Protein AF-A0A7U9KPX5-F1 (afdb_monomer_lite)

Foldseek 3Di:
DDLVVCVVVLVVLLVVVDQEEEEEPPCPPDDPVSSVVVVVSVVSSQANHWYKYFDQDLVLQQQFQWKFKAAPNRRPDIGHPVVVCVVCDPNVVQVVVVVVVVPDDDDDDDDDDDDDDDDDDDDDDDDDDDDPGRPPPRIIMIGTHDHDDDDDDDDDDDDDDDDDDDDDDDDDDDDDDDDDDDDDDDDDDDDDDDDDPLLLDQDPCNQDVVVLVQLVDDQQRHWADALCCLAPFVNVVLCCVFFQQLDKFWDAFLQCAVDFQKWFWDAFQNWIKIWGQHPVRFTWIFGQAALPHGAGQDPDRIDGDQWGFGPPQRQTAHRNQFGQDDPPCVVPDDSVCRRVPVRGTHTWDWGDALGIIITRRHNDRPDDPCQQQPCCRVQPSVLLSVNQKDFPDKDKDKAQFAQLLLVQVLQFQPCCVPLVCFLQNHFDWDWDDGGHQKTKIWGQPDQDSLFTPPDPDPADDFAPPRDDSQVRTKIFMDSPDFWTKIRGRFWIKIKGWRADGSRITMIMMTTIGGPVLVPDPCNVVRCVRSVVSVVSVCVSSSVVRNVVSVCSSNDGTDGDDPRRPVSSVSSVVSSVRSHPDPDD

InterPro domains:
  IPR001663 Aromatic-ring-hydroxylating dioxygenase, alpha subunit [PR00090] (232-257)
  IPR001663 Aromatic-ring-hydroxylating dioxygenase, alpha subunit [PR00090] (262-277)
  IPR001663 Aromatic-ring-hydroxylating dioxygenase, alpha subunit [PR00090] (283-303)
  IPR001663 Aromatic-ring-hydroxylating dioxygenase, alpha subunit [PR00090] (304-324)
  IPR001663 Aromatic-ring-hydroxylating dioxygenase, alpha subunit [PTHR43756] (217-578)
  IPR015879 Aromatic-ring-hydroxylating dioxygenase, alpha subunit, C-terminal domain [PF00848] (390-578)
  IPR017941 Rieske [2Fe-2S] iron-sulphur domain [PF00355] (248-330)
  IPR017941 Rieske [2Fe-2S] iron-sulphur domain [PS51296] (248-359)
  IPR027417 P-loop containing nucleoside triphosphate hydrolase [G3DSA:3.40.50.300] (5-109)
  IPR027417 P-loop containing nucleoside triphosphate hydrolase [SSF52540] (6-98)
  IPR036922 Rieske [2Fe-2S] iron-sulphur domain superfamily [G3DSA:2.102.10.10] (246-373)
  IPR036922 Rieske [2Fe-2S] iron-sulphur domain superfamily [SSF50022] (214-363)

Structure (mmCIF, N/CA/C/O backbone):
data_AF-A0A7U9KPX5-F1
#
_entry.id   AF-A0A7U9KPX5-F1
#
loop_
_atom_site.group_PDB
_atom_site.id
_atom_site.type_symbol
_atom_site.label_atom_id
_atom_site.label_alt_id
_atom_site.label_comp_id
_atom_site.label_asym_id
_atom_site.label_entity_id
_atom_site.label_seq_id
_atom_site.pdbx_PDB_ins_code
_atom_site.Cartn_x
_atom_site.Cartn_y
_atom_site.Cartn_z
_atom_site.occupancy
_atom_site.B_iso_or_equiv
_atom_site.auth_seq_id
_atom_site.auth_comp_id
_atom_site.auth_asym_id
_atom_site.auth_atom_id
_atom_site.pdbx_PDB_model_num
ATOM 1 N N . MET A 1 1 ? -17.766 -11.494 -3.340 1.00 35.88 1 MET A N 1
ATOM 2 C CA . MET A 1 1 ? -18.412 -10.307 -3.948 1.00 35.88 1 MET A CA 1
ATOM 3 C C . MET A 1 1 ? -19.487 -9.803 -3.004 1.00 35.88 1 MET A C 1
ATOM 5 O O . MET A 1 1 ? -20.312 -10.600 -2.579 1.00 35.88 1 MET A O 1
ATOM 9 N N . THR A 1 2 ? -19.456 -8.528 -2.625 1.00 31.48 2 THR A N 1
ATOM 10 C CA . THR A 1 2 ? -20.510 -7.917 -1.801 1.00 31.48 2 THR A CA 1
ATOM 11 C C . THR A 1 2 ? -21.726 -7.570 -2.668 1.00 31.48 2 THR A C 1
ATOM 13 O O . THR A 1 2 ? -21.601 -7.369 -3.875 1.00 31.48 2 THR A O 1
ATOM 16 N N . ALA A 1 3 ? -22.909 -7.470 -2.054 1.00 39.75 3 ALA A N 1
ATOM 17 C CA . ALA A 1 3 ? -24.186 -7.162 -2.715 1.00 39.75 3 ALA A CA 1
ATOM 18 C C . ALA A 1 3 ? -24.152 -5.925 -3.642 1.00 39.75 3 ALA A C 1
ATOM 20 O O . ALA A 1 3 ? -24.928 -5.825 -4.589 1.00 39.75 3 ALA A O 1
ATOM 21 N N . VAL A 1 4 ? -23.245 -4.982 -3.366 1.00 44.44 4 VAL A N 1
ATOM 22 C CA . VAL A 1 4 ? -23.130 -3.691 -4.057 1.00 44.44 4 VAL A CA 1
ATOM 23 C C . VAL A 1 4 ? -22.372 -3.812 -5.388 1.00 44.44 4 VAL A C 1
ATOM 25 O O . VAL A 1 4 ? -22.702 -3.108 -6.339 1.00 44.44 4 VAL A O 1
ATOM 28 N N . SER A 1 5 ? -21.423 -4.750 -5.525 1.00 49.97 5 SER A N 1
ATOM 29 C CA . SER A 1 5 ? -20.644 -4.911 -6.767 1.00 49.97 5 SER A CA 1
ATOM 30 C C . SER A 1 5 ? -21.384 -5.667 -7.879 1.00 49.97 5 SER A C 1
ATOM 32 O O . SER A 1 5 ? -20.965 -5.638 -9.036 1.00 49.97 5 SER A O 1
ATOM 34 N N . GLN A 1 6 ? -22.510 -6.317 -7.565 1.00 54.28 6 GLN A N 1
ATOM 35 C CA . GLN A 1 6 ? -23.333 -7.038 -8.545 1.00 54.28 6 GLN A CA 1
ATOM 36 C C . GLN A 1 6 ? -24.293 -6.126 -9.316 1.00 54.28 6 GLN A C 1
ATOM 38 O O . GLN A 1 6 ? -24.637 -6.422 -10.461 1.00 54.28 6 GLN A O 1
ATOM 43 N N . GLN A 1 7 ? -24.702 -4.999 -8.728 1.00 57.94 7 GLN A N 1
ATOM 44 C CA . GLN A 1 7 ? -25.709 -4.111 -9.315 1.00 57.94 7 GLN A CA 1
ATOM 45 C C . GLN A 1 7 ? -25.271 -3.477 -10.650 1.00 57.94 7 GLN A C 1
ATOM 47 O O . GLN A 1 7 ? -26.075 -3.493 -11.585 1.00 57.94 7 GLN A O 1
ATOM 52 N N . PRO A 1 8 ? -24.016 -3.007 -10.828 1.00 63.50 8 PRO A N 1
ATOM 53 C CA . PRO A 1 8 ? -23.552 -2.505 -12.124 1.00 63.50 8 PRO A CA 1
ATOM 54 C C . PRO A 1 8 ? -23.504 -3.593 -13.204 1.00 63.50 8 PRO A C 1
ATOM 56 O O . PRO A 1 8 ? -23.814 -3.326 -14.364 1.00 63.50 8 PRO A O 1
ATOM 59 N N . SER A 1 9 ? -23.161 -4.831 -12.839 1.00 67.56 9 SER A N 1
ATOM 60 C CA . SER A 1 9 ? -23.129 -5.969 -13.767 1.00 67.56 9 SER A CA 1
ATOM 61 C C . SER A 1 9 ? -24.534 -6.384 -14.205 1.00 67.56 9 SER A C 1
ATOM 63 O O . SER A 1 9 ? -24.767 -6.560 -15.400 1.00 67.56 9 SER A O 1
ATOM 65 N N . LEU A 1 10 ? -25.499 -6.446 -13.278 1.00 65.62 10 LEU A N 1
ATOM 66 C CA . LEU A 1 10 ? -26.910 -6.657 -13.620 1.00 65.62 10 LEU A CA 1
ATOM 67 C C . LEU A 1 10 ? -27.458 -5.516 -14.492 1.00 65.62 10 LEU A C 1
ATOM 69 O O . LEU A 1 10 ? -28.118 -5.787 -15.493 1.00 65.62 10 LEU A O 1
ATOM 73 N N . ALA A 1 11 ? -27.133 -4.257 -14.182 1.00 70.19 11 ALA A N 1
ATOM 74 C CA . ALA A 1 11 ? -27.533 -3.108 -14.997 1.00 70.19 11 ALA A CA 1
ATOM 75 C C . ALA A 1 11 ? -26.945 -3.169 -16.420 1.00 70.19 11 ALA A C 1
ATOM 77 O O . ALA A 1 11 ? -27.658 -2.921 -17.392 1.00 70.19 11 ALA A O 1
ATOM 78 N N . ARG A 1 12 ? -25.676 -3.575 -16.572 1.00 75.50 12 ARG A N 1
ATOM 79 C CA . ARG A 1 12 ? -25.047 -3.811 -17.885 1.00 75.50 12 ARG A CA 1
ATOM 80 C C . ARG A 1 12 ? -25.732 -4.937 -18.657 1.00 75.50 12 ARG A C 1
ATOM 82 O O . ARG A 1 12 ? -25.957 -4.778 -19.852 1.00 75.50 12 ARG A O 1
ATOM 89 N N . ILE A 1 13 ? -26.107 -6.035 -17.998 1.00 73.00 13 ILE A N 1
ATOM 90 C CA . ILE A 1 13 ? -26.854 -7.137 -18.629 1.00 73.00 13 ILE A CA 1
ATOM 91 C C . ILE A 1 13 ? -28.246 -6.663 -19.073 1.00 73.00 13 ILE A C 1
ATOM 93 O O . ILE A 1 13 ? -28.688 -6.999 -20.170 1.00 73.00 13 ILE A O 1
ATOM 97 N N . LEU A 1 14 ? -28.931 -5.847 -18.264 1.00 71.25 14 LEU A N 1
ATOM 98 C CA . LEU A 1 14 ? -30.218 -5.258 -18.642 1.00 71.25 14 LEU A CA 1
ATOM 99 C C . LEU A 1 14 ? -30.094 -4.349 -19.872 1.00 71.25 14 LEU A C 1
ATOM 101 O O . LEU A 1 14 ? -30.909 -4.471 -20.782 1.00 71.25 14 LEU A O 1
ATOM 105 N N . LEU A 1 15 ? -29.064 -3.497 -19.925 1.00 73.44 15 LEU A N 1
ATOM 106 C CA . LEU A 1 15 ? -28.823 -2.568 -21.036 1.00 73.44 15 LEU A CA 1
ATOM 107 C C . LEU A 1 15 ? -28.361 -3.264 -22.320 1.00 73.44 15 LEU A C 1
ATOM 109 O O . LEU A 1 15 ? -28.808 -2.907 -23.405 1.00 73.44 15 LEU A O 1
ATOM 113 N N . ALA A 1 16 ? -27.472 -4.252 -22.209 1.00 76.31 16 ALA A N 1
ATOM 114 C CA . ALA A 1 16 ? -26.960 -4.994 -23.358 1.00 76.31 16 ALA A CA 1
ATOM 115 C C . ALA A 1 16 ? -28.009 -5.940 -23.967 1.00 76.31 16 ALA A C 1
ATOM 117 O O . ALA A 1 16 ? -27.841 -6.375 -25.104 1.00 76.31 16 ALA A O 1
ATOM 118 N N . ALA A 1 17 ? -29.064 -6.267 -23.208 1.00 74.69 17 ALA A N 1
ATOM 119 C CA . ALA A 1 17 ? -30.150 -7.166 -23.591 1.00 74.69 17 ALA A CA 1
ATOM 120 C C . ALA A 1 17 ? -29.681 -8.446 -24.327 1.00 74.69 17 ALA A C 1
ATOM 122 O O . ALA A 1 17 ? -30.218 -8.776 -25.389 1.00 74.69 17 ALA A O 1
ATOM 123 N N . PRO A 1 18 ? -28.679 -9.182 -23.800 1.00 77.31 18 PRO A N 1
ATOM 124 C CA . PRO A 1 18 ? -28.170 -10.371 -24.465 1.00 77.31 18 PRO A CA 1
ATOM 125 C C . PRO A 1 18 ? -29.230 -11.479 -24.469 1.00 77.31 18 PRO A C 1
ATOM 127 O O . PRO A 1 18 ? -30.009 -11.622 -23.528 1.00 77.31 18 PRO A O 1
ATOM 130 N N . HIS A 1 19 ? -29.234 -12.308 -25.512 1.00 79.88 19 HIS A N 1
ATOM 131 C CA . HIS A 1 19 ? -30.140 -13.459 -25.601 1.00 79.88 19 HIS A CA 1
ATOM 132 C C . HIS A 1 19 ? -29.825 -14.544 -24.550 1.00 79.88 19 HIS A C 1
ATOM 134 O O . HIS A 1 19 ? -30.730 -15.230 -24.068 1.00 79.88 19 HIS A O 1
ATOM 140 N N . THR A 1 20 ? -28.546 -14.694 -24.190 1.00 78.25 20 THR A N 1
ATOM 141 C CA . THR A 1 20 ? -28.060 -15.715 -23.253 1.00 78.25 20 THR A CA 1
ATOM 142 C C . THR A 1 20 ? -27.216 -15.072 -22.154 1.00 78.25 20 THR A C 1
ATOM 144 O O . THR A 1 20 ? -26.353 -14.247 -22.447 1.00 78.25 20 THR A O 1
ATOM 147 N N . VAL A 1 21 ? -27.450 -15.462 -20.901 1.00 76.38 21 VAL A N 1
ATOM 148 C CA . VAL A 1 21 ? -26.759 -14.959 -19.707 1.00 76.38 21 VAL A CA 1
ATOM 149 C C . VAL A 1 21 ? -26.150 -16.139 -18.954 1.00 76.38 21 VAL A C 1
ATOM 151 O O . VAL A 1 21 ? -26.842 -17.120 -18.697 1.00 76.38 21 VAL A O 1
ATOM 154 N N . ILE A 1 22 ? -24.870 -16.045 -18.592 1.00 79.69 22 ILE A N 1
ATOM 155 C CA . ILE A 1 22 ? -24.191 -17.031 -17.740 1.00 79.69 22 ILE A CA 1
ATOM 156 C C . ILE A 1 22 ? -23.901 -16.370 -16.395 1.00 79.69 22 ILE A C 1
ATOM 158 O O . ILE A 1 22 ? -23.363 -15.263 -16.367 1.00 79.69 22 ILE A O 1
ATOM 162 N N . LEU A 1 23 ? -24.278 -17.025 -15.300 1.00 72.50 23 LEU A N 1
ATOM 163 C CA . LEU A 1 23 ? -24.138 -16.513 -13.939 1.00 72.50 23 LEU A CA 1
ATOM 164 C C . LEU A 1 23 ? -23.476 -17.553 -13.041 1.00 72.50 23 LEU A C 1
ATOM 166 O O . LEU A 1 23 ? -23.712 -18.749 -13.185 1.00 72.50 23 LEU A O 1
ATOM 170 N N . ASP A 1 24 ? -22.690 -17.074 -12.087 1.00 72.00 24 ASP A N 1
ATOM 171 C CA . ASP A 1 24 ? -22.194 -17.872 -10.969 1.00 72.00 24 ASP A CA 1
ATOM 172 C C . ASP A 1 24 ? -22.964 -17.449 -9.711 1.00 72.00 24 ASP A C 1
ATOM 174 O O . ASP A 1 24 ? -23.167 -16.249 -9.479 1.00 72.00 24 ASP A O 1
ATOM 178 N N . GLU A 1 25 ? -23.484 -18.410 -8.946 1.00 64.94 25 GLU A N 1
ATOM 179 C CA . GLU A 1 25 ? -24.380 -18.136 -7.821 1.00 64.94 25 GLU A CA 1
ATOM 180 C C . GLU A 1 25 ? -23.621 -17.457 -6.667 1.00 64.94 25 GLU A C 1
ATOM 182 O O . GLU A 1 25 ? -23.056 -18.094 -5.781 1.00 64.94 25 GLU A O 1
ATOM 187 N N . ALA A 1 26 ? -23.649 -16.124 -6.656 1.00 52.09 26 ALA A N 1
ATOM 188 C CA . ALA A 1 26 ? -23.010 -15.277 -5.650 1.00 52.09 26 ALA A CA 1
ATOM 189 C C . ALA A 1 26 ? -24.029 -14.577 -4.721 1.00 52.09 26 ALA A C 1
ATOM 191 O O . ALA A 1 26 ? -23.827 -13.435 -4.310 1.00 52.09 26 ALA A O 1
ATOM 192 N N . THR A 1 27 ? -25.133 -15.250 -4.380 1.00 51.06 27 THR A N 1
ATOM 193 C CA . THR A 1 27 ? -26.156 -14.777 -3.417 1.00 51.06 27 THR A CA 1
ATOM 194 C C . THR A 1 27 ? -25.955 -15.335 -2.003 1.00 51.06 27 THR A C 1
ATOM 196 O O . THR A 1 27 ? -26.715 -15.020 -1.086 1.00 51.06 27 THR A O 1
ATOM 199 N N . SER A 1 28 ? -24.913 -16.143 -1.783 1.00 44.69 28 SER A N 1
ATOM 200 C CA . SER A 1 28 ? -24.713 -16.895 -0.539 1.00 44.69 28 SER A CA 1
ATOM 201 C C . SER A 1 28 ? -24.420 -16.044 0.708 1.00 44.69 28 SER A C 1
ATOM 203 O O . SER A 1 28 ? -24.537 -16.561 1.820 1.00 44.69 28 SER A O 1
ATOM 205 N N . LEU A 1 29 ? -24.103 -14.755 0.525 1.00 42.50 29 LEU A N 1
ATOM 206 C CA . LEU A 1 29 ? -23.703 -13.789 1.559 1.00 42.50 29 LEU A CA 1
ATOM 207 C C . LEU A 1 29 ? -24.754 -12.693 1.843 1.00 42.50 29 LEU A C 1
ATOM 209 O O . LEU A 1 29 ? -24.459 -11.744 2.567 1.00 42.50 29 LEU A O 1
ATOM 213 N N . LEU A 1 30 ? -25.957 -12.771 1.259 1.00 45.97 30 LEU A N 1
ATOM 214 C CA . LEU A 1 30 ? -26.973 -11.715 1.377 1.00 45.97 30 LEU A CA 1
ATOM 215 C C . LEU A 1 30 ? -27.883 -11.908 2.600 1.00 45.97 30 LEU A C 1
ATOM 217 O O . LEU A 1 30 ? -28.352 -13.015 2.868 1.00 45.97 30 LEU A O 1
ATOM 221 N N . ASP A 1 31 ? -28.181 -10.818 3.316 1.00 45.16 31 ASP A N 1
ATOM 222 C CA . ASP A 1 31 ? -29.233 -10.805 4.338 1.00 45.16 31 ASP A CA 1
ATOM 223 C C . ASP A 1 31 ? -30.640 -10.968 3.701 1.00 45.16 31 ASP A C 1
ATOM 225 O O . ASP A 1 31 ? -30.810 -10.713 2.507 1.00 45.16 31 ASP A O 1
ATOM 229 N N . PRO A 1 32 ? -31.688 -11.350 4.457 1.00 40.03 32 PRO A N 1
ATOM 230 C CA . PRO A 1 32 ? -33.020 -11.653 3.907 1.00 40.03 32 PRO A CA 1
ATOM 231 C C . PRO A 1 32 ? -33.764 -10.491 3.216 1.00 40.03 32 PRO A C 1
ATOM 233 O O . PRO A 1 32 ? -34.740 -10.717 2.494 1.00 40.03 32 PRO A O 1
ATOM 236 N N . ALA A 1 33 ? -33.396 -9.236 3.475 1.00 46.22 33 ALA A N 1
ATOM 237 C CA . ALA A 1 33 ? -33.940 -8.067 2.783 1.00 46.22 33 ALA A CA 1
ATOM 238 C C . ALA A 1 33 ? -33.135 -7.744 1.513 1.00 46.22 33 ALA A C 1
ATOM 240 O O . ALA A 1 33 ? -33.731 -7.392 0.492 1.00 46.22 33 ALA A O 1
ATOM 241 N N . ALA A 1 34 ? -31.812 -7.925 1.548 1.00 49.00 34 ALA A N 1
ATOM 242 C CA . ALA A 1 34 ? -30.947 -7.828 0.372 1.00 49.00 34 ALA A CA 1
ATOM 243 C C . ALA A 1 34 ? -31.205 -8.964 -0.635 1.00 49.00 34 ALA A C 1
ATOM 245 O O . ALA A 1 34 ? -31.226 -8.717 -1.839 1.00 49.00 34 ALA A O 1
ATOM 246 N N . ALA A 1 35 ? -31.489 -10.178 -0.155 1.00 51.12 35 ALA A N 1
ATOM 247 C CA . ALA A 1 35 ? -31.837 -11.332 -0.981 1.00 51.12 35 ALA A CA 1
ATOM 248 C C . ALA A 1 35 ? -33.117 -11.086 -1.794 1.00 51.12 35 ALA A C 1
ATOM 250 O O . ALA A 1 35 ? -33.113 -11.280 -3.002 1.00 51.12 35 ALA A O 1
ATOM 251 N N . ARG A 1 36 ? -34.172 -10.535 -1.176 1.00 49.38 36 ARG A N 1
ATOM 252 C CA . ARG A 1 36 ? -35.428 -10.211 -1.879 1.00 49.38 36 ARG A CA 1
ATOM 253 C C . ARG A 1 36 ? -35.266 -9.121 -2.941 1.00 49.38 36 ARG A C 1
ATOM 255 O O . ARG A 1 36 ? -35.872 -9.216 -4.005 1.00 49.38 36 ARG A O 1
ATOM 262 N N . HIS A 1 37 ? -34.449 -8.098 -2.682 1.00 53.25 37 HIS A N 1
ATOM 263 C CA . HIS A 1 37 ? -34.143 -7.081 -3.696 1.00 53.25 37 HIS A CA 1
ATOM 264 C C . HIS A 1 37 ? -33.279 -7.642 -4.833 1.00 53.25 37 HIS A C 1
ATOM 266 O O . HIS A 1 37 ? -33.516 -7.317 -5.996 1.00 53.25 37 HIS A O 1
ATOM 272 N N . ALA A 1 38 ? -32.309 -8.504 -4.516 1.00 56.78 38 ALA A N 1
ATOM 273 C CA . ALA A 1 38 ? -31.507 -9.194 -5.518 1.00 56.78 38 ALA A CA 1
ATOM 274 C C . ALA A 1 38 ? -32.381 -10.115 -6.382 1.00 56.78 38 ALA A C 1
ATOM 276 O O . ALA A 1 38 ? -32.305 -10.033 -7.601 1.00 56.78 38 ALA A O 1
ATOM 277 N N . GLU A 1 39 ? -33.265 -10.914 -5.779 1.00 57.81 39 GLU A N 1
ATOM 278 C CA . GLU A 1 39 ? -34.224 -11.786 -6.472 1.00 57.81 39 GLU A CA 1
ATOM 279 C C . GLU A 1 39 ? -35.137 -11.002 -7.425 1.00 57.81 39 GLU A C 1
ATOM 281 O O . GLU A 1 39 ? -35.352 -11.430 -8.557 1.00 57.81 39 GLU A O 1
ATOM 286 N N . GLN A 1 40 ? -35.619 -9.819 -7.025 1.00 58.03 40 GLN A N 1
ATOM 287 C CA . GLN A 1 40 ? -36.408 -8.940 -7.899 1.00 58.03 40 GLN A CA 1
ATOM 288 C C . GLN A 1 40 ? -35.591 -8.380 -9.074 1.00 58.03 40 GLN A C 1
ATOM 290 O O . GLN A 1 40 ? -36.084 -8.337 -10.202 1.00 58.03 40 GLN A O 1
ATOM 295 N N . ALA A 1 41 ? -34.338 -7.979 -8.841 1.00 60.53 41 ALA A N 1
ATOM 296 C CA . ALA A 1 41 ? -33.445 -7.505 -9.900 1.00 60.53 41 ALA A CA 1
ATOM 297 C C . ALA A 1 41 ? -33.037 -8.636 -10.866 1.00 60.53 41 ALA A C 1
ATOM 299 O O . ALA A 1 41 ? -32.960 -8.428 -12.078 1.00 60.53 41 ALA A O 1
ATOM 300 N N . LEU A 1 42 ? -32.826 -9.843 -10.338 1.00 65.38 42 LEU A N 1
ATOM 301 C CA . LEU A 1 42 ? -32.533 -11.060 -11.094 1.00 65.38 42 LEU A CA 1
ATOM 302 C C . LEU A 1 42 ? -33.742 -11.506 -11.925 1.00 65.38 42 LEU A C 1
ATOM 304 O O . LEU A 1 42 ? -33.568 -11.848 -13.089 1.00 65.38 42 LEU A O 1
ATOM 308 N N . ALA A 1 43 ? -34.966 -11.401 -11.399 1.00 65.44 43 ALA A N 1
ATOM 309 C CA . ALA A 1 43 ? -36.185 -11.718 -12.145 1.00 65.44 43 ALA A CA 1
ATOM 310 C C . ALA A 1 43 ? -36.320 -10.879 -13.431 1.00 65.44 43 ALA A C 1
ATOM 312 O O . ALA A 1 43 ? -36.594 -11.431 -14.496 1.00 65.44 43 ALA A O 1
ATOM 313 N N . ALA A 1 44 ? -36.030 -9.574 -13.362 1.00 64.56 44 ALA A N 1
ATOM 314 C CA . ALA A 1 44 ? -36.000 -8.702 -14.541 1.00 64.56 44 ALA A CA 1
ATOM 315 C C . ALA A 1 44 ? -34.867 -9.062 -15.522 1.00 64.56 44 ALA A C 1
ATOM 317 O O . ALA A 1 44 ? -34.988 -8.856 -16.729 1.00 64.56 44 ALA A O 1
ATOM 318 N N . VAL A 1 45 ? -33.752 -9.608 -15.022 1.00 67.62 45 VAL A N 1
ATOM 319 C CA . VAL A 1 45 ? -32.665 -10.111 -15.872 1.00 67.62 45 VAL A CA 1
ATOM 320 C C . VAL A 1 45 ? -33.025 -11.434 -16.547 1.00 67.62 45 VAL A C 1
ATOM 322 O O . VAL A 1 45 ? -32.546 -11.680 -17.651 1.00 67.62 45 VAL A O 1
ATOM 325 N N . PHE A 1 46 ? -33.845 -12.272 -15.920 1.00 71.75 46 PHE A N 1
ATOM 326 C CA . PHE A 1 46 ? -34.197 -13.601 -16.425 1.00 71.75 46 PHE A CA 1
ATOM 327 C C . PHE A 1 46 ? -35.325 -13.579 -17.453 1.00 71.75 46 PHE A C 1
ATOM 329 O O . PHE A 1 46 ? -35.410 -14.473 -18.297 1.00 71.75 46 PHE A O 1
ATOM 336 N N . GLU A 1 47 ? -36.182 -12.561 -17.414 1.00 69.44 47 GLU A N 1
ATOM 337 C CA . GLU A 1 47 ? -37.348 -12.486 -18.282 1.00 69.44 47 GLU A CA 1
ATOM 338 C C . GLU A 1 47 ? -36.964 -12.498 -19.774 1.00 69.44 47 GLU A C 1
ATOM 340 O O . GLU A 1 47 ? -36.217 -11.654 -20.270 1.00 69.44 47 GLU A O 1
ATOM 345 N N . GLY A 1 48 ? -37.472 -13.497 -20.504 1.00 70.06 48 GLY A N 1
ATOM 346 C CA . GLY A 1 48 ? -37.271 -13.639 -21.948 1.00 70.06 48 GLY A CA 1
ATOM 347 C C . GLY A 1 48 ? -35.871 -14.085 -22.392 1.00 70.06 48 GLY A C 1
ATOM 348 O O . GLY A 1 48 ? -35.618 -14.097 -23.596 1.00 70.06 48 GLY A O 1
ATOM 349 N N . ARG A 1 49 ? -34.973 -14.467 -21.470 1.00 75.69 49 ARG A N 1
ATOM 350 C CA . ARG A 1 49 ? -33.579 -14.840 -21.779 1.00 75.69 49 ARG A CA 1
ATOM 351 C C . ARG A 1 49 ? -33.285 -16.306 -21.480 1.00 75.69 49 ARG A C 1
ATOM 353 O O . ARG A 1 49 ? -33.931 -16.933 -20.648 1.00 75.69 49 ARG A O 1
ATOM 360 N N . THR A 1 50 ? -32.270 -16.848 -22.151 1.00 79.44 50 THR A N 1
ATOM 361 C CA . THR A 1 50 ? -31.675 -18.133 -21.756 1.00 79.44 50 THR A CA 1
ATOM 362 C C . THR A 1 50 ? -30.671 -17.872 -20.641 1.00 79.44 50 THR A C 1
ATOM 364 O O . THR A 1 50 ? -29.716 -17.131 -20.855 1.00 79.44 50 THR A O 1
ATOM 367 N N . VAL A 1 51 ? -30.860 -18.462 -19.463 1.00 77.31 51 VAL A N 1
ATOM 368 C CA . VAL A 1 51 ? -29.955 -18.267 -18.322 1.00 77.31 51 VAL A CA 1
ATOM 369 C C . VAL A 1 51 ? -29.293 -19.589 -17.971 1.00 77.31 51 VAL A C 1
ATOM 371 O O . VAL A 1 51 ? -29.964 -20.606 -17.830 1.00 77.31 51 VAL A O 1
ATOM 374 N N . ILE A 1 52 ? -27.973 -19.563 -17.844 1.00 80.62 52 ILE A N 1
ATOM 375 C CA . ILE A 1 52 ? -27.151 -20.685 -17.412 1.00 80.62 52 ILE A CA 1
ATOM 376 C C . ILE A 1 52 ? -26.525 -20.280 -16.081 1.00 80.62 52 ILE A C 1
ATOM 378 O O . ILE A 1 52 ? -25.662 -19.407 -16.051 1.00 80.62 52 ILE A O 1
ATOM 382 N N . SER A 1 53 ? -26.968 -20.885 -14.985 1.00 77.50 53 SER A N 1
ATOM 383 C CA . SER A 1 53 ? -26.440 -20.603 -13.651 1.00 77.50 53 SER A CA 1
ATOM 384 C C . SER A 1 53 ? -25.578 -21.757 -13.154 1.00 77.50 53 SER A C 1
ATOM 386 O O . SER A 1 53 ? -26.001 -22.908 -13.224 1.00 77.50 53 SER A O 1
ATOM 388 N N . ILE A 1 54 ? -24.405 -21.458 -12.605 1.00 80.88 54 ILE A N 1
ATOM 389 C CA . ILE A 1 54 ? -23.626 -22.409 -11.808 1.00 80.88 54 ILE A CA 1
ATOM 390 C C . ILE A 1 54 ? -24.175 -22.335 -10.383 1.00 80.88 54 ILE A C 1
ATOM 392 O O . ILE A 1 54 ? -24.054 -21.301 -9.729 1.00 80.88 54 ILE A O 1
ATOM 396 N N . ALA A 1 55 ? -24.863 -23.388 -9.944 1.00 73.44 55 ALA A N 1
ATOM 397 C CA . ALA A 1 55 ? -25.522 -23.436 -8.646 1.00 73.44 55 ALA A CA 1
ATOM 398 C C . ALA A 1 55 ? -24.605 -24.061 -7.585 1.00 73.44 55 ALA A C 1
ATOM 400 O O . ALA A 1 55 ? -24.107 -25.176 -7.753 1.00 73.44 55 ALA A O 1
ATOM 401 N N . HIS A 1 56 ? -24.450 -23.360 -6.463 1.00 68.62 56 HIS A N 1
ATOM 402 C CA . HIS A 1 56 ? -23.785 -23.833 -5.244 1.00 68.62 56 HIS A CA 1
ATOM 403 C C . HIS A 1 56 ? -24.800 -24.274 -4.178 1.00 68.62 56 HIS A C 1
ATOM 405 O O . HIS A 1 56 ? -24.420 -24.817 -3.139 1.00 68.62 56 HIS A O 1
ATOM 411 N N . ARG A 1 57 ? -26.103 -24.056 -4.417 1.00 66.94 57 ARG A N 1
ATOM 412 C CA . ARG A 1 57 ? -27.199 -24.486 -3.539 1.00 66.94 57 ARG A CA 1
ATOM 413 C C . ARG A 1 57 ? -28.179 -25.413 -4.249 1.00 66.94 57 ARG A C 1
ATOM 415 O O . ARG A 1 57 ? -28.615 -25.167 -5.371 1.00 66.94 57 ARG A O 1
ATOM 422 N N . LEU A 1 58 ? -28.590 -26.468 -3.545 1.00 71.69 58 LEU A N 1
ATOM 423 C CA . LEU A 1 58 ? -29.481 -27.481 -4.110 1.00 71.69 58 LEU A CA 1
ATOM 424 C C . LEU A 1 58 ? -30.893 -26.950 -4.415 1.00 71.69 58 LEU A C 1
ATOM 426 O O . LEU A 1 58 ? -31.500 -27.409 -5.376 1.00 71.69 58 LEU A O 1
ATOM 430 N N . HIS A 1 59 ? -31.397 -25.961 -3.668 1.00 66.75 59 HIS A N 1
ATOM 431 C CA . HIS A 1 59 ? -32.692 -25.330 -3.971 1.00 66.75 59 HIS A CA 1
ATOM 432 C C . HIS A 1 59 ? -32.665 -24.544 -5.289 1.00 66.75 59 HIS A C 1
ATOM 434 O O . HIS A 1 59 ? -33.587 -24.656 -6.087 1.00 66.75 59 HIS A O 1
ATOM 440 N N . THR A 1 60 ? -31.571 -23.833 -5.573 1.00 66.56 60 THR A N 1
ATOM 441 C CA . THR A 1 60 ? -31.379 -23.106 -6.837 1.00 66.56 60 THR A CA 1
ATOM 442 C C . THR A 1 60 ? -31.356 -24.072 -8.017 1.00 66.56 60 THR A C 1
ATOM 444 O O . THR A 1 60 ? -31.938 -23.802 -9.066 1.00 66.56 60 THR A O 1
ATOM 447 N N . ALA A 1 61 ? -30.742 -25.243 -7.826 1.00 74.00 61 ALA A N 1
ATOM 448 C CA . ALA A 1 61 ? -30.829 -26.330 -8.789 1.00 74.00 61 ALA A CA 1
ATOM 449 C C . ALA A 1 61 ? -32.260 -26.881 -8.920 1.00 74.00 61 ALA A C 1
ATOM 451 O O . ALA A 1 61 ? -32.710 -27.119 -10.034 1.00 74.00 61 ALA A O 1
ATOM 452 N N . GLN A 1 62 ? -32.989 -27.079 -7.817 1.00 77.75 62 GLN A N 1
ATOM 453 C CA . GLN A 1 62 ? -34.365 -27.597 -7.829 1.00 77.75 62 GLN A CA 1
ATOM 454 C C . GLN A 1 62 ? -35.327 -26.709 -8.634 1.00 77.75 62 GLN A C 1
ATOM 456 O O . GLN A 1 62 ? -36.177 -27.237 -9.354 1.00 77.75 62 GLN A O 1
ATOM 461 N N . ASP A 1 63 ? -35.195 -25.388 -8.521 1.00 69.56 63 ASP A N 1
ATOM 462 C CA . ASP A 1 63 ? -36.086 -24.421 -9.175 1.00 69.56 63 ASP A CA 1
ATOM 463 C C . ASP A 1 63 ? -35.801 -24.236 -10.681 1.00 69.56 63 ASP A C 1
ATOM 465 O O . ASP A 1 63 ? -36.524 -23.524 -11.388 1.00 69.56 63 ASP A O 1
ATOM 469 N N . ALA A 1 64 ? -34.776 -24.915 -11.200 1.00 74.88 64 ALA A N 1
ATOM 470 C CA . ALA A 1 64 ? -34.425 -24.926 -12.611 1.00 74.88 64 ALA A CA 1
ATOM 471 C C . ALA A 1 64 ? -35.371 -25.797 -13.472 1.00 74.88 64 ALA A C 1
ATOM 473 O O . ALA A 1 64 ? -35.795 -26.885 -13.087 1.00 74.88 64 ALA A O 1
ATOM 474 N N . ASP A 1 65 ? -35.635 -25.356 -14.704 1.00 74.38 65 ASP A N 1
ATOM 475 C CA . ASP A 1 65 ? -36.130 -26.144 -15.839 1.00 74.38 65 ASP A CA 1
ATOM 476 C C . ASP A 1 65 ? -35.276 -27.382 -16.105 1.00 74.38 65 ASP A C 1
ATOM 478 O O . ASP A 1 65 ? -35.795 -28.467 -16.379 1.00 74.38 65 ASP A O 1
ATOM 482 N N . ARG A 1 66 ? -33.953 -27.196 -16.106 1.00 82.69 66 ARG A N 1
ATOM 483 C CA . ARG A 1 66 ? -32.973 -28.226 -16.445 1.00 82.69 66 ARG A CA 1
ATOM 484 C C . ARG A 1 66 ? -31.800 -28.130 -15.494 1.00 82.69 66 ARG A C 1
ATOM 486 O O . ARG A 1 66 ? -31.278 -27.042 -15.255 1.00 82.69 66 ARG A O 1
ATOM 493 N N . ILE A 1 67 ? -31.390 -29.290 -15.013 1.00 88.44 67 ILE A N 1
ATOM 494 C CA . ILE A 1 67 ? -30.273 -29.486 -14.107 1.00 88.44 67 ILE A CA 1
ATOM 495 C C . ILE A 1 67 ? -29.256 -30.350 -14.839 1.00 88.44 67 ILE A C 1
ATOM 497 O O . ILE A 1 67 ? -29.622 -31.399 -15.372 1.00 88.44 67 ILE A O 1
ATOM 501 N N . ALA A 1 68 ? -28.002 -29.908 -14.867 1.00 87.38 68 ALA A N 1
ATOM 502 C CA . ALA A 1 68 ? -26.894 -30.651 -15.450 1.00 87.38 68 ALA A CA 1
ATOM 503 C C . ALA A 1 68 ? -25.776 -30.826 -14.407 1.00 87.38 68 ALA A C 1
ATOM 505 O O . ALA A 1 68 ? -24.961 -29.917 -14.232 1.00 87.38 68 ALA A O 1
ATOM 506 N N . PRO A 1 69 ? -25.751 -31.943 -13.660 1.00 85.06 69 PRO A N 1
ATOM 507 C CA . PRO A 1 69 ? -24.615 -32.309 -12.824 1.00 85.06 69 PRO A CA 1
ATOM 508 C C . PRO A 1 69 ? -23.363 -32.528 -13.681 1.00 85.06 69 PRO A C 1
ATOM 510 O O . PRO A 1 69 ? -23.418 -33.191 -14.720 1.00 85.06 69 PRO A O 1
ATOM 513 N N . VAL A 1 70 ? -22.239 -31.975 -13.240 1.00 80.94 70 VAL A N 1
ATOM 514 C CA . VAL A 1 70 ? -20.950 -32.010 -13.932 1.00 80.94 70 VAL A CA 1
ATOM 515 C C . VAL A 1 70 ? -19.934 -32.726 -13.064 1.00 80.94 70 VAL A C 1
ATOM 517 O O . VAL A 1 70 ? -19.499 -32.153 -12.074 1.00 80.94 70 VAL A O 1
ATOM 520 N N . GLU A 1 71 ? -19.506 -33.921 -13.454 1.00 76.88 71 GLU A N 1
ATOM 521 C CA . GLU A 1 71 ? -18.478 -34.698 -12.757 1.00 76.88 71 GLU A CA 1
ATOM 522 C C . GLU A 1 71 ? -17.235 -34.826 -13.647 1.00 76.88 71 GLU A C 1
ATOM 524 O O . GLU A 1 71 ? -17.343 -35.073 -14.849 1.00 76.88 71 GLU A O 1
ATOM 529 N N . HIS A 1 72 ? -16.042 -34.583 -13.093 1.00 75.25 72 HIS A N 1
ATOM 530 C CA . HIS A 1 72 ? -14.774 -34.577 -13.847 1.00 75.25 72 HIS A CA 1
ATOM 531 C C . HIS A 1 72 ? -14.794 -33.702 -15.124 1.00 75.25 72 HIS A C 1
ATOM 533 O O . HIS A 1 72 ? -14.163 -34.022 -16.132 1.00 75.25 72 HIS A O 1
ATOM 539 N N . GLY A 1 73 ? -15.525 -32.583 -15.086 1.00 75.88 73 GLY A N 1
ATOM 540 C CA . GLY A 1 73 ? -15.650 -31.650 -16.211 1.00 75.88 73 GLY A CA 1
ATOM 541 C C . GLY A 1 73 ? -16.588 -32.112 -17.333 1.00 75.88 73 GLY A C 1
ATOM 542 O O . GLY A 1 73 ? -16.601 -31.489 -18.392 1.00 75.88 73 GLY A O 1
ATOM 543 N N . GLN A 1 74 ? -17.369 -33.178 -17.130 1.00 69.69 74 GLN A N 1
ATOM 544 C CA . GLN A 1 74 ? -18.356 -33.682 -18.087 1.00 69.69 74 GLN A CA 1
ATOM 545 C C . GLN A 1 74 ? -19.766 -33.601 -17.501 1.00 69.69 74 GLN A C 1
ATOM 547 O O . GLN A 1 74 ? -19.970 -33.917 -16.332 1.00 69.69 74 GLN A O 1
ATOM 552 N N . VAL A 1 75 ? -20.749 -33.209 -18.315 1.00 84.12 75 VAL A N 1
ATOM 553 C CA . VAL A 1 75 ? -22.167 -33.294 -17.931 1.00 84.12 75 VAL A CA 1
ATOM 554 C C . VAL A 1 75 ? -22.556 -34.769 -17.891 1.00 84.12 75 VAL A C 1
ATOM 556 O O . VAL A 1 75 ? -22.595 -35.421 -18.934 1.00 84.12 75 VAL A O 1
ATOM 559 N N . VAL A 1 76 ? -22.822 -35.291 -16.696 1.00 85.31 76 VAL A N 1
ATOM 560 C CA . VAL A 1 76 ? -23.127 -36.716 -16.489 1.00 85.31 76 VAL A CA 1
ATOM 561 C C . VAL A 1 76 ? -24.624 -37.014 -16.526 1.00 85.31 76 VAL A C 1
ATOM 563 O O . VAL A 1 76 ? -25.024 -38.112 -16.900 1.00 85.31 76 VAL A O 1
ATOM 566 N N . GLU A 1 77 ? -25.459 -36.024 -16.213 1.00 87.19 77 GLU A N 1
ATOM 567 C CA . GLU A 1 77 ? -26.921 -36.112 -16.245 1.00 87.19 77 GLU A CA 1
ATOM 568 C C . GLU A 1 77 ? -27.512 -34.809 -16.801 1.00 87.19 77 GLU A C 1
ATOM 570 O O . GLU A 1 77 ? -26.903 -33.746 -16.697 1.00 87.19 77 GLU A O 1
ATOM 575 N N . LEU A 1 78 ? -28.703 -34.872 -17.400 1.00 88.50 78 LEU A N 1
ATOM 576 C CA . LEU A 1 78 ? -29.442 -33.685 -17.833 1.00 88.50 78 LEU A CA 1
ATOM 577 C C . LEU A 1 78 ? -30.945 -33.954 -17.780 1.00 88.50 78 LEU A C 1
ATOM 579 O O . LEU A 1 78 ? -31.452 -34.795 -18.519 1.00 88.50 78 LEU A O 1
ATOM 583 N N . GLY A 1 79 ? -31.674 -33.204 -16.961 1.00 85.19 79 GLY A N 1
ATOM 584 C CA . GLY A 1 79 ? -33.121 -33.380 -16.837 1.00 85.19 79 GLY A CA 1
ATOM 585 C C . GLY A 1 79 ? -33.765 -32.368 -15.905 1.00 85.19 79 GLY A C 1
ATOM 586 O O . GLY A 1 79 ? -33.079 -31.560 -15.279 1.00 85.19 79 GLY A O 1
ATOM 587 N N . ALA A 1 80 ? -35.092 -32.392 -15.824 1.00 86.62 80 ALA A N 1
ATOM 588 C CA . ALA A 1 80 ? -35.807 -31.652 -14.789 1.00 86.62 80 ALA A CA 1
ATOM 589 C C . ALA A 1 80 ? -35.611 -32.323 -13.417 1.00 86.62 80 ALA A C 1
ATOM 591 O O . ALA A 1 80 ? -35.390 -33.532 -13.339 1.00 86.62 80 ALA A O 1
ATOM 592 N N . HIS A 1 81 ? -35.770 -31.566 -12.326 1.00 88.19 81 HIS A N 1
ATOM 593 C CA . HIS A 1 81 ? -35.622 -32.069 -10.951 1.00 88.19 81 HIS A CA 1
ATOM 594 C C . HIS A 1 81 ? -36.316 -33.423 -10.711 1.00 88.19 81 HIS A C 1
ATOM 596 O O . HIS A 1 81 ? -35.688 -34.381 -10.268 1.00 88.19 81 HIS A O 1
ATOM 602 N N . GLY A 1 82 ? -37.604 -33.529 -11.055 1.00 85.94 82 GLY A N 1
ATOM 603 C CA . GLY A 1 82 ? -38.372 -34.761 -10.853 1.00 85.94 82 GLY A CA 1
ATOM 604 C C . GLY A 1 82 ? -37.892 -35.939 -11.708 1.00 85.94 82 GLY A C 1
ATOM 605 O O . GLY A 1 82 ? -37.934 -37.077 -11.249 1.00 85.94 82 GLY A O 1
ATOM 606 N N . GLU A 1 83 ? -37.401 -35.674 -12.921 1.00 88.94 83 GLU A N 1
ATOM 607 C CA . GLU A 1 83 ? -36.863 -36.704 -13.818 1.00 88.94 83 GLU A CA 1
ATOM 608 C C . GLU A 1 83 ? -35.551 -37.262 -13.266 1.00 88.94 83 GLU A C 1
ATOM 610 O O . GLU A 1 83 ? -35.385 -38.477 -13.197 1.00 88.94 83 GLU A O 1
ATOM 615 N N . LEU A 1 84 ? -34.653 -36.386 -12.804 1.00 88.69 84 LEU A N 1
ATOM 616 C CA . LEU A 1 84 ? -33.375 -36.792 -12.221 1.00 88.69 84 LEU A CA 1
ATOM 617 C C . LEU A 1 84 ? -33.547 -37.517 -10.881 1.00 88.69 84 LEU A C 1
ATOM 619 O O . LEU A 1 84 ? -32.828 -38.474 -10.602 1.00 88.69 84 LEU A O 1
ATOM 623 N N . LEU A 1 85 ? -34.536 -37.127 -10.066 1.00 88.62 85 LEU A N 1
ATOM 624 C CA . LEU A 1 85 ? -34.880 -37.878 -8.854 1.00 88.62 85 LEU A CA 1
ATOM 625 C C . LEU A 1 85 ? -35.396 -39.289 -9.162 1.00 88.62 85 LEU A C 1
ATOM 627 O O . LEU A 1 85 ? -35.086 -40.219 -8.417 1.00 88.62 85 LEU A O 1
ATOM 631 N N . ALA A 1 86 ? -36.172 -39.448 -10.237 1.00 87.19 86 ALA A N 1
ATOM 632 C CA . ALA A 1 86 ? -36.702 -40.740 -10.667 1.00 87.19 86 ALA A CA 1
ATOM 633 C C . ALA A 1 86 ? -35.634 -41.646 -11.306 1.00 87.19 86 ALA A C 1
ATOM 635 O O . ALA A 1 86 ? -35.757 -42.866 -11.232 1.00 87.19 86 ALA A O 1
ATOM 636 N N . GLN A 1 87 ? -34.593 -41.060 -11.906 1.00 89.06 87 GLN A N 1
ATOM 637 C CA . GLN A 1 87 ? -33.456 -41.785 -12.488 1.00 89.06 87 GLN A CA 1
ATOM 638 C C . GLN A 1 87 ? -32.498 -42.368 -11.438 1.00 89.06 87 GLN A C 1
ATOM 640 O O . GLN A 1 87 ? -31.669 -43.201 -11.786 1.00 89.06 87 GLN A O 1
ATOM 645 N N . ASP A 1 88 ? -32.622 -41.959 -10.170 1.00 86.00 88 ASP A N 1
ATOM 646 C CA . ASP A 1 88 ? -31.803 -42.447 -9.050 1.00 86.00 88 ASP A CA 1
ATOM 647 C C . ASP A 1 88 ? -30.278 -42.300 -9.261 1.00 86.00 88 ASP A C 1
ATOM 649 O O . ASP A 1 88 ? -29.483 -43.120 -8.806 1.00 86.00 88 ASP A O 1
ATOM 653 N N . GLY A 1 89 ? -29.873 -41.245 -9.976 1.00 86.06 89 GLY A N 1
ATOM 654 C CA . GLY A 1 89 ? -28.479 -40.944 -10.309 1.00 86.06 89 GLY A CA 1
ATOM 655 C C . GLY A 1 89 ? -27.741 -40.074 -9.279 1.00 86.06 89 GLY A C 1
ATOM 656 O O . GLY A 1 89 ? -28.155 -39.932 -8.122 1.00 86.06 89 GLY A O 1
ATOM 657 N N . ILE A 1 90 ? -26.642 -39.446 -9.704 1.00 85.00 90 ILE A N 1
ATOM 658 C CA . ILE A 1 90 ? -25.771 -38.597 -8.880 1.00 85.00 90 ILE A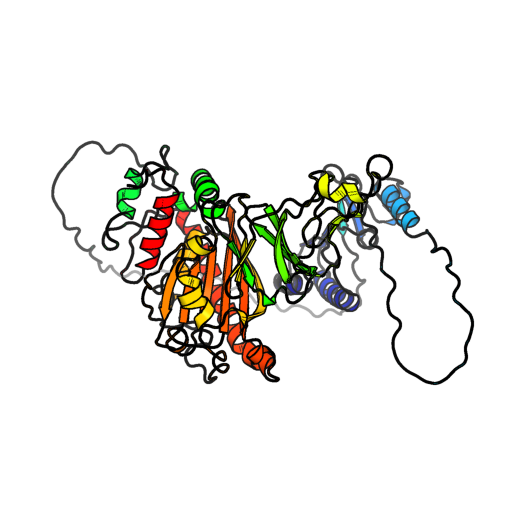 CA 1
ATOM 659 C C . ILE A 1 90 ? -26.537 -37.419 -8.279 1.00 85.00 90 ILE A C 1
ATOM 661 O O . ILE A 1 90 ? -26.372 -37.104 -7.097 1.00 85.00 90 ILE A O 1
ATOM 665 N N . TYR A 1 91 ? -27.449 -36.816 -9.048 1.00 85.94 91 TYR A N 1
ATOM 666 C CA . TYR A 1 91 ? -28.286 -35.732 -8.550 1.00 85.94 91 TYR A CA 1
ATOM 667 C C . TYR A 1 91 ? -29.231 -36.209 -7.440 1.00 85.94 91 TYR A C 1
ATOM 669 O O . TYR A 1 91 ? -29.368 -35.546 -6.410 1.00 85.94 91 TYR A O 1
ATOM 677 N N . ALA A 1 92 ? -29.848 -37.384 -7.600 1.00 85.38 92 ALA A N 1
ATOM 678 C CA . ALA A 1 92 ? -30.738 -37.959 -6.594 1.00 85.38 92 ALA A CA 1
ATOM 679 C C . ALA A 1 92 ? -29.991 -38.321 -5.300 1.00 85.38 92 ALA A C 1
ATOM 681 O O . ALA A 1 92 ? -30.506 -38.097 -4.199 1.00 85.38 92 ALA A O 1
ATOM 682 N N . ALA A 1 93 ? -28.761 -38.832 -5.415 1.00 82.69 93 ALA A N 1
ATOM 683 C CA . ALA A 1 93 ? -27.893 -39.110 -4.275 1.00 82.69 93 ALA A CA 1
ATOM 684 C C . ALA A 1 93 ? -27.528 -37.827 -3.503 1.00 82.69 93 ALA A C 1
ATOM 686 O O . ALA A 1 93 ? -27.678 -37.790 -2.274 1.00 82.69 93 ALA A O 1
ATOM 687 N N . LEU A 1 94 ? -27.131 -36.764 -4.217 1.00 81.56 94 LEU A N 1
ATOM 688 C CA . LEU A 1 94 ? -26.864 -35.438 -3.644 1.00 81.56 94 LEU A CA 1
ATOM 689 C C . LEU A 1 94 ? -28.107 -34.880 -2.935 1.00 81.56 94 LEU A C 1
ATOM 691 O O . LEU A 1 94 ? -28.029 -34.469 -1.774 1.00 81.56 94 LEU A O 1
ATOM 695 N N . TRP A 1 95 ? -29.272 -34.960 -3.586 1.00 82.88 95 TRP A N 1
ATOM 696 C CA . TRP A 1 95 ? -30.5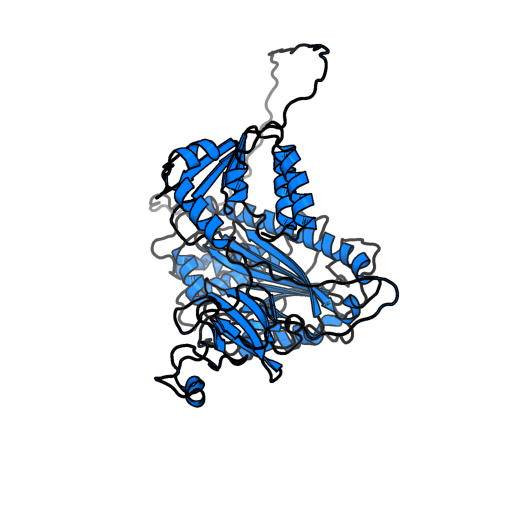48 -34.480 -3.054 1.00 82.88 95 TRP A CA 1
ATOM 697 C C . TRP A 1 95 ? -30.956 -35.159 -1.745 1.00 82.88 95 TRP A C 1
ATOM 699 O O . TRP A 1 95 ? -31.294 -34.494 -0.764 1.00 82.88 95 TRP A O 1
ATOM 709 N N . ARG A 1 96 ? -30.862 -36.490 -1.673 1.00 82.50 96 ARG A N 1
ATOM 710 C CA . ARG A 1 96 ? -31.199 -37.241 -0.450 1.00 82.50 96 ARG A CA 1
ATOM 711 C C . ARG A 1 96 ? -30.192 -37.045 0.677 1.00 82.50 96 ARG A C 1
ATOM 713 O O . ARG A 1 96 ? -30.557 -37.201 1.842 1.00 82.50 96 ARG A O 1
ATOM 720 N N . SER A 1 97 ? -28.921 -36.797 0.362 1.00 74.94 97 SER A N 1
ATOM 721 C CA . SER A 1 97 ? -27.914 -36.468 1.379 1.00 74.94 97 SER A CA 1
ATOM 722 C C . SER A 1 97 ? -28.245 -35.123 2.027 1.00 74.94 97 SER A C 1
ATOM 724 O O . SER A 1 97 ? -28.326 -35.021 3.251 1.00 74.94 97 SER A O 1
ATOM 726 N N . TRP A 1 98 ? -28.579 -34.133 1.198 1.00 73.94 98 TRP A N 1
ATOM 727 C CA . TRP A 1 98 ? -28.981 -32.806 1.647 1.00 73.94 98 TRP A CA 1
ATOM 728 C C . TRP A 1 98 ? -30.258 -32.826 2.509 1.00 73.94 98 TRP A C 1
ATOM 730 O O . TRP A 1 98 ? -30.242 -32.312 3.626 1.00 73.94 98 TRP A O 1
ATOM 740 N N . GLN A 1 99 ? -31.320 -33.523 2.085 1.00 72.69 99 GLN A N 1
ATOM 741 C CA . GLN A 1 99 ? -32.554 -33.642 2.884 1.00 72.69 99 GLN A CA 1
ATOM 742 C C . GLN A 1 99 ? -32.339 -34.332 4.244 1.00 72.69 99 GLN A C 1
ATOM 744 O O . GLN A 1 99 ? -32.981 -33.981 5.234 1.00 72.69 99 GLN A O 1
ATOM 749 N N . ARG A 1 100 ? -31.423 -35.307 4.326 1.00 64.81 100 ARG A N 1
ATOM 750 C CA . ARG A 1 100 ? -31.081 -35.966 5.599 1.00 64.81 100 ARG A CA 1
ATOM 751 C C . ARG A 1 100 ? -30.336 -35.038 6.557 1.00 64.81 100 ARG A C 1
ATOM 753 O O . ARG A 1 100 ? -30.510 -35.172 7.765 1.00 64.81 100 ARG A O 1
ATOM 760 N N . ALA A 1 101 ? -29.554 -34.096 6.035 1.00 54.44 101 ALA A N 1
ATOM 761 C CA . ALA A 1 101 ? -28.871 -33.082 6.833 1.00 54.44 101 ALA A CA 1
ATOM 762 C C . ALA A 1 101 ? -29.828 -32.001 7.380 1.00 54.44 101 ALA A C 1
ATOM 764 O O . ALA A 1 101 ? -29.546 -31.429 8.431 1.00 54.44 101 ALA A O 1
ATOM 765 N N . GLU A 1 102 ? -30.967 -31.748 6.721 1.00 47.97 102 GLU A N 1
ATOM 766 C CA . GLU A 1 102 ? -32.022 -30.854 7.233 1.00 47.97 102 GLU A CA 1
ATOM 767 C C . GLU A 1 102 ? -32.950 -31.522 8.267 1.00 47.97 102 GLU A C 1
ATOM 769 O O . GLU A 1 102 ? -33.544 -30.841 9.100 1.00 47.97 102 GLU A O 1
ATOM 774 N N . ALA A 1 103 ? -33.059 -32.855 8.264 1.00 39.59 103 ALA A N 1
ATOM 775 C CA . ALA A 1 103 ? -34.025 -33.599 9.079 1.00 39.59 103 ALA A CA 1
ATOM 776 C C . ALA A 1 103 ? -33.594 -33.897 10.536 1.00 39.59 103 ALA A C 1
ATOM 778 O O . ALA A 1 103 ? -34.293 -34.639 11.228 1.00 39.59 103 ALA A O 1
ATOM 779 N N . VAL A 1 104 ? -32.472 -33.359 11.036 1.00 34.06 104 VAL A N 1
ATOM 780 C CA . VAL A 1 104 ? -32.030 -33.560 12.434 1.00 34.06 104 VAL A CA 1
ATOM 781 C C . VAL A 1 104 ? -32.731 -32.551 13.363 1.00 34.06 104 VAL A C 1
ATOM 783 O O . VAL A 1 104 ? -32.429 -31.359 13.284 1.00 34.06 104 VAL A O 1
ATOM 786 N N . PRO A 1 105 ? -33.624 -32.965 14.286 1.00 33.53 105 PRO A N 1
ATOM 787 C CA . PRO A 1 105 ? -34.266 -32.036 15.212 1.00 33.53 105 PRO A CA 1
ATOM 788 C C . PRO A 1 105 ? -33.293 -31.595 16.313 1.00 33.53 105 PRO A C 1
ATOM 790 O O . PRO A 1 105 ? -32.531 -32.402 16.850 1.00 33.53 105 PRO A O 1
ATOM 793 N N . ALA A 1 106 ? -33.367 -30.320 16.701 1.00 35.78 106 ALA A N 1
ATOM 794 C CA . ALA A 1 106 ? -32.707 -29.802 17.893 1.00 35.78 106 ALA A CA 1
ATOM 795 C C . ALA A 1 106 ? -33.192 -30.557 19.146 1.00 35.78 106 ALA A C 1
ATOM 797 O O . ALA A 1 106 ? -34.389 -30.606 19.427 1.00 35.78 106 ALA A O 1
ATOM 798 N N . GLN A 1 107 ? -32.269 -31.149 19.906 1.00 31.94 107 GLN A N 1
ATOM 799 C CA . GLN A 1 107 ? -32.579 -31.735 21.210 1.00 31.94 107 GLN A CA 1
ATOM 800 C C . GLN A 1 107 ? -32.814 -30.623 22.248 1.00 31.94 107 GLN A C 1
ATOM 802 O O . GLN A 1 107 ? -32.037 -29.673 22.343 1.00 31.94 107 GLN A O 1
ATOM 807 N N . ASN A 1 108 ? -33.913 -30.762 22.997 1.00 31.05 108 ASN A N 1
ATOM 808 C CA . ASN A 1 108 ? -34.412 -29.845 24.023 1.00 31.05 108 ASN A CA 1
ATOM 809 C C . ASN A 1 108 ? -33.377 -29.529 25.116 1.00 31.05 108 ASN A C 1
ATOM 811 O O . ASN A 1 108 ? -32.875 -30.431 25.782 1.00 31.05 108 ASN A O 1
ATOM 815 N N . VAL A 1 109 ? -33.174 -28.237 25.381 1.00 34.22 109 VAL A N 1
ATOM 816 C CA . VAL A 1 109 ? -32.703 -27.726 26.676 1.00 34.22 109 VAL A CA 1
ATOM 817 C C . VAL A 1 109 ? -33.910 -27.059 27.340 1.00 34.22 109 VAL A C 1
ATOM 819 O O . VAL A 1 109 ? -34.483 -26.130 26.771 1.00 34.22 109 VAL A O 1
ATOM 822 N N . ASP A 1 110 ? -34.335 -27.553 28.504 1.00 28.64 110 ASP A N 1
ATOM 823 C CA . ASP A 1 110 ? -35.500 -27.029 29.233 1.00 28.64 110 ASP A CA 1
ATOM 824 C C . ASP A 1 110 ? -35.274 -25.582 29.734 1.00 28.64 110 ASP A C 1
ATOM 826 O O . ASP A 1 110 ? -34.244 -25.307 30.357 1.00 28.64 110 ASP A O 1
ATOM 830 N N . PRO A 1 111 ? -36.233 -24.651 29.551 1.00 29.03 111 PRO A N 1
ATOM 831 C CA . PRO A 1 111 ? -36.187 -23.323 30.163 1.00 29.03 111 PRO A CA 1
ATOM 832 C C . PRO A 1 111 ? -36.874 -23.288 31.551 1.00 29.03 111 PRO A C 1
ATOM 834 O O . PRO A 1 111 ? -37.856 -24.003 31.780 1.00 29.03 111 PRO A O 1
ATOM 837 N N . PRO A 1 112 ? -36.430 -22.425 32.492 1.00 30.09 112 PRO A N 1
ATOM 838 C CA . PRO A 1 112 ? -37.076 -22.275 33.794 1.00 30.09 112 PRO A CA 1
ATOM 839 C C . PRO A 1 112 ? -38.433 -21.555 33.677 1.00 30.09 112 PRO A C 1
ATOM 841 O O . PRO A 1 112 ? -38.631 -20.663 32.852 1.00 30.09 112 PRO A O 1
ATOM 844 N N . ARG A 1 113 ? -39.388 -21.961 34.524 1.00 30.39 113 ARG A N 1
ATOM 845 C CA . ARG A 1 113 ? -40.791 -21.507 34.529 1.00 30.39 113 ARG A CA 1
ATOM 846 C C . ARG A 1 113 ? -40.991 -20.199 35.312 1.00 30.39 113 ARG A C 1
ATOM 848 O O . ARG A 1 113 ? -40.538 -20.100 36.447 1.00 30.39 113 ARG A O 1
ATOM 855 N N . GLY A 1 114 ? -41.802 -19.283 34.765 1.00 28.58 114 GLY A N 1
ATOM 856 C CA . GLY A 1 114 ? -42.466 -18.198 35.514 1.00 28.58 114 GLY A CA 1
ATOM 857 C C . GLY A 1 114 ? -42.868 -16.979 34.662 1.00 28.58 114 GLY A C 1
ATOM 858 O O . GLY A 1 114 ? -42.011 -16.222 34.232 1.00 28.58 114 GLY A O 1
ATOM 859 N N . ARG A 1 115 ? -44.176 -16.770 34.444 1.00 29.44 115 ARG A N 1
ATOM 860 C CA . ARG A 1 115 ? -44.833 -15.589 33.809 1.00 29.44 115 ARG A CA 1
ATOM 861 C C . ARG A 1 115 ? -45.715 -14.895 34.882 1.00 29.44 115 ARG A C 1
ATOM 863 O O . ARG A 1 115 ? -46.051 -15.609 35.829 1.00 29.44 115 ARG A O 1
ATOM 870 N N . PRO A 1 116 ? -46.193 -13.622 34.771 1.00 30.64 116 PRO A N 1
ATOM 871 C CA . PRO A 1 116 ? -47.202 -13.225 33.764 1.00 30.64 116 PRO A CA 1
ATOM 872 C C . PRO A 1 116 ? -47.132 -11.691 33.388 1.00 30.64 116 PRO A C 1
ATOM 874 O O . PRO A 1 116 ? -46.035 -11.147 33.451 1.00 30.64 116 PRO A O 1
ATOM 877 N N . PRO A 1 117 ? -48.169 -10.982 32.862 1.00 31.73 117 PRO A N 1
ATOM 878 C CA . PRO A 1 117 ? -48.062 -10.288 31.567 1.00 31.73 117 PRO A CA 1
ATOM 879 C C . PRO A 1 117 ? -48.279 -8.752 31.610 1.00 31.73 117 PRO A C 1
ATOM 881 O O . PRO A 1 117 ? -49.138 -8.247 32.327 1.00 31.73 117 PRO A O 1
ATOM 884 N N . GLY A 1 118 ? -47.596 -7.993 30.745 1.00 23.44 118 GLY A N 1
ATOM 885 C CA . GLY A 1 118 ? -47.870 -6.559 30.574 1.00 23.44 118 GLY A CA 1
ATOM 886 C C . GLY A 1 118 ? -47.172 -5.921 29.368 1.00 23.44 118 GLY A C 1
ATOM 887 O O . GLY A 1 118 ? -45.964 -5.766 29.374 1.00 23.44 118 GLY A O 1
ATOM 888 N N . ARG A 1 119 ? -47.971 -5.568 28.351 1.00 25.19 119 ARG A N 1
ATOM 889 C CA . ARG A 1 119 ? -47.795 -4.533 27.301 1.00 25.19 119 ARG A CA 1
ATOM 890 C C . ARG A 1 119 ? -46.411 -4.308 26.625 1.00 25.19 119 ARG A C 1
ATOM 892 O O . ARG A 1 119 ? -45.542 -3.640 27.157 1.00 25.19 119 ARG A O 1
ATOM 899 N N . THR A 1 120 ? -46.385 -4.695 25.340 1.00 26.47 120 THR A N 1
ATOM 900 C CA . THR A 1 120 ? -45.865 -4.002 24.127 1.00 26.47 120 THR A CA 1
ATOM 901 C C . THR A 1 120 ? -44.358 -3.729 23.877 1.00 26.47 120 THR A C 1
ATOM 903 O O . THR A 1 120 ? -43.716 -3.011 24.630 1.00 26.47 120 THR A O 1
ATOM 906 N N . TRP A 1 121 ? -43.954 -4.144 22.656 1.00 24.03 121 TRP A N 1
ATOM 907 C CA . TRP A 1 121 ? -42.840 -3.766 21.747 1.00 24.03 121 TRP A CA 1
ATOM 908 C C . TRP A 1 121 ? -41.471 -4.487 21.827 1.00 24.03 121 TRP A C 1
ATOM 910 O O . TRP A 1 121 ? -40.809 -4.492 22.853 1.00 24.03 121 TRP A O 1
ATOM 920 N N . ALA A 1 122 ? -41.041 -4.947 20.637 1.00 25.41 122 ALA A N 1
ATOM 921 C CA . ALA A 1 122 ? -39.674 -5.216 20.157 1.00 25.41 122 ALA A CA 1
ATOM 922 C C . ALA A 1 122 ? -38.876 -6.443 20.671 1.00 25.41 122 ALA A C 1
ATOM 924 O O . ALA A 1 122 ? -38.895 -6.801 21.840 1.00 25.41 122 ALA A O 1
ATOM 925 N N . ALA A 1 123 ? -38.099 -6.999 19.727 1.00 25.23 123 ALA A N 1
ATOM 926 C CA . ALA A 1 123 ? -37.005 -7.973 19.842 1.00 25.23 123 ALA A CA 1
ATOM 927 C C . ALA A 1 123 ? -37.342 -9.456 20.126 1.00 25.23 123 ALA A C 1
ATOM 929 O O . ALA A 1 123 ? -37.674 -9.855 21.237 1.00 25.23 123 ALA A O 1
ATOM 930 N N . ALA A 1 124 ? -37.080 -10.301 19.122 1.00 24.08 124 ALA A N 1
ATOM 931 C CA . ALA A 1 124 ? -36.554 -11.649 19.323 1.00 24.08 124 ALA A CA 1
ATOM 932 C C . ALA A 1 124 ? -35.404 -11.873 18.325 1.00 24.08 124 ALA A C 1
ATOM 934 O O . ALA A 1 124 ? -35.602 -11.976 17.117 1.00 24.08 124 ALA A O 1
ATOM 935 N N . LEU A 1 125 ? -34.198 -11.842 18.885 1.00 24.95 125 LEU A N 1
ATOM 936 C CA . LEU A 1 125 ? -32.906 -12.133 18.282 1.00 24.95 125 LEU A CA 1
ATOM 937 C C . LEU A 1 125 ? -32.726 -13.635 18.016 1.00 24.95 125 LEU A C 1
ATOM 939 O O . LEU A 1 125 ? -33.256 -14.471 18.741 1.00 24.95 125 LEU A O 1
ATOM 943 N N . CYS A 1 126 ? -31.842 -13.908 17.055 1.00 25.11 126 CYS A N 1
ATOM 944 C CA . CYS A 1 126 ? -30.881 -15.013 17.029 1.00 25.11 126 CYS A CA 1
ATOM 945 C C . CYS A 1 126 ? -31.404 -16.456 17.099 1.00 25.11 126 CYS A C 1
ATOM 947 O O . CYS A 1 126 ? -31.505 -17.055 18.167 1.00 25.11 126 CYS A O 1
ATOM 949 N N . ALA A 1 127 ? -31.475 -17.082 15.924 1.00 22.23 127 ALA A N 1
ATOM 950 C CA . ALA A 1 127 ? -31.011 -18.455 15.747 1.00 22.23 127 ALA A CA 1
ATOM 951 C C . ALA A 1 127 ? -29.876 -18.442 14.699 1.00 22.23 127 ALA A C 1
ATOM 953 O O . ALA A 1 127 ? -30.065 -17.854 13.632 1.00 22.23 127 ALA A O 1
ATOM 954 N N . PRO A 1 128 ? -28.690 -19.020 14.973 1.00 26.09 128 PRO A N 1
ATOM 955 C CA . PRO A 1 128 ? -27.620 -19.099 13.988 1.00 26.09 128 PRO A CA 1
ATOM 956 C C . PRO A 1 128 ? -28.017 -20.093 12.894 1.00 26.09 128 PRO A C 1
ATOM 958 O O . PRO A 1 128 ? -28.192 -21.286 13.147 1.00 26.09 128 PRO A O 1
ATOM 961 N N . TYR A 1 129 ? -28.160 -19.588 11.672 1.00 27.16 129 TYR A N 1
ATOM 962 C CA . TYR A 1 129 ? -28.361 -20.392 10.474 1.00 27.16 129 TYR A CA 1
ATOM 963 C C . TYR A 1 129 ? -27.067 -21.173 10.198 1.00 27.16 129 TYR A C 1
ATOM 965 O O . TYR A 1 129 ? -26.063 -20.597 9.780 1.00 27.16 129 TYR A O 1
ATOM 973 N N . ARG A 1 130 ? -27.050 -22.478 10.497 1.00 28.27 130 ARG A N 1
ATOM 974 C CA . ARG A 1 130 ? -25.928 -23.357 10.141 1.00 28.27 130 ARG A CA 1
ATOM 975 C C . ARG A 1 130 ? -25.920 -23.536 8.624 1.00 28.27 130 ARG A C 1
ATOM 977 O O . ARG A 1 130 ? -26.823 -24.147 8.064 1.00 28.27 130 ARG A O 1
ATOM 984 N N . GLN A 1 131 ? -24.899 -22.994 7.969 1.00 35.28 131 GLN A N 1
ATOM 985 C CA . GLN A 1 131 ? -24.622 -23.239 6.559 1.00 35.28 131 GLN A CA 1
ATOM 986 C C . GLN A 1 131 ? -24.137 -24.686 6.395 1.00 35.28 131 GLN A C 1
ATOM 988 O O . GLN A 1 131 ? -23.000 -25.007 6.733 1.00 35.28 131 GLN A O 1
ATOM 993 N N . ASN A 1 132 ? -24.997 -25.569 5.887 1.00 34.88 132 ASN A N 1
ATOM 994 C CA . ASN A 1 132 ? -24.560 -26.862 5.365 1.00 34.88 132 ASN A CA 1
ATOM 995 C C . ASN A 1 132 ? -23.952 -26.624 3.976 1.00 34.88 132 ASN A C 1
ATOM 997 O O . ASN A 1 132 ? -24.662 -26.590 2.972 1.00 34.88 132 ASN A O 1
ATOM 1001 N N . VAL A 1 133 ? -22.637 -26.398 3.947 1.00 40.44 133 VAL A N 1
ATOM 1002 C CA . VAL A 1 133 ? -21.815 -26.435 2.730 1.00 40.44 133 VAL A CA 1
ATOM 1003 C C . VAL A 1 133 ? -21.827 -27.873 2.205 1.00 40.44 133 VAL A C 1
ATOM 1005 O O . VAL A 1 133 ? -21.700 -28.815 2.991 1.00 40.44 133 VAL A O 1
ATOM 1008 N N . LEU A 1 134 ? -22.029 -28.052 0.897 1.00 39.59 134 LEU A N 1
ATOM 1009 C CA . LEU A 1 134 ? -21.932 -29.367 0.264 1.00 39.59 134 LEU A CA 1
ATOM 1010 C C . LEU A 1 134 ? -20.535 -29.949 0.548 1.00 39.59 134 LEU A C 1
ATOM 1012 O O . LEU A 1 134 ? -19.553 -29.222 0.402 1.00 39.59 134 LEU A O 1
ATOM 1016 N N . PRO A 1 135 ? -20.403 -31.224 0.957 1.00 35.12 135 PRO A N 1
ATOM 1017 C CA . PRO A 1 135 ? -19.091 -31.862 0.952 1.00 35.12 135 PRO A CA 1
ATOM 1018 C C . PRO A 1 135 ? -18.533 -31.794 -0.477 1.00 35.12 135 PRO A C 1
ATOM 1020 O O . PRO A 1 135 ? -19.309 -31.951 -1.418 1.00 35.12 135 PRO A O 1
ATOM 1023 N N . GLU A 1 136 ? -17.225 -31.550 -0.626 1.00 34.34 136 GLU A N 1
ATOM 1024 C CA . GLU A 1 136 ? -16.471 -31.505 -1.895 1.00 34.34 136 GLU A CA 1
ATOM 1025 C C . GLU A 1 136 ? -16.517 -32.851 -2.658 1.00 34.34 136 GLU A C 1
ATOM 1027 O O . GLU A 1 136 ? -15.504 -33.500 -2.909 1.00 34.34 136 GLU A O 1
ATOM 1032 N N . ALA A 1 137 ? -17.705 -33.314 -3.032 1.00 34.91 137 ALA A N 1
ATOM 1033 C CA . ALA A 1 137 ? -17.877 -34.240 -4.130 1.00 34.91 137 ALA A CA 1
ATOM 1034 C C . ALA A 1 137 ? -17.819 -33.398 -5.407 1.00 34.91 137 ALA A C 1
ATOM 1036 O O . ALA A 1 137 ? -18.486 -32.370 -5.496 1.00 34.91 137 ALA A O 1
ATOM 1037 N N . ALA A 1 138 ? -16.983 -33.816 -6.354 1.00 39.56 138 ALA A N 1
ATOM 1038 C CA . ALA A 1 138 ? -16.592 -33.129 -7.583 1.00 39.56 138 ALA A CA 1
ATOM 1039 C C . ALA A 1 138 ? -17.740 -32.917 -8.596 1.00 39.56 138 ALA A C 1
ATOM 1041 O O . ALA A 1 138 ? -17.604 -33.289 -9.759 1.00 39.56 138 ALA A O 1
ATOM 1042 N N . VAL A 1 139 ? -18.868 -32.351 -8.157 1.00 44.31 139 VAL A N 1
ATOM 1043 C CA . VAL A 1 139 ? -20.093 -32.209 -8.941 1.00 44.31 139 VAL A CA 1
ATOM 1044 C C . VAL A 1 139 ? -20.560 -30.754 -8.947 1.00 44.31 139 VAL A C 1
ATOM 1046 O O . VAL A 1 139 ? -21.154 -30.282 -7.981 1.00 44.31 139 VAL A O 1
ATOM 1049 N N . SER A 1 140 ? -20.308 -30.033 -10.042 1.00 55.00 140 SER A N 1
ATOM 1050 C CA . SER A 1 140 ? -20.899 -28.703 -10.270 1.00 55.00 140 SER A CA 1
ATOM 1051 C C . SER A 1 140 ? -22.298 -28.857 -10.864 1.00 55.00 140 SER A C 1
ATOM 1053 O O . SER A 1 140 ? -22.518 -29.751 -11.674 1.00 55.00 140 SER A O 1
ATOM 1055 N N . ILE A 1 141 ? -23.258 -28.008 -10.494 1.00 59.41 141 ILE A N 1
ATOM 1056 C CA . ILE A 1 141 ? -24.624 -28.098 -11.028 1.00 59.41 141 ILE A CA 1
ATOM 1057 C C . ILE A 1 141 ? -24.901 -26.913 -11.950 1.00 59.41 141 ILE A C 1
ATOM 1059 O O . ILE A 1 141 ? -24.830 -25.762 -11.526 1.00 59.41 141 ILE A O 1
ATOM 1063 N N . LEU A 1 142 ? -25.260 -27.196 -13.202 1.00 62.59 142 LEU A N 1
ATOM 1064 C CA . LEU A 1 142 ? -25.773 -26.202 -14.140 1.00 62.59 142 LEU A CA 1
ATOM 1065 C C . LEU A 1 142 ? -27.302 -26.125 -14.038 1.00 62.59 142 LEU A C 1
ATOM 1067 O O . LEU A 1 142 ? -27.972 -27.137 -14.231 1.00 62.59 142 LEU A O 1
ATOM 1071 N N . ALA A 1 143 ? -27.854 -24.946 -13.768 1.00 60.53 143 ALA A N 1
ATOM 1072 C CA . ALA A 1 143 ? -29.284 -24.695 -13.595 1.00 60.53 143 ALA A CA 1
ATOM 1073 C C . ALA A 1 143 ? -29.812 -23.698 -14.647 1.00 60.53 143 ALA A C 1
ATOM 1075 O O . ALA A 1 143 ? -29.229 -22.631 -14.845 1.00 60.53 143 ALA A O 1
ATOM 1076 N N . VAL A 1 144 ? -30.926 -24.027 -15.309 1.00 59.91 144 VAL A N 1
ATOM 1077 C CA . VAL A 1 144 ? -31.642 -23.157 -16.270 1.00 59.91 144 VAL A CA 1
ATOM 1078 C C . VAL A 1 144 ? -33.027 -22.806 -15.704 1.00 59.91 144 VAL A C 1
ATOM 1080 O O . VAL A 1 144 ? -33.773 -23.742 -15.508 1.00 59.91 144 VAL A O 1
ATOM 1083 N N . PRO A 1 145 ? -33.413 -21.553 -15.401 1.00 51.50 145 PRO A N 1
ATOM 1084 C CA . PRO A 1 145 ? -34.648 -21.218 -14.661 1.00 51.50 145 PRO A CA 1
ATOM 1085 C C . PRO A 1 145 ? -35.945 -21.097 -15.498 1.00 51.50 145 PRO A C 1
ATOM 1087 O O . PRO A 1 145 ? -35.917 -20.607 -16.626 1.00 51.50 145 PRO A O 1
ATOM 1090 N N . ARG A 1 146 ? -37.091 -21.437 -14.867 1.00 40.97 146 ARG A N 1
ATOM 1091 C CA . ARG A 1 146 ? -38.468 -21.450 -15.425 1.00 40.97 146 ARG A CA 1
ATOM 1092 C C . ARG A 1 146 ? -38.963 -20.119 -16.000 1.00 40.97 146 ARG A C 1
ATOM 1094 O O . ARG A 1 146 ? -38.923 -19.083 -15.340 1.00 40.97 146 ARG A O 1
ATOM 1101 N N . ARG A 1 147 ? -39.606 -20.178 -17.178 1.00 40.09 147 ARG A N 1
ATOM 1102 C CA . ARG A 1 147 ? -40.437 -19.081 -17.723 1.00 40.09 147 ARG A CA 1
ATOM 1103 C C . ARG A 1 147 ? -41.656 -18.794 -16.825 1.00 40.09 147 ARG A C 1
ATOM 1105 O O . ARG A 1 147 ? -42.383 -19.736 -16.501 1.00 40.09 147 ARG A O 1
ATOM 1112 N N . PRO A 1 148 ? -41.999 -17.526 -16.533 1.00 32.94 148 PRO A N 1
ATOM 1113 C CA . PRO A 1 148 ? -43.354 -17.176 -16.120 1.00 32.94 148 PRO A CA 1
ATOM 1114 C C . PRO A 1 148 ? -44.322 -17.274 -17.319 1.00 32.94 148 PRO A C 1
ATOM 1116 O O . PRO A 1 148 ? -44.001 -16.889 -18.443 1.00 32.94 148 PRO A O 1
ATOM 1119 N N . ASN A 1 149 ? -45.507 -17.845 -17.090 1.00 28.03 149 ASN A N 1
ATOM 1120 C CA . ASN A 1 149 ? -46.555 -18.057 -18.099 1.00 28.03 149 ASN A CA 1
ATOM 1121 C C . ASN A 1 149 ? -47.140 -16.702 -18.585 1.00 28.03 149 ASN A C 1
ATOM 1123 O O . ASN A 1 149 ? -47.271 -15.791 -17.765 1.00 28.03 149 ASN A O 1
ATOM 1127 N N . PRO A 1 150 ? -47.529 -16.532 -19.867 1.00 31.69 150 PRO A N 1
ATOM 1128 C CA . PRO A 1 150 ? -47.850 -15.222 -20.424 1.00 31.69 150 PRO A CA 1
ATOM 1129 C C . PRO A 1 150 ? -49.316 -14.833 -20.191 1.00 31.69 150 PRO A C 1
ATOM 1131 O O . PRO A 1 150 ? -50.233 -15.586 -20.521 1.00 31.69 150 PRO A O 1
ATOM 1134 N N . LEU A 1 151 ? -49.549 -13.608 -19.711 1.00 27.23 151 LEU A N 1
ATOM 1135 C CA . LEU A 1 151 ? -50.841 -12.931 -19.833 1.00 27.23 151 LEU A CA 1
ATOM 1136 C C . LEU A 1 151 ? -50.780 -11.910 -20.979 1.00 27.23 151 LEU A C 1
ATOM 1138 O O . LEU A 1 151 ? -50.170 -10.855 -20.875 1.00 27.23 151 LEU A O 1
ATOM 1142 N N . THR A 1 152 ? -51.421 -12.302 -22.079 1.00 28.67 152 THR A N 1
ATOM 1143 C CA . THR A 1 152 ? -52.171 -11.514 -23.072 1.00 28.67 152 THR A CA 1
ATOM 1144 C C . THR A 1 152 ? -51.812 -10.029 -23.246 1.00 28.67 152 THR A C 1
ATOM 1146 O O . THR A 1 152 ? -52.290 -9.180 -22.498 1.00 28.67 152 THR A O 1
ATOM 1149 N N . ILE A 1 153 ? -51.126 -9.687 -24.345 1.00 26.42 153 ILE A N 1
ATOM 1150 C CA . ILE A 1 153 ? -51.209 -8.346 -24.949 1.00 26.42 153 ILE A CA 1
ATOM 1151 C C . ILE A 1 153 ? -51.607 -8.494 -26.418 1.00 26.42 153 ILE A C 1
ATOM 1153 O O . ILE A 1 153 ? -50.972 -9.199 -27.201 1.00 26.42 153 ILE A O 1
ATOM 1157 N N . ALA A 1 154 ? -52.723 -7.848 -26.747 1.00 24.70 154 ALA A N 1
ATOM 1158 C CA . ALA A 1 154 ? -53.336 -7.804 -28.060 1.00 24.70 154 ALA A CA 1
ATOM 1159 C C . ALA A 1 154 ? -52.441 -7.105 -29.096 1.00 24.70 154 ALA A C 1
ATOM 1161 O O . ALA A 1 154 ? -51.748 -6.131 -28.810 1.00 24.70 154 ALA A O 1
ATOM 1162 N N . ALA A 1 155 ? -52.509 -7.614 -30.322 1.00 25.39 155 ALA A N 1
ATOM 1163 C CA . ALA A 1 155 ? -51.805 -7.113 -31.489 1.00 25.39 155 ALA A CA 1
ATOM 1164 C C . ALA A 1 155 ? -52.192 -5.669 -31.853 1.00 25.39 155 ALA A C 1
ATOM 1166 O O . ALA A 1 155 ? -53.377 -5.349 -31.939 1.00 25.39 155 ALA A O 1
ATOM 1167 N N . GLN A 1 156 ? -51.198 -4.855 -32.223 1.00 24.23 156 GLN A N 1
ATOM 1168 C CA . GLN A 1 156 ? -51.363 -3.806 -33.233 1.00 24.23 156 GLN A CA 1
ATOM 1169 C C . GLN A 1 156 ? -50.141 -3.748 -34.170 1.00 24.23 156 GLN A C 1
ATOM 1171 O O . GLN A 1 156 ? -49.026 -4.039 -33.736 1.00 24.23 156 GLN A O 1
ATOM 1176 N N . PRO A 1 157 ? -50.339 -3.443 -35.468 1.00 26.95 157 PRO A N 1
ATOM 1177 C CA . PRO A 1 157 ? -49.393 -3.802 -36.513 1.00 26.95 157 PRO A CA 1
ATOM 1178 C C . PRO A 1 157 ? -48.369 -2.705 -36.829 1.00 26.95 157 PRO A C 1
ATOM 1180 O O . PRO A 1 157 ? -48.609 -1.505 -36.703 1.00 26.95 157 PRO A O 1
ATOM 1183 N N . SER A 1 158 ? -47.233 -3.182 -37.329 1.00 27.36 158 SER A N 1
ATOM 1184 C CA . SER A 1 158 ? -46.099 -2.460 -37.903 1.00 27.36 158 SER A CA 1
ATOM 1185 C C . SER A 1 158 ? -46.468 -1.378 -38.926 1.00 27.36 158 SER A C 1
ATOM 1187 O O . SER A 1 158 ? -47.269 -1.620 -39.832 1.00 27.36 158 SER A O 1
ATOM 1189 N N . LYS A 1 159 ? -45.737 -0.255 -38.901 1.00 24.56 159 LYS A N 1
ATOM 1190 C CA . LYS A 1 159 ? -45.491 0.573 -40.092 1.00 24.56 159 LYS A CA 1
ATOM 1191 C C . LYS A 1 159 ? -43.998 0.616 -40.402 1.00 24.56 159 LYS A C 1
ATOM 1193 O O . LYS A 1 159 ? -43.198 1.113 -39.619 1.00 24.56 159 LYS A O 1
ATOM 1198 N N . ALA A 1 160 ? -43.665 0.084 -41.570 1.00 25.47 160 ALA A N 1
ATOM 1199 C CA . ALA A 1 160 ? -42.370 0.180 -42.218 1.00 25.47 160 ALA A CA 1
ATOM 1200 C C . ALA A 1 160 ? -42.226 1.515 -42.965 1.00 25.47 160 ALA A C 1
ATOM 1202 O O . ALA A 1 160 ? -43.178 1.951 -43.604 1.00 25.47 160 ALA A O 1
ATOM 1203 N N . HIS A 1 161 ? -41.019 2.085 -42.981 1.00 24.59 161 HIS A N 1
ATOM 1204 C CA . HIS A 1 161 ? -40.498 2.918 -44.075 1.00 24.59 161 HIS A CA 1
ATOM 1205 C C . HIS A 1 161 ? -38.969 2.748 -44.110 1.00 24.59 161 HIS A C 1
ATOM 1207 O O . HIS A 1 161 ? -38.281 3.081 -43.156 1.00 24.59 161 HIS A O 1
ATOM 1213 N N . ARG A 1 162 ? -38.476 1.923 -45.044 1.00 24.58 162 ARG A N 1
ATOM 1214 C CA . ARG A 1 162 ? -37.826 2.282 -46.326 1.00 24.58 162 ARG A CA 1
ATOM 1215 C C . ARG A 1 162 ? -36.406 2.845 -46.174 1.00 24.58 162 ARG A C 1
ATOM 1217 O O . ARG A 1 162 ? -36.214 4.033 -45.949 1.00 24.58 162 ARG A O 1
ATOM 1224 N N . LEU A 1 163 ? -35.441 1.952 -46.417 1.00 23.09 163 LEU A N 1
ATOM 1225 C CA . LEU A 1 163 ? -34.077 2.269 -46.832 1.00 23.09 163 LEU A CA 1
ATOM 1226 C C . LEU A 1 163 ? -34.084 3.088 -48.130 1.00 23.09 163 LEU A C 1
ATOM 1228 O O . LEU A 1 163 ? -34.793 2.744 -49.078 1.00 23.09 163 LEU A O 1
ATOM 1232 N N . ILE A 1 164 ? -33.232 4.108 -48.182 1.00 23.80 164 ILE A N 1
ATOM 1233 C CA . ILE A 1 164 ? -32.757 4.716 -49.424 1.00 23.80 164 ILE A CA 1
ATOM 1234 C C . ILE A 1 164 ? -31.244 4.512 -49.465 1.00 23.80 164 ILE A C 1
ATOM 1236 O O . ILE A 1 164 ? -30.509 5.036 -48.632 1.00 23.80 164 ILE A O 1
ATOM 1240 N N . THR A 1 165 ? -30.807 3.722 -50.437 1.00 24.47 165 THR A N 1
ATOM 1241 C CA . THR A 1 165 ? -29.441 3.668 -50.950 1.00 24.47 165 THR A CA 1
ATOM 1242 C C . THR A 1 165 ? -29.263 4.758 -52.007 1.00 24.47 165 THR A C 1
ATOM 1244 O O . THR A 1 165 ? -30.162 4.991 -52.814 1.00 24.47 165 THR A O 1
ATOM 1247 N N . ALA A 1 166 ? -28.092 5.393 -52.049 1.00 23.38 166 ALA A N 1
ATOM 1248 C CA . ALA A 1 166 ? -27.600 6.053 -53.253 1.00 23.38 166 ALA A CA 1
ATOM 1249 C C . ALA A 1 166 ? -26.068 6.065 -53.243 1.00 23.38 166 ALA A C 1
ATOM 1251 O O . ALA A 1 166 ? -25.442 6.588 -52.323 1.00 23.38 166 ALA A O 1
ATOM 1252 N N . ASP A 1 167 ? -25.507 5.455 -54.281 1.00 23.23 167 ASP A N 1
ATOM 1253 C CA . ASP A 1 167 ? -24.090 5.412 -54.604 1.00 23.23 167 ASP A CA 1
ATOM 1254 C C . ASP A 1 167 ? -23.734 6.477 -55.665 1.00 23.23 167 ASP A C 1
ATOM 1256 O O . ASP A 1 167 ? -24.562 6.849 -56.496 1.00 23.23 167 ASP A O 1
ATOM 1260 N N . SER A 1 168 ? -22.478 6.919 -55.569 1.00 26.95 168 SER A N 1
ATOM 1261 C CA . SER A 1 168 ? -21.551 7.521 -56.539 1.00 26.95 168 SER A CA 1
ATOM 1262 C C . SER A 1 168 ? -21.987 8.625 -57.527 1.00 26.95 168 SER A C 1
ATOM 1264 O O . SER A 1 168 ? -22.817 8.450 -58.416 1.00 26.95 168 SER A O 1
ATOM 1266 N N . ARG A 1 169 ? -21.218 9.735 -57.520 1.00 25.17 169 ARG A N 1
ATOM 1267 C CA . ARG A 1 169 ? -20.279 10.085 -58.615 1.00 25.17 169 ARG A CA 1
ATOM 1268 C C . ARG A 1 169 ? -19.351 11.268 -58.284 1.00 25.17 169 ARG A C 1
ATOM 1270 O O . ARG A 1 169 ? -19.729 12.255 -57.669 1.00 25.17 169 ARG A O 1
ATOM 1277 N N . SER A 1 170 ? -18.124 11.111 -58.776 1.00 25.91 170 SER A N 1
ATOM 1278 C CA . SER A 1 170 ? -16.907 11.931 -58.701 1.00 25.91 170 SER A CA 1
ATOM 1279 C C . SER A 1 170 ? -17.010 13.416 -59.076 1.00 25.91 170 SER A C 1
ATOM 1281 O O . SER A 1 170 ? -17.759 13.755 -59.994 1.00 25.91 170 SER A O 1
ATOM 1283 N N . ARG A 1 171 ? -16.057 14.224 -58.575 1.00 26.41 171 ARG A N 1
ATOM 1284 C CA . ARG A 1 171 ? -15.260 15.180 -59.381 1.00 26.41 171 ARG A CA 1
ATOM 1285 C C . ARG A 1 171 ? -13.942 15.574 -58.685 1.00 26.41 171 ARG A C 1
ATOM 1287 O O . ARG A 1 171 ? -13.927 15.945 -57.521 1.00 26.41 171 ARG A O 1
ATOM 1294 N N . HIS A 1 172 ? -12.856 15.486 -59.454 1.00 24.88 172 HIS A N 1
ATOM 1295 C CA . HIS A 1 172 ? -11.487 15.924 -59.163 1.00 24.88 172 HIS A CA 1
ATOM 1296 C C . HIS A 1 172 ? -11.354 17.418 -58.821 1.00 24.88 172 HIS A C 1
ATOM 1298 O O . HIS A 1 172 ? -12.009 18.236 -59.467 1.00 24.88 172 HIS A O 1
ATOM 1304 N N . ARG A 1 173 ? -10.358 17.761 -57.979 1.00 26.25 173 ARG A N 1
ATOM 1305 C CA . ARG A 1 173 ? -9.332 18.793 -58.271 1.00 26.25 173 ARG A CA 1
ATOM 1306 C C . ARG A 1 173 ? -8.144 18.781 -57.279 1.00 26.25 173 ARG A C 1
ATOM 1308 O O . ARG A 1 173 ? -8.307 19.067 -56.105 1.00 26.25 173 ARG A O 1
ATOM 1315 N N . SER A 1 174 ? -6.971 18.452 -57.835 1.00 25.78 174 SER A N 1
ATOM 1316 C CA . SER A 1 174 ? -5.632 19.066 -57.664 1.00 25.78 174 SER A CA 1
ATOM 1317 C C . SER A 1 174 ? -5.017 19.335 -56.275 1.00 25.78 174 SER A C 1
ATOM 1319 O O . SER A 1 174 ? -5.307 20.333 -55.627 1.00 25.78 174 SER A O 1
ATOM 1321 N N . ALA A 1 175 ? -4.054 18.460 -55.958 1.00 26.42 175 ALA A N 1
ATOM 1322 C CA . ALA A 1 175 ? -2.705 18.647 -55.401 1.00 26.42 175 ALA A CA 1
ATOM 1323 C C . ALA A 1 175 ? -2.244 20.036 -54.900 1.00 26.42 175 ALA A C 1
ATOM 1325 O O . ALA A 1 175 ? -2.143 20.992 -55.667 1.00 26.42 175 ALA A O 1
ATOM 1326 N N . GLY A 1 176 ? -1.774 20.047 -53.648 1.00 24.86 176 GLY A N 1
ATOM 1327 C CA . GLY A 1 176 ? -0.782 20.971 -53.098 1.00 24.86 176 GLY A CA 1
ATOM 1328 C C . GLY A 1 176 ? 0.203 20.169 -52.241 1.00 24.86 176 GLY A C 1
ATOM 1329 O O . GLY A 1 176 ? -0.211 19.468 -51.321 1.00 24.86 176 GLY A O 1
ATOM 1330 N N . ALA A 1 177 ? 1.480 20.197 -52.617 1.00 27.47 177 ALA A N 1
ATOM 1331 C CA . ALA A 1 177 ? 2.567 19.437 -52.009 1.00 27.47 177 ALA A CA 1
ATOM 1332 C C . ALA A 1 177 ? 2.875 19.910 -50.577 1.00 27.47 177 ALA A C 1
ATOM 1334 O O . ALA A 1 177 ? 2.960 21.111 -50.333 1.00 27.47 177 ALA A O 1
ATOM 1335 N N . ILE A 1 178 ? 3.096 18.965 -49.659 1.00 29.72 178 ILE A N 1
ATOM 1336 C CA . ILE A 1 178 ? 3.688 19.223 -48.341 1.00 29.72 178 ILE A CA 1
ATOM 1337 C C . ILE A 1 178 ? 5.078 18.585 -48.334 1.00 29.72 178 ILE A C 1
ATOM 1339 O O . ILE A 1 178 ? 5.232 17.375 -48.490 1.00 29.72 178 ILE A O 1
ATOM 1343 N N . THR A 1 179 ? 6.081 19.443 -48.211 1.00 27.91 179 THR A N 1
ATOM 1344 C CA . THR A 1 179 ? 7.514 19.151 -48.135 1.00 27.91 179 THR A CA 1
ATOM 1345 C C . THR A 1 179 ? 7.856 18.451 -46.810 1.00 27.91 179 THR A C 1
ATOM 1347 O O . THR A 1 179 ? 7.398 18.921 -45.767 1.00 27.91 179 THR A O 1
ATOM 1350 N N . PRO A 1 180 ? 8.684 17.389 -46.779 1.00 29.58 180 PRO A N 1
ATOM 1351 C CA . PRO A 1 180 ? 9.247 16.888 -45.532 1.00 29.58 180 PRO A CA 1
ATOM 1352 C C . PRO A 1 180 ? 10.398 17.794 -45.078 1.00 29.58 180 PRO A C 1
ATOM 1354 O O . PRO A 1 180 ? 11.256 18.180 -45.872 1.00 29.58 180 PRO A O 1
ATOM 1357 N N . VAL A 1 181 ? 10.405 18.133 -43.790 1.00 30.45 181 VAL A N 1
ATOM 1358 C CA . VAL A 1 181 ? 11.449 18.930 -43.136 1.00 30.45 181 VAL A CA 1
ATOM 1359 C C . VAL A 1 181 ? 12.765 18.146 -43.103 1.00 30.45 181 VAL A C 1
ATOM 1361 O O . VAL A 1 181 ? 12.796 16.952 -42.806 1.00 30.45 181 VAL A O 1
ATOM 1364 N N . HIS A 1 182 ? 13.845 18.849 -43.441 1.00 29.12 182 HIS A N 1
ATOM 1365 C CA . HIS A 1 182 ? 15.216 18.366 -43.547 1.00 29.12 182 HIS A CA 1
ATOM 1366 C C . HIS A 1 182 ? 15.715 17.610 -42.306 1.00 29.12 182 HIS A C 1
ATOM 1368 O O . HIS A 1 182 ? 15.731 18.129 -41.193 1.00 29.12 182 HIS A O 1
ATOM 1374 N N . ARG A 1 183 ? 16.232 16.406 -42.563 1.00 29.91 183 ARG A N 1
ATOM 1375 C CA . ARG A 1 183 ? 17.192 15.679 -41.732 1.00 29.91 183 ARG A CA 1
ATOM 1376 C C . ARG A 1 183 ? 18.575 16.297 -41.988 1.00 29.91 183 ARG A C 1
ATOM 1378 O O . ARG A 1 183 ? 19.087 16.181 -43.096 1.00 29.91 183 ARG A O 1
ATOM 1385 N N . CYS A 1 184 ? 19.155 16.958 -40.990 1.00 26.69 184 CYS A N 1
ATOM 1386 C CA . CYS A 1 184 ? 20.570 17.331 -40.981 1.00 26.69 184 CYS A CA 1
ATOM 1387 C C . CYS A 1 184 ? 21.325 16.326 -40.113 1.00 26.69 184 CYS A C 1
ATOM 1389 O O . CYS A 1 184 ? 21.006 16.214 -38.935 1.00 26.69 184 CYS A O 1
ATOM 1391 N N . CYS A 1 185 ? 22.256 15.593 -40.727 1.00 30.25 185 CYS A N 1
ATOM 1392 C CA . CYS A 1 185 ? 23.568 15.188 -40.207 1.00 30.25 185 CYS A CA 1
ATOM 1393 C C . CYS A 1 185 ? 24.177 14.195 -41.213 1.00 30.25 185 CYS A C 1
ATOM 1395 O O . CYS A 1 185 ? 23.824 13.017 -41.223 1.00 30.25 185 CYS A O 1
ATOM 1397 N N . ASP A 1 186 ? 25.058 14.702 -42.076 1.00 29.12 186 ASP A N 1
ATOM 1398 C CA . ASP A 1 186 ? 26.026 13.905 -42.833 1.00 29.12 186 ASP A CA 1
ATOM 1399 C C . ASP A 1 186 ? 27.205 13.531 -41.925 1.00 29.12 186 ASP A C 1
ATOM 1401 O O . ASP A 1 186 ? 27.643 14.353 -41.117 1.00 29.12 186 ASP A O 1
ATOM 1405 N N . GLY A 1 187 ? 27.758 12.326 -42.107 1.00 27.98 187 GLY A N 1
ATOM 1406 C CA . GLY A 1 187 ? 29.071 11.968 -41.558 1.00 27.98 187 GLY A CA 1
ATOM 1407 C C . GLY A 1 187 ? 29.282 10.489 -41.234 1.00 27.98 187 GLY A C 1
ATOM 1408 O O . GLY A 1 187 ? 29.367 10.136 -40.068 1.00 27.98 187 GLY A O 1
ATOM 1409 N N . SER A 1 188 ? 29.351 9.659 -42.278 1.00 28.31 188 SER A N 1
ATOM 1410 C CA . SER A 1 188 ? 30.116 8.400 -42.403 1.00 28.31 188 SER A CA 1
ATOM 1411 C C . SER A 1 188 ? 30.584 7.654 -41.137 1.00 28.31 188 SER A C 1
ATOM 1413 O O . SER A 1 188 ? 31.585 8.037 -40.538 1.00 28.31 188 SER A O 1
ATOM 1415 N N . ASP A 1 189 ? 30.020 6.466 -40.896 1.00 27.84 189 ASP A N 1
ATOM 1416 C CA . ASP A 1 189 ? 30.846 5.253 -40.830 1.00 27.84 189 ASP A CA 1
ATOM 1417 C C . ASP A 1 189 ? 30.013 4.008 -41.175 1.00 27.84 189 ASP A C 1
ATOM 1419 O O . ASP A 1 189 ? 28.909 3.799 -40.668 1.00 27.84 189 ASP A O 1
ATOM 1423 N N . THR A 1 190 ? 30.513 3.207 -42.110 1.00 30.66 190 THR A N 1
ATOM 1424 C CA . THR A 1 190 ? 29.861 1.998 -42.620 1.00 30.66 190 THR A CA 1
ATOM 1425 C C . THR A 1 190 ? 30.620 0.780 -42.125 1.00 30.66 190 THR A C 1
ATOM 1427 O O . THR A 1 190 ? 31.658 0.443 -42.687 1.00 30.66 190 THR A O 1
ATOM 1430 N N . SER A 1 191 ? 30.074 0.059 -41.146 1.00 27.89 191 SER A N 1
ATOM 1431 C CA . SER A 1 191 ? 30.329 -1.379 -41.018 1.00 27.89 191 SER A CA 1
ATOM 1432 C C . SER A 1 191 ? 29.188 -2.098 -40.285 1.00 27.89 191 SER A C 1
ATOM 1434 O O . SER A 1 191 ? 28.715 -1.663 -39.244 1.00 27.89 191 SER A O 1
ATOM 1436 N N . ALA A 1 192 ? 28.726 -3.179 -40.922 1.00 29.11 192 ALA A N 1
ATOM 1437 C CA . ALA A 1 192 ? 27.933 -4.293 -40.398 1.00 29.11 192 ALA A CA 1
ATOM 1438 C C . ALA A 1 192 ? 26.702 -3.969 -39.523 1.00 29.11 192 ALA A C 1
ATOM 1440 O O . ALA A 1 192 ? 26.724 -4.110 -38.305 1.00 29.11 192 ALA A O 1
ATOM 1441 N N . LYS A 1 193 ? 25.567 -3.672 -40.170 1.00 28.30 193 LYS A N 1
ATOM 1442 C CA . LYS A 1 193 ? 24.248 -3.919 -39.570 1.00 28.30 193 LYS A CA 1
ATOM 1443 C C . LYS A 1 193 ? 23.961 -5.419 -39.625 1.00 28.30 193 LYS A C 1
ATOM 1445 O O . LYS A 1 193 ? 23.606 -5.934 -40.683 1.00 28.30 193 LYS A O 1
ATOM 1450 N N . THR A 1 194 ? 24.163 -6.106 -38.509 1.00 30.97 194 THR A N 1
ATOM 1451 C CA . THR A 1 194 ? 23.495 -7.380 -38.232 1.00 30.97 194 THR A CA 1
ATOM 1452 C C . THR A 1 194 ? 22.010 -7.135 -37.969 1.00 30.97 194 THR A C 1
ATOM 1454 O O . THR A 1 194 ? 21.615 -6.043 -37.562 1.00 30.97 194 THR A O 1
ATOM 1457 N N . GLU A 1 195 ? 21.218 -8.145 -38.304 1.00 31.38 195 GLU A N 1
ATOM 1458 C CA . GLU A 1 195 ? 19.759 -8.174 -38.382 1.00 31.38 195 GLU A CA 1
ATOM 1459 C C . GLU A 1 195 ? 19.039 -7.632 -37.134 1.00 31.38 195 GLU A C 1
ATOM 1461 O O . GLU A 1 195 ? 19.543 -7.683 -36.016 1.00 31.38 195 GLU A O 1
ATOM 1466 N N . GLU A 1 196 ? 17.857 -7.072 -37.388 1.00 42.31 196 GLU A N 1
ATOM 1467 C CA . GLU A 1 196 ? 16.995 -6.295 -36.497 1.00 42.31 196 GLU A CA 1
ATOM 1468 C C . GLU A 1 196 ? 16.715 -6.964 -35.141 1.00 42.31 196 GLU A C 1
ATOM 1470 O O . GLU A 1 196 ? 15.885 -7.865 -35.034 1.00 42.31 196 GLU A O 1
ATOM 1475 N N . ASP A 1 197 ? 17.329 -6.432 -34.082 1.00 41.19 197 ASP A N 1
ATOM 1476 C CA . ASP A 1 197 ? 16.837 -6.575 -32.713 1.00 41.19 197 ASP A CA 1
ATOM 1477 C C . ASP A 1 197 ? 15.669 -5.594 -32.542 1.00 41.19 197 ASP A C 1
ATOM 1479 O O . ASP A 1 197 ? 15.832 -4.421 -32.192 1.00 41.19 197 ASP A O 1
ATOM 1483 N N . THR A 1 198 ? 14.464 -6.028 -32.911 1.00 43.59 198 THR A N 1
ATOM 1484 C CA . THR A 1 198 ? 13.250 -5.327 -32.496 1.00 43.59 198 THR A CA 1
ATOM 1485 C C . THR A 1 198 ? 13.263 -5.352 -30.970 1.00 43.59 198 THR A C 1
ATOM 1487 O O . THR A 1 198 ? 13.012 -6.417 -30.413 1.00 43.59 198 THR A O 1
ATOM 1490 N N . GLY A 1 199 ? 13.585 -4.234 -30.303 1.00 50.66 199 GLY A N 1
ATOM 1491 C CA . GLY A 1 199 ? 13.729 -4.087 -28.838 1.00 50.66 199 GLY A CA 1
ATOM 1492 C C . GLY A 1 199 ? 12.456 -4.342 -28.009 1.00 50.66 199 GLY A C 1
ATOM 1493 O O . GLY A 1 199 ? 12.194 -3.667 -27.021 1.00 50.66 199 GLY A O 1
ATOM 1494 N N . MET A 1 200 ? 11.640 -5.289 -28.456 1.00 56.72 200 MET A N 1
ATOM 1495 C CA . MET A 1 200 ? 10.367 -5.757 -27.938 1.00 56.72 200 MET A CA 1
ATOM 1496 C C . MET A 1 200 ? 10.511 -7.078 -27.167 1.00 56.72 200 MET A C 1
ATOM 1498 O O . MET A 1 200 ? 9.653 -7.369 -26.339 1.00 56.72 200 MET A O 1
ATOM 1502 N N . ALA A 1 201 ? 11.550 -7.882 -27.429 1.00 65.88 201 ALA A N 1
ATOM 1503 C CA . ALA A 1 201 ? 11.807 -9.136 -26.715 1.00 65.88 201 ALA A CA 1
ATOM 1504 C C . ALA A 1 201 ? 12.889 -8.946 -25.642 1.00 65.88 201 ALA A C 1
ATOM 1506 O O . ALA A 1 201 ? 13.837 -8.188 -25.844 1.00 65.88 201 ALA A O 1
ATOM 1507 N N . ALA A 1 202 ? 12.748 -9.633 -24.505 1.00 75.00 202 ALA A N 1
ATOM 1508 C CA . ALA A 1 202 ? 13.761 -9.614 -23.457 1.00 75.00 202 ALA A CA 1
ATOM 1509 C C . ALA A 1 202 ? 15.088 -10.194 -23.993 1.00 75.00 202 ALA A C 1
ATOM 1511 O O . ALA A 1 202 ? 15.085 -11.281 -24.583 1.00 75.00 202 ALA A O 1
ATOM 1512 N N . PRO A 1 203 ? 16.219 -9.488 -23.826 1.00 82.38 203 PRO A N 1
ATOM 1513 C CA . PRO A 1 203 ? 17.508 -9.974 -24.294 1.00 82.38 203 PRO A CA 1
ATOM 1514 C C . PRO A 1 203 ? 18.039 -11.124 -23.414 1.00 82.38 203 PRO A C 1
ATOM 1516 O O . PRO A 1 203 ? 17.699 -11.204 -22.234 1.00 82.38 203 PRO A O 1
ATOM 1519 N N . PRO A 1 204 ? 18.933 -11.983 -23.942 1.00 80.12 204 PRO A N 1
ATOM 1520 C CA . PRO A 1 204 ? 19.459 -13.149 -23.220 1.00 80.12 204 PRO A CA 1
ATOM 1521 C C . PRO A 1 204 ? 20.291 -12.815 -21.963 1.00 80.12 204 PRO A C 1
ATOM 1523 O O . PRO A 1 204 ? 20.445 -13.660 -21.089 1.00 80.12 204 PRO A O 1
ATOM 1526 N N . ASP A 1 205 ? 20.831 -11.603 -21.850 1.00 88.44 205 ASP A N 1
ATOM 1527 C CA . ASP A 1 205 ? 21.587 -11.066 -20.708 1.00 88.44 205 ASP A CA 1
ATOM 1528 C C . ASP A 1 205 ? 20.824 -9.907 -20.042 1.00 88.44 205 ASP A C 1
ATOM 1530 O O . ASP A 1 205 ? 21.359 -8.822 -19.806 1.00 88.44 205 ASP A O 1
ATOM 1534 N N . LEU A 1 206 ? 19.549 -10.155 -19.736 1.00 91.38 206 LEU A N 1
ATOM 1535 C CA . LEU A 1 206 ? 18.577 -9.211 -19.176 1.00 91.38 206 LEU A CA 1
ATOM 1536 C C . LEU A 1 206 ? 19.100 -8.353 -18.009 1.00 91.38 206 LEU A C 1
ATOM 1538 O O . LEU A 1 206 ? 18.719 -7.193 -17.881 1.00 91.38 206 LEU A O 1
ATOM 1542 N N . PHE A 1 207 ? 19.990 -8.889 -17.173 1.00 94.62 207 PHE A N 1
ATOM 1543 C CA . PHE A 1 207 ? 20.503 -8.216 -15.971 1.00 94.62 207 PHE A CA 1
ATOM 1544 C C . PHE A 1 207 ? 21.901 -7.602 -16.126 1.00 94.62 207 PHE A C 1
ATOM 1546 O O . PHE A 1 207 ? 22.506 -7.221 -15.127 1.00 94.62 207 PHE A O 1
ATOM 1553 N N . SER A 1 208 ? 22.430 -7.510 -17.348 1.00 93.56 208 SER A N 1
ATOM 1554 C CA . SER A 1 208 ? 23.709 -6.846 -17.620 1.00 93.56 208 SER A CA 1
ATOM 1555 C C . SER A 1 208 ? 23.597 -5.325 -17.415 1.00 93.56 208 SER A C 1
ATOM 1557 O O . SER A 1 208 ? 22.811 -4.693 -18.129 1.00 93.56 208 SER A O 1
ATOM 1559 N N . PRO A 1 209 ? 24.382 -4.703 -16.507 1.00 93.69 209 PRO A N 1
ATOM 1560 C CA . PRO A 1 209 ? 24.316 -3.261 -16.251 1.00 93.69 209 PRO A CA 1
ATOM 1561 C C . PRO A 1 209 ? 24.489 -2.385 -17.494 1.00 93.69 209 PRO A C 1
ATOM 1563 O O . PRO A 1 209 ? 23.744 -1.426 -17.676 1.00 93.69 209 PRO A O 1
ATOM 1566 N N . ALA A 1 210 ? 25.388 -2.774 -18.407 1.00 92.75 210 ALA A N 1
ATOM 1567 C CA . ALA A 1 210 ? 25.691 -2.018 -19.625 1.00 92.75 210 ALA A CA 1
ATOM 1568 C C . ALA A 1 210 ? 24.466 -1.794 -20.534 1.00 92.75 210 ALA A C 1
ATOM 1570 O O . ALA A 1 210 ? 24.432 -0.852 -21.324 1.00 92.75 210 ALA A O 1
ATOM 1571 N N . ARG A 1 211 ? 23.424 -2.632 -20.422 1.00 92.06 211 ARG A N 1
ATOM 1572 C CA . ARG A 1 211 ? 22.165 -2.455 -21.170 1.00 92.06 211 ARG A CA 1
ATOM 1573 C C . ARG A 1 211 ? 21.373 -1.233 -20.727 1.00 92.06 211 ARG A C 1
ATOM 1575 O O . ARG A 1 211 ? 20.562 -0.726 -21.496 1.00 92.06 211 ARG A O 1
ATOM 1582 N N . TYR A 1 212 ? 21.610 -0.771 -19.507 1.00 95.81 212 TYR A N 1
ATOM 1583 C CA . TYR A 1 212 ? 20.859 0.301 -18.871 1.00 95.81 212 TYR A CA 1
ATOM 1584 C C . TYR A 1 212 ? 21.648 1.614 -18.801 1.00 95.81 212 TYR A C 1
ATOM 1586 O O . TYR A 1 212 ? 21.148 2.598 -18.257 1.00 95.81 212 TYR A O 1
ATOM 1594 N N . ASP A 1 213 ? 22.832 1.682 -19.424 1.00 96.06 213 ASP A N 1
ATOM 1595 C CA . ASP A 1 213 ? 23.666 2.890 -19.494 1.00 96.06 213 ASP A CA 1
ATOM 1596 C C . ASP A 1 213 ? 22.897 4.106 -20.027 1.00 96.06 213 ASP A C 1
ATOM 1598 O O . ASP A 1 213 ? 23.126 5.230 -19.583 1.00 96.06 213 ASP A O 1
ATOM 1602 N N . ALA A 1 214 ? 21.972 3.907 -20.974 1.00 97.19 214 ALA A N 1
ATOM 1603 C CA . ALA A 1 214 ? 21.139 4.983 -21.507 1.00 97.19 214 ALA A CA 1
ATOM 1604 C C . ALA A 1 214 ? 20.133 5.522 -20.475 1.00 97.19 214 ALA A C 1
ATOM 1606 O O . ALA A 1 214 ? 19.921 6.732 -20.429 1.00 97.19 214 ALA A O 1
ATOM 1607 N N . VAL A 1 215 ? 19.583 4.667 -19.608 1.00 96.94 215 VAL A N 1
ATOM 1608 C CA . VAL A 1 215 ? 18.676 5.057 -18.509 1.00 96.94 215 VAL A CA 1
ATOM 1609 C C . VAL A 1 215 ? 19.437 5.815 -17.413 1.00 96.94 215 VAL A C 1
ATOM 1611 O O . VAL A 1 215 ? 18.942 6.786 -16.835 1.00 96.94 215 VAL A O 1
ATOM 1614 N N . ARG A 1 216 ? 20.693 5.418 -17.175 1.00 96.94 216 ARG A N 1
ATOM 1615 C CA . ARG A 1 216 ? 21.600 5.973 -16.156 1.00 96.94 216 ARG A CA 1
ATOM 1616 C C . ARG A 1 216 ? 22.144 7.370 -16.477 1.00 96.94 216 ARG A C 1
ATOM 1618 O O . ARG A 1 216 ? 22.749 8.007 -15.616 1.00 96.94 216 ARG A O 1
ATOM 1625 N N . ARG A 1 217 ? 21.982 7.862 -17.710 1.00 97.19 217 ARG A N 1
ATOM 1626 C CA . ARG A 1 217 ? 22.443 9.208 -18.096 1.00 97.19 217 ARG A CA 1
ATOM 1627 C C . ARG A 1 217 ? 21.713 10.286 -17.291 1.00 97.19 217 ARG A C 1
ATOM 1629 O O . ARG A 1 217 ? 20.659 10.057 -16.707 1.00 97.19 217 ARG A O 1
ATOM 1636 N N . ASN A 1 218 ? 22.249 11.508 -17.320 1.00 96.06 218 ASN A N 1
ATOM 1637 C CA . ASN A 1 218 ? 21.497 12.677 -16.860 1.00 96.06 218 ASN A CA 1
ATOM 1638 C C . ASN A 1 218 ? 20.149 12.732 -17.586 1.00 96.06 218 ASN A C 1
ATOM 1640 O O . ASN A 1 218 ? 20.118 12.545 -18.804 1.00 96.06 218 ASN A O 1
ATOM 1644 N N . ARG A 1 219 ? 19.077 13.024 -16.844 1.00 95.62 219 ARG A N 1
ATOM 1645 C CA . ARG A 1 219 ? 17.677 12.989 -17.294 1.00 95.62 219 ARG A CA 1
ATOM 1646 C C . ARG A 1 219 ? 17.457 13.559 -18.699 1.00 95.62 219 ARG A C 1
ATOM 1648 O O . ARG A 1 219 ? 16.766 12.944 -19.496 1.00 95.62 219 ARG A O 1
ATOM 1655 N N . GLU A 1 220 ? 18.072 14.696 -19.037 1.00 96.06 220 GLU A N 1
ATOM 1656 C CA . GLU A 1 220 ? 17.906 15.368 -20.341 1.00 96.06 220 GLU A CA 1
ATOM 1657 C C . GLU A 1 220 ? 18.402 14.542 -21.542 1.00 96.06 220 GLU A C 1
ATOM 1659 O O . GLU A 1 220 ? 18.109 14.872 -22.690 1.00 96.06 220 GLU A O 1
ATOM 1664 N N . LYS A 1 221 ? 19.212 13.513 -21.290 1.00 96.88 221 LYS A N 1
ATOM 1665 C CA . LYS A 1 221 ? 19.791 12.597 -22.283 1.00 96.88 221 LYS A CA 1
ATOM 1666 C C . LYS A 1 221 ? 19.474 11.133 -21.975 1.00 96.88 221 LYS A C 1
ATOM 1668 O O . LYS A 1 221 ? 20.054 10.255 -22.620 1.00 96.88 221 LYS A O 1
ATOM 1673 N N . ALA A 1 222 ? 18.660 10.886 -20.952 1.00 97.75 222 ALA A N 1
ATOM 1674 C CA . ALA A 1 222 ? 18.327 9.550 -20.504 1.00 97.75 222 ALA A CA 1
ATOM 1675 C C . ALA A 1 222 ? 17.156 8.983 -21.299 1.00 97.75 222 ALA A C 1
ATOM 1677 O O . ALA A 1 222 ? 16.255 9.716 -21.718 1.00 97.75 222 ALA A O 1
ATOM 1678 N N . GLU A 1 223 ? 17.193 7.671 -21.481 1.00 97.25 223 GLU A N 1
ATOM 1679 C CA . GLU A 1 223 ? 16.085 6.904 -22.036 1.00 97.25 223 GLU A CA 1
ATOM 1680 C C . GLU A 1 223 ? 15.224 6.334 -20.907 1.00 97.25 223 GLU A C 1
ATOM 1682 O O . GLU A 1 223 ? 15.742 6.039 -19.830 1.00 97.25 223 GLU A O 1
ATOM 1687 N N . THR A 1 224 ? 13.920 6.177 -21.140 1.00 97.00 224 THR A N 1
ATOM 1688 C CA . THR A 1 224 ? 13.042 5.487 -20.177 1.00 97.00 224 THR A CA 1
ATOM 1689 C C . THR A 1 224 ? 13.431 4.015 -20.042 1.00 97.00 224 THR A C 1
ATOM 1691 O O . THR A 1 224 ? 14.139 3.472 -20.896 1.00 97.00 224 THR A O 1
ATOM 1694 N N . LEU A 1 225 ? 12.933 3.326 -19.011 1.00 96.81 225 LEU A N 1
ATOM 1695 C CA . LEU A 1 225 ? 13.145 1.882 -18.913 1.00 96.81 225 LEU A CA 1
ATOM 1696 C C . LEU A 1 225 ? 12.660 1.159 -20.190 1.00 96.81 225 LEU A C 1
ATOM 1698 O O . LEU A 1 225 ? 11.608 1.502 -20.745 1.00 96.81 225 LEU A O 1
ATOM 1702 N N . PRO A 1 226 ? 13.400 0.144 -20.667 1.00 95.38 226 PRO A N 1
ATOM 1703 C CA . PRO A 1 226 ? 12.953 -0.692 -21.773 1.00 95.38 226 PRO A CA 1
ATOM 1704 C C . PRO A 1 226 ? 11.673 -1.478 -21.469 1.00 95.38 226 PRO A C 1
ATOM 1706 O O . PRO A 1 226 ? 11.393 -1.836 -20.326 1.00 95.38 226 PRO A O 1
ATOM 1709 N N . ALA A 1 227 ? 10.925 -1.835 -22.518 1.00 95.06 227 ALA A N 1
ATOM 1710 C CA . ALA A 1 227 ? 9.628 -2.510 -22.404 1.00 95.06 227 ALA A CA 1
ATOM 1711 C C . ALA A 1 227 ? 9.673 -3.826 -21.601 1.00 95.06 227 ALA A C 1
ATOM 1713 O O . ALA A 1 227 ? 8.730 -4.147 -20.870 1.00 95.06 227 ALA A O 1
ATOM 1714 N N . TRP A 1 228 ? 10.768 -4.588 -21.700 1.00 94.06 228 TRP A N 1
ATOM 1715 C CA . TRP A 1 228 ? 10.935 -5.847 -20.967 1.00 94.06 228 TRP A CA 1
ATOM 1716 C C . TRP A 1 228 ? 11.007 -5.647 -19.449 1.00 94.06 228 TRP A C 1
ATOM 1718 O O . TRP A 1 228 ? 10.508 -6.496 -18.721 1.00 94.06 228 TRP A O 1
ATOM 1728 N N . CYS A 1 229 ? 11.480 -4.498 -18.948 1.00 96.38 229 CYS A N 1
ATOM 1729 C CA . CYS A 1 229 ? 11.459 -4.197 -17.510 1.00 96.38 229 CYS A CA 1
ATOM 1730 C C . CYS A 1 229 ? 10.033 -4.164 -16.936 1.00 96.38 229 CYS A C 1
ATOM 1732 O O . CYS A 1 229 ? 9.836 -4.262 -15.729 1.00 96.38 229 CYS A O 1
ATOM 1734 N N . TYR A 1 230 ? 9.011 -4.035 -17.778 1.00 97.25 230 TYR A N 1
ATOM 1735 C CA . TYR A 1 230 ? 7.607 -4.014 -17.372 1.00 97.25 230 TYR A CA 1
ATOM 1736 C C . TYR A 1 230 ? 6.854 -5.304 -17.696 1.00 97.25 230 TYR A C 1
ATOM 1738 O O . TYR A 1 230 ? 5.786 -5.551 -17.139 1.00 97.25 230 TYR A O 1
ATOM 1746 N N . THR A 1 231 ? 7.348 -6.088 -18.649 1.00 95.19 231 THR A N 1
ATOM 1747 C CA . THR A 1 231 ? 6.574 -7.165 -19.281 1.00 95.19 231 THR A CA 1
ATOM 1748 C C . THR A 1 231 ? 7.192 -8.543 -19.108 1.00 95.19 231 THR A C 1
ATOM 1750 O O . THR A 1 231 ? 6.464 -9.524 -19.236 1.00 95.19 231 THR A O 1
ATOM 1753 N N . ASP A 1 232 ? 8.483 -8.621 -18.788 1.00 95.31 232 ASP A N 1
ATOM 1754 C CA . ASP A 1 232 ? 9.214 -9.875 -18.664 1.00 95.31 232 ASP A CA 1
ATOM 1755 C C . ASP A 1 232 ? 9.010 -10.549 -17.295 1.00 95.31 232 ASP A C 1
ATOM 1757 O O . ASP A 1 232 ? 9.028 -9.901 -16.241 1.00 95.31 232 ASP A O 1
ATOM 1761 N N . ASP A 1 233 ? 8.819 -11.869 -17.317 1.00 95.62 233 ASP A N 1
ATOM 1762 C CA . ASP A 1 233 ? 8.582 -12.677 -16.120 1.00 95.62 233 ASP A CA 1
ATOM 1763 C C . ASP A 1 233 ? 9.843 -12.836 -15.258 1.00 95.62 233 ASP A C 1
ATOM 1765 O O . ASP A 1 233 ? 9.747 -12.810 -14.029 1.00 95.62 233 ASP A O 1
ATOM 1769 N N . GLU A 1 234 ? 11.025 -12.982 -15.863 1.00 95.94 234 GLU A N 1
ATOM 1770 C CA . GLU A 1 234 ? 12.287 -13.132 -15.132 1.00 95.94 234 GLU A CA 1
ATOM 1771 C C . GLU A 1 234 ? 12.659 -11.818 -14.435 1.00 95.94 234 GLU A C 1
ATOM 1773 O O . GLU A 1 234 ? 13.027 -11.814 -13.254 1.00 95.94 234 GLU A O 1
ATOM 1778 N N . TRP A 1 235 ? 12.466 -10.684 -15.120 1.00 96.94 235 TRP A N 1
ATOM 1779 C CA . TRP A 1 235 ? 12.591 -9.358 -14.515 1.00 96.94 235 TRP A CA 1
ATOM 1780 C C . TRP A 1 235 ? 11.669 -9.210 -13.304 1.00 96.94 235 TRP A C 1
ATOM 1782 O O . TRP A 1 235 ? 12.118 -8.858 -12.211 1.00 96.94 235 TRP A O 1
ATOM 1792 N N . PHE A 1 236 ? 10.385 -9.536 -13.466 1.00 97.12 236 PHE A N 1
ATOM 1793 C CA . PHE A 1 236 ? 9.395 -9.427 -12.398 1.00 97.12 236 PHE A CA 1
ATOM 1794 C C . PHE A 1 236 ? 9.697 -10.337 -11.199 1.00 97.12 236 PHE A C 1
ATOM 1796 O O . PHE A 1 236 ? 9.531 -9.936 -10.042 1.00 97.12 236 PHE A O 1
ATOM 1803 N N . GLN A 1 237 ? 10.179 -11.557 -11.443 1.00 96.50 237 GLN A N 1
ATOM 1804 C CA . GLN A 1 237 ? 10.628 -12.450 -10.375 1.00 96.50 237 GLN A CA 1
ATOM 1805 C C . GLN A 1 237 ? 11.803 -11.841 -9.603 1.00 96.50 237 GLN A C 1
ATOM 1807 O O . GLN A 1 237 ? 11.830 -11.906 -8.369 1.00 96.50 237 GLN A O 1
ATOM 1812 N N . ARG A 1 238 ? 12.739 -11.189 -10.300 1.00 96.88 238 ARG A N 1
ATOM 1813 C CA . ARG A 1 238 ? 13.870 -10.509 -9.664 1.00 96.88 238 ARG A CA 1
ATOM 1814 C C . ARG A 1 238 ? 13.445 -9.277 -8.873 1.00 96.88 238 ARG A C 1
ATOM 1816 O O . ARG A 1 238 ? 13.906 -9.109 -7.746 1.00 96.88 238 ARG A O 1
ATOM 1823 N N . GLU A 1 239 ? 12.520 -8.471 -9.392 1.00 97.50 239 GLU A N 1
ATOM 1824 C CA . GLU A 1 239 ? 11.889 -7.375 -8.643 1.00 97.50 239 GLU A CA 1
ATOM 1825 C C . GLU A 1 239 ? 11.196 -7.900 -7.383 1.00 97.50 239 GLU A C 1
ATOM 1827 O O . GLU A 1 239 ? 11.390 -7.379 -6.285 1.00 97.50 239 GLU A O 1
ATOM 1832 N N . THR A 1 240 ? 10.432 -8.984 -7.501 1.00 96.19 240 THR A N 1
ATOM 1833 C CA . THR A 1 240 ? 9.757 -9.604 -6.357 1.00 96.19 240 THR A CA 1
ATOM 1834 C C . THR A 1 240 ? 10.764 -10.038 -5.292 1.00 96.19 240 THR A C 1
ATOM 1836 O O . THR A 1 240 ? 10.571 -9.763 -4.106 1.00 96.19 240 THR A O 1
ATOM 1839 N N . ALA A 1 241 ? 11.859 -10.683 -5.700 1.00 94.88 241 ALA A N 1
ATOM 1840 C CA . ALA A 1 241 ? 12.883 -11.192 -4.794 1.00 94.88 241 ALA A CA 1
ATOM 1841 C C . ALA A 1 241 ? 13.717 -10.085 -4.134 1.00 94.88 241 ALA A C 1
ATOM 1843 O O . ALA A 1 241 ? 13.996 -10.171 -2.938 1.00 94.88 241 ALA A O 1
ATOM 1844 N N . LYS A 1 242 ? 14.116 -9.061 -4.894 1.00 95.56 242 LYS A N 1
ATOM 1845 C CA . LYS A 1 242 ? 15.069 -8.038 -4.448 1.00 95.56 242 LYS A CA 1
ATOM 1846 C C . LYS A 1 242 ? 14.438 -6.733 -3.974 1.00 95.56 242 LYS A C 1
ATOM 1848 O O . LYS A 1 242 ? 15.077 -5.995 -3.232 1.00 95.56 242 LYS A O 1
ATOM 1853 N N . ILE A 1 243 ? 13.206 -6.448 -4.384 1.00 96.25 243 ILE A N 1
ATOM 1854 C CA . ILE A 1 243 ? 12.488 -5.225 -4.021 1.00 96.25 243 ILE A CA 1
ATOM 1855 C C . ILE A 1 243 ? 11.365 -5.554 -3.043 1.00 96.25 243 ILE A C 1
ATOM 1857 O O . ILE A 1 243 ? 11.404 -5.131 -1.892 1.00 96.25 243 ILE A O 1
ATOM 1861 N N . PHE A 1 244 ? 10.372 -6.340 -3.461 1.00 96.19 244 PHE A N 1
ATOM 1862 C CA . PHE A 1 244 ? 9.146 -6.495 -2.673 1.00 96.19 244 PHE A CA 1
ATOM 1863 C C . PHE A 1 244 ? 9.312 -7.388 -1.444 1.00 96.19 244 PHE A C 1
ATOM 1865 O O . PHE A 1 244 ? 8.831 -7.038 -0.368 1.00 96.19 244 PHE A O 1
ATOM 1872 N N . ARG A 1 245 ? 9.985 -8.537 -1.563 1.00 94.62 245 ARG A N 1
ATOM 1873 C CA . ARG A 1 245 ? 10.221 -9.437 -0.422 1.00 94.62 245 ARG A CA 1
ATOM 1874 C C . ARG A 1 245 ? 11.000 -8.790 0.731 1.00 94.62 245 ARG A C 1
ATOM 1876 O O . ARG A 1 245 ? 10.608 -9.025 1.872 1.00 94.62 245 ARG A O 1
ATOM 1883 N N . PRO A 1 246 ? 12.076 -8.016 0.492 1.00 94.56 246 PRO A N 1
ATOM 1884 C CA . PRO A 1 246 ? 12.788 -7.332 1.568 1.00 94.56 246 PRO A CA 1
ATOM 1885 C C . PRO A 1 246 ? 12.115 -6.039 2.046 1.00 94.56 246 PRO A C 1
ATOM 1887 O O . PRO A 1 246 ? 12.484 -5.556 3.117 1.00 94.56 246 PRO A O 1
ATOM 1890 N N . ALA A 1 247 ? 11.163 -5.475 1.298 1.00 96.44 247 ALA A N 1
ATOM 1891 C CA . ALA A 1 247 ? 10.514 -4.210 1.632 1.00 96.44 247 ALA A CA 1
ATOM 1892 C C . ALA A 1 247 ? 9.540 -4.303 2.815 1.00 96.44 247 ALA A C 1
ATOM 1894 O O . ALA A 1 247 ? 8.885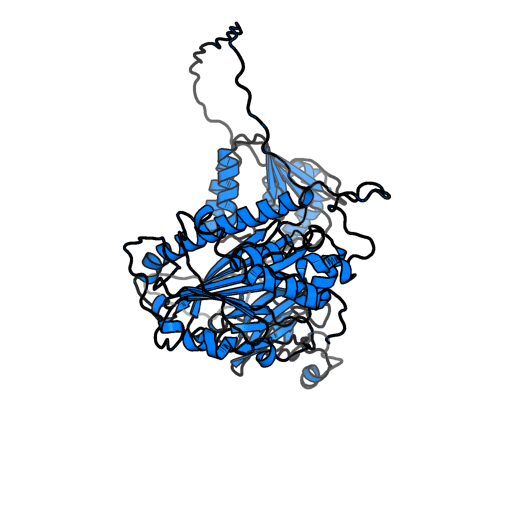 -5.322 3.050 1.00 96.44 247 ALA A O 1
ATOM 1895 N N . TRP A 1 248 ? 9.411 -3.185 3.530 1.00 97.88 248 TRP A N 1
ATOM 1896 C CA . TRP A 1 248 ? 8.305 -2.954 4.452 1.00 97.88 248 TRP A CA 1
ATOM 1897 C C . TRP A 1 248 ? 7.100 -2.413 3.679 1.00 97.88 248 TRP A C 1
ATOM 1899 O O . TRP A 1 248 ? 7.192 -1.391 3.005 1.00 97.88 248 TRP A O 1
ATOM 1909 N N . HIS A 1 249 ? 5.962 -3.088 3.804 1.00 97.25 249 HIS A N 1
ATOM 1910 C CA . HIS A 1 249 ? 4.708 -2.736 3.141 1.00 97.25 249 HIS A CA 1
ATOM 1911 C C . HIS A 1 249 ? 3.783 -2.053 4.131 1.00 97.25 249 HIS A C 1
ATOM 1913 O O . HIS A 1 249 ? 3.497 -2.621 5.187 1.00 97.25 249 HIS A O 1
ATOM 1919 N N . PHE A 1 250 ? 3.295 -0.861 3.794 1.00 97.88 250 PHE A N 1
ATOM 1920 C CA . PHE A 1 250 ? 2.177 -0.266 4.517 1.00 97.88 250 PHE A CA 1
ATOM 1921 C C . PHE A 1 250 ? 0.959 -1.195 4.399 1.00 97.88 250 PHE A C 1
ATOM 1923 O O . PHE A 1 250 ? 0.705 -1.769 3.336 1.00 97.88 250 PHE A O 1
ATOM 1930 N N . VAL A 1 251 ? 0.219 -1.376 5.489 1.00 96.00 251 VAL A N 1
ATOM 1931 C CA . VAL A 1 251 ? -0.988 -2.214 5.511 1.00 96.00 251 VAL A CA 1
ATOM 1932 C C . VAL A 1 251 ? -2.222 -1.380 5.793 1.00 96.00 251 VAL A C 1
ATOM 1934 O O . VAL A 1 251 ? -3.164 -1.423 5.013 1.00 96.00 251 VAL A O 1
ATOM 1937 N N . ASP A 1 252 ? -2.218 -0.628 6.891 1.00 96.56 252 ASP A N 1
ATOM 1938 C CA . ASP A 1 252 ? -3.341 0.222 7.285 1.00 96.56 252 ASP A CA 1
ATOM 1939 C C . ASP A 1 252 ? -2.894 1.209 8.382 1.00 96.56 252 ASP A C 1
ATOM 1941 O O . ASP A 1 252 ? -1.722 1.270 8.762 1.00 96.56 252 ASP A O 1
ATOM 1945 N N . LEU A 1 253 ? -3.835 1.982 8.910 1.00 97.62 253 LEU A N 1
ATOM 1946 C CA . LEU A 1 253 ? -3.660 2.881 10.039 1.00 97.62 253 LEU A CA 1
ATOM 1947 C C . LEU A 1 253 ? -3.917 2.170 11.374 1.00 97.62 253 LEU A C 1
ATOM 1949 O O . LEU A 1 253 ? -4.752 1.273 11.475 1.00 97.62 253 LEU A O 1
ATOM 1953 N N . ASP A 1 254 ? -3.278 2.647 12.443 1.00 96.12 254 ASP A N 1
ATOM 1954 C CA . ASP A 1 254 ? -3.524 2.178 13.816 1.00 96.12 254 ASP A CA 1
ATOM 1955 C C . ASP A 1 254 ? -4.995 2.282 14.229 1.00 96.12 254 ASP A C 1
ATOM 1957 O O . ASP A 1 254 ? -5.479 1.473 15.020 1.00 96.12 254 ASP A O 1
ATOM 1961 N N . THR A 1 255 ? -5.708 3.277 13.697 1.00 96.56 255 THR A N 1
ATOM 1962 C CA . THR A 1 255 ? -7.131 3.518 13.969 1.00 96.56 255 THR A CA 1
ATOM 1963 C C . THR A 1 255 ? -8.041 2.423 13.426 1.00 96.56 255 THR A C 1
ATOM 1965 O O . THR A 1 255 ? -9.167 2.291 13.902 1.00 96.56 255 THR A O 1
ATOM 1968 N N . SER A 1 256 ? -7.550 1.598 12.499 1.00 95.69 256 SER A N 1
ATOM 1969 C CA . SER A 1 256 ? -8.236 0.396 12.019 1.00 95.69 256 SER A CA 1
ATOM 1970 C C . SER A 1 256 ? -8.157 -0.764 13.016 1.00 95.69 256 SER A C 1
ATOM 1972 O O . SER A 1 256 ? -8.929 -1.714 12.914 1.00 95.69 256 SER A O 1
ATOM 1974 N N . LEU A 1 257 ? -7.278 -0.662 14.020 1.00 96.69 257 LEU A N 1
ATOM 1975 C CA . LEU A 1 257 ? -7.153 -1.597 15.132 1.00 96.69 257 LEU A CA 1
ATOM 1976 C C . LEU A 1 257 ? -7.398 -0.858 16.462 1.00 96.69 257 LEU A C 1
ATOM 1978 O O . LEU A 1 257 ? -6.441 -0.607 17.189 1.00 96.69 257 LEU A O 1
ATOM 1982 N N . PRO A 1 258 ? -8.625 -0.430 16.802 1.00 95.00 258 PRO A N 1
ATOM 1983 C CA . PRO A 1 258 ? -8.846 0.439 17.963 1.00 95.00 258 PRO A CA 1
ATOM 1984 C C . PRO A 1 258 ? -8.666 -0.268 19.315 1.00 95.00 258 PRO A C 1
ATOM 1986 O O . PRO A 1 258 ? -8.237 0.361 20.275 1.00 95.00 258 PRO A O 1
ATOM 1989 N N . GLU A 1 259 ? -8.961 -1.568 19.390 1.00 97.19 259 GLU A N 1
ATOM 1990 C CA . GLU A 1 259 ? -9.033 -2.322 20.650 1.00 97.19 259 GLU A CA 1
ATOM 1991 C C . GLU A 1 259 ? -8.277 -3.657 20.561 1.00 97.19 259 GLU A C 1
ATOM 1993 O O . GLU A 1 259 ? -8.153 -4.220 19.466 1.00 97.19 259 GLU A O 1
ATOM 1998 N N . PRO A 1 260 ? -7.806 -4.228 21.684 1.00 98.44 260 PRO A N 1
ATOM 1999 C CA . PRO A 1 260 ? -7.250 -5.575 21.704 1.00 98.44 260 PRO A CA 1
ATOM 2000 C C . PRO A 1 260 ? -8.164 -6.604 21.032 1.00 98.44 260 PRO A C 1
ATOM 2002 O O . PRO A 1 260 ? -9.364 -6.680 21.300 1.00 98.44 260 PRO A O 1
ATOM 2005 N N . GLY A 1 261 ? -7.577 -7.421 20.165 1.00 98.19 261 GLY A N 1
ATOM 2006 C CA . GLY A 1 261 ? -8.267 -8.467 19.421 1.00 98.19 261 GLY A CA 1
ATOM 2007 C C . GLY A 1 261 ? -8.910 -8.001 18.120 1.00 98.19 261 GLY A C 1
ATOM 2008 O O . GLY A 1 261 ? -9.349 -8.854 17.348 1.00 98.19 261 GLY A O 1
ATOM 2009 N N . THR A 1 262 ? -8.948 -6.691 17.847 1.00 98.44 262 THR A N 1
ATOM 2010 C CA . THR A 1 262 ? -9.249 -6.186 16.500 1.00 98.44 262 THR A CA 1
ATOM 2011 C C . THR A 1 262 ? -8.131 -6.582 15.549 1.00 98.44 262 THR A C 1
ATOM 2013 O O . THR A 1 262 ? -6.953 -6.522 15.914 1.00 98.44 262 THR A O 1
ATOM 2016 N N . PHE A 1 263 ? -8.501 -7.040 14.357 1.00 98.50 263 PHE A N 1
ATOM 2017 C CA . PHE A 1 263 ? -7.562 -7.541 13.365 1.00 98.50 263 PHE A CA 1
ATOM 2018 C C . PHE A 1 263 ? -7.937 -7.103 11.951 1.00 98.50 263 PHE A C 1
ATOM 2020 O O . PHE A 1 263 ? -9.096 -6.805 11.659 1.00 98.50 263 PHE A O 1
ATOM 2027 N N . LEU A 1 264 ? -6.937 -7.149 11.079 1.00 97.00 264 LEU A N 1
ATOM 2028 C CA . LEU A 1 264 ? -7.039 -7.065 9.629 1.00 97.00 264 LEU A CA 1
ATOM 2029 C C . LEU A 1 264 ? -6.361 -8.301 9.029 1.00 97.00 264 LEU A C 1
ATOM 2031 O O . LEU A 1 264 ? -5.404 -8.825 9.610 1.00 97.00 264 LEU A O 1
ATOM 2035 N N . THR A 1 265 ? -6.819 -8.746 7.863 1.00 97.31 265 THR A N 1
ATOM 2036 C CA . THR A 1 265 ? -6.068 -9.697 7.037 1.00 97.31 265 THR A CA 1
ATOM 2037 C C . THR A 1 265 ? -5.708 -9.063 5.703 1.00 97.31 265 THR A C 1
ATOM 2039 O O . THR A 1 265 ? -6.463 -8.275 5.139 1.00 97.31 265 THR A O 1
ATOM 2042 N N . THR A 1 266 ? -4.507 -9.365 5.216 1.00 94.31 266 THR A N 1
ATOM 2043 C CA . THR A 1 266 ? -3.993 -8.864 3.937 1.00 94.31 266 THR A CA 1
ATOM 2044 C C . THR A 1 266 ? -3.211 -9.970 3.247 1.00 94.31 266 THR A C 1
ATOM 2046 O O . THR A 1 266 ? -2.541 -10.767 3.906 1.00 94.31 266 THR A O 1
ATOM 2049 N N . THR A 1 267 ? -3.253 -9.995 1.917 1.00 93.81 267 THR A N 1
ATOM 2050 C CA . THR A 1 267 ? -2.379 -10.859 1.114 1.00 93.81 267 THR A CA 1
ATOM 2051 C C . THR A 1 267 ? -1.232 -10.028 0.561 1.00 93.81 267 THR A C 1
ATOM 2053 O O . THR A 1 267 ? -1.463 -9.021 -0.100 1.00 93.81 267 THR A O 1
ATOM 2056 N N . LEU A 1 268 ? 0.007 -10.431 0.831 1.00 91.00 268 LEU A N 1
ATOM 2057 C CA . LEU A 1 268 ? 1.213 -9.769 0.333 1.00 91.00 268 LEU A CA 1
ATOM 2058 C C . LEU A 1 268 ? 2.086 -10.807 -0.369 1.00 91.00 268 LEU A C 1
ATOM 2060 O O . LEU A 1 268 ? 2.504 -11.780 0.251 1.00 91.00 268 LEU A O 1
ATOM 2064 N N . LEU A 1 269 ? 2.353 -10.613 -1.665 1.00 88.62 269 LEU A N 1
ATOM 2065 C CA . LEU A 1 269 ? 3.170 -11.528 -2.483 1.00 88.62 269 LEU A CA 1
ATOM 2066 C C . LEU A 1 269 ? 2.716 -13.001 -2.391 1.00 88.62 269 LEU A C 1
ATOM 2068 O O . LEU A 1 269 ? 3.536 -13.914 -2.299 1.00 88.62 269 LEU A O 1
ATOM 2072 N N . GLY A 1 270 ? 1.398 -13.223 -2.371 1.00 89.19 270 GLY A N 1
ATOM 2073 C CA . GLY A 1 270 ? 0.784 -14.549 -2.237 1.00 89.19 270 GLY A CA 1
ATOM 2074 C C . GLY A 1 270 ? 0.752 -15.114 -0.810 1.00 89.19 270 GLY A C 1
ATOM 2075 O O . GLY A 1 270 ? 0.250 -16.217 -0.612 1.00 89.19 270 GLY A O 1
ATOM 2076 N N . GLU A 1 271 ? 1.250 -14.385 0.193 1.00 92.62 271 GLU A N 1
ATOM 2077 C CA . GLU A 1 271 ? 1.232 -14.801 1.598 1.00 92.62 271 GLU A CA 1
ATOM 2078 C C . GLU A 1 271 ? 0.096 -14.089 2.360 1.00 92.62 271 GLU A C 1
ATOM 2080 O O . GLU A 1 271 ? 0.066 -12.861 2.435 1.00 92.62 271 GLU A O 1
ATOM 2085 N N . SER A 1 272 ? -0.838 -14.860 2.937 1.00 96.12 272 SER A N 1
ATOM 2086 C CA . SER A 1 272 ? -1.918 -14.340 3.795 1.00 96.12 272 SER A CA 1
ATOM 2087 C C . SER A 1 272 ? -1.378 -14.035 5.199 1.00 96.12 272 SER A C 1
ATOM 2089 O O . SER A 1 272 ? -0.758 -14.890 5.847 1.00 96.12 272 SER A O 1
ATOM 2091 N N . VAL A 1 273 ? -1.593 -12.806 5.669 1.00 97.75 273 VAL A N 1
ATOM 2092 C CA . VAL A 1 273 ? -1.063 -12.268 6.930 1.00 97.75 273 VAL A CA 1
ATOM 2093 C C . VAL A 1 273 ? -2.204 -11.744 7.797 1.00 97.75 273 VAL A C 1
ATOM 2095 O O . VAL A 1 273 ? -3.073 -11.020 7.318 1.00 97.75 273 VAL A O 1
ATOM 2098 N N . ILE A 1 274 ? -2.165 -12.079 9.086 1.00 98.44 274 ILE A N 1
ATOM 2099 C CA . ILE A 1 274 ? -2.985 -11.468 10.137 1.00 98.44 274 ILE A CA 1
ATOM 2100 C C . ILE A 1 274 ? -2.191 -10.318 10.744 1.00 98.44 274 ILE A C 1
ATOM 2102 O O . ILE A 1 274 ? -1.053 -10.520 11.167 1.00 98.44 274 ILE A O 1
ATOM 2106 N N . VAL A 1 275 ? -2.815 -9.152 10.859 1.00 98.50 275 VAL A N 1
ATOM 2107 C CA . VAL A 1 275 ? -2.332 -8.031 11.667 1.00 98.50 275 VAL A CA 1
ATOM 2108 C C . VAL A 1 275 ? -3.344 -7.798 12.783 1.00 98.50 275 VAL A C 1
ATOM 2110 O O . VAL A 1 275 ? -4.516 -7.572 12.503 1.00 98.50 275 VAL A O 1
ATOM 2113 N N . ILE A 1 276 ? -2.924 -7.882 14.043 1.00 98.50 276 ILE A N 1
ATOM 2114 C CA . ILE A 1 276 ? -3.830 -7.864 15.200 1.00 98.50 276 ILE A CA 1
ATOM 2115 C C . ILE A 1 276 ? -3.268 -7.011 16.334 1.00 98.50 276 ILE A C 1
ATOM 2117 O O . ILE A 1 276 ? -2.057 -6.997 16.558 1.00 98.50 276 ILE A O 1
ATOM 2121 N N . ARG A 1 277 ? -4.138 -6.313 17.073 1.00 98.38 277 ARG A N 1
ATOM 2122 C CA . ARG A 1 277 ? -3.741 -5.666 18.330 1.00 98.38 277 ARG A CA 1
ATOM 2123 C C . ARG A 1 277 ? -3.789 -6.677 19.472 1.00 98.38 277 ARG A C 1
ATOM 2125 O O . ARG A 1 277 ? -4.830 -7.285 19.719 1.00 98.38 277 ARG A O 1
ATOM 2132 N N . ASP A 1 278 ? -2.676 -6.866 20.166 1.00 97.31 278 ASP A N 1
ATOM 2133 C CA . ASP A 1 278 ? -2.598 -7.763 21.316 1.00 97.31 278 ASP A CA 1
ATOM 2134 C C . ASP A 1 278 ? -3.214 -7.145 22.586 1.00 97.31 278 ASP A C 1
ATOM 2136 O O . ASP A 1 278 ? -3.730 -6.024 22.588 1.00 97.31 278 ASP A O 1
ATOM 2140 N N . ARG A 1 279 ? -3.184 -7.903 23.688 1.00 96.94 279 ARG A N 1
ATOM 2141 C CA . ARG A 1 279 ? -3.732 -7.478 24.988 1.00 96.94 279 ARG A CA 1
ATOM 2142 C C . ARG A 1 279 ? -2.950 -6.338 25.639 1.00 96.94 279 ARG A C 1
ATOM 2144 O O . ARG A 1 279 ? -3.517 -5.627 26.461 1.00 96.94 279 ARG A O 1
ATOM 2151 N N . GLU A 1 280 ? -1.676 -6.190 25.296 1.00 96.19 280 GLU A N 1
ATOM 2152 C CA . GLU A 1 280 ? -0.791 -5.132 25.790 1.00 96.19 280 GLU A CA 1
ATOM 2153 C C . GLU A 1 280 ? -0.918 -3.853 24.943 1.00 96.19 280 GLU A C 1
ATOM 2155 O O . GLU A 1 280 ? -0.340 -2.821 25.275 1.00 96.19 280 GLU A O 1
ATOM 2160 N N . GLY A 1 281 ? -1.704 -3.904 23.862 1.00 93.88 281 GLY A N 1
ATOM 2161 C CA . GLY A 1 281 ? -1.909 -2.809 22.925 1.00 93.88 281 GLY A CA 1
ATOM 2162 C C . GLY A 1 281 ? -0.887 -2.773 21.787 1.00 93.88 281 GLY A C 1
ATOM 2163 O O . GLY A 1 281 ? -0.972 -1.881 20.944 1.00 93.88 281 GLY A O 1
ATOM 2164 N N . GLY A 1 282 ? 0.047 -3.724 21.721 1.00 95.06 282 GLY A N 1
ATOM 2165 C CA . GLY A 1 282 ? 1.017 -3.853 20.637 1.00 95.06 282 GLY A CA 1
ATOM 2166 C C . GLY A 1 282 ? 0.384 -4.389 19.353 1.00 95.06 282 GLY A C 1
ATOM 2167 O O . GLY A 1 282 ? -0.540 -5.199 19.391 1.00 95.06 282 GLY A O 1
ATOM 2168 N N . VAL A 1 283 ? 0.884 -3.954 18.195 1.00 97.50 283 VAL A N 1
ATOM 2169 C CA . VAL A 1 283 ? 0.478 -4.509 16.893 1.00 97.50 283 VAL A CA 1
ATOM 2170 C C . VAL A 1 283 ? 1.369 -5.708 16.567 1.00 97.50 283 VAL A C 1
ATOM 2172 O O . VAL A 1 283 ? 2.596 -5.597 16.584 1.00 97.50 283 VAL A O 1
ATOM 2175 N N . ARG A 1 284 ? 0.755 -6.858 16.284 1.00 97.81 284 ARG A N 1
ATOM 2176 C CA . ARG A 1 284 ? 1.421 -8.127 15.964 1.00 97.81 284 ARG A CA 1
ATOM 2177 C C . ARG A 1 284 ? 1.064 -8.573 14.551 1.00 97.81 284 ARG A C 1
ATOM 2179 O O . ARG A 1 284 ? -0.073 -8.402 14.119 1.00 97.81 284 ARG A O 1
ATOM 2186 N N . GLY A 1 285 ? 2.023 -9.197 13.871 1.00 97.81 285 GLY A N 1
ATOM 2187 C CA . GLY A 1 285 ? 1.838 -9.831 12.567 1.00 97.81 285 GLY A CA 1
ATOM 2188 C C . GLY A 1 285 ? 2.053 -11.342 12.647 1.00 97.81 285 GLY A C 1
ATOM 2189 O O . GLY A 1 285 ? 3.028 -11.791 13.252 1.00 97.81 285 GLY A O 1
ATOM 2190 N N . PHE A 1 286 ? 1.188 -12.131 12.008 1.00 98.25 286 PHE A N 1
ATOM 2191 C CA . PHE A 1 286 ? 1.320 -13.590 11.920 1.00 98.25 286 PHE A CA 1
ATOM 2192 C C . PHE A 1 286 ? 0.993 -14.098 10.521 1.00 98.25 286 PHE A C 1
ATOM 2194 O O . PHE A 1 286 ? 0.130 -13.548 9.841 1.00 98.25 286 PHE A O 1
ATOM 2201 N N . ARG A 1 287 ? 1.610 -15.211 10.113 1.00 97.69 287 ARG A N 1
ATOM 2202 C CA . ARG A 1 287 ? 1.118 -15.973 8.957 1.00 97.69 287 ARG A CA 1
ATOM 2203 C C . ARG A 1 287 ? -0.298 -16.461 9.267 1.00 97.69 287 ARG A C 1
ATOM 2205 O O . ARG A 1 287 ? -0.514 -17.074 10.315 1.00 97.69 287 ARG A O 1
ATOM 2212 N N . ASN A 1 288 ? -1.241 -16.238 8.358 1.00 98.12 288 ASN A N 1
ATOM 2213 C CA . ASN A 1 288 ? -2.633 -16.669 8.500 1.00 98.12 288 ASN A CA 1
ATOM 2214 C C . ASN A 1 288 ? -2.786 -18.169 8.196 1.00 98.12 288 ASN A C 1
ATOM 2216 O O . ASN A 1 288 ? -3.481 -18.579 7.272 1.00 98.12 288 ASN A O 1
ATOM 2220 N N . SER A 1 289 ? -2.054 -19.008 8.928 1.00 97.94 289 SER A N 1
ATOM 2221 C CA . SER A 1 289 ? -2.003 -20.446 8.692 1.00 97.94 289 SER A CA 1
ATOM 2222 C C . SER A 1 289 ? -1.838 -21.195 10.007 1.00 97.94 289 SER A C 1
ATOM 2224 O O . SER A 1 289 ? -0.892 -20.983 10.771 1.00 97.94 289 SER A O 1
ATOM 2226 N N . CYS A 1 290 ? -2.788 -22.081 10.288 1.00 98.44 290 CYS A N 1
ATOM 2227 C CA . CYS A 1 290 ? -2.788 -22.902 11.485 1.00 98.44 290 CYS A CA 1
ATOM 2228 C C . CYS A 1 290 ? -1.576 -23.839 11.508 1.00 98.44 290 CYS A C 1
ATOM 2230 O O . CYS A 1 290 ? -1.321 -24.582 10.561 1.00 98.44 290 CYS A O 1
ATOM 2232 N N . ARG A 1 291 ? -0.895 -23.906 12.654 1.00 97.94 291 ARG A N 1
ATOM 2233 C CA . ARG A 1 291 ? 0.278 -24.771 12.861 1.00 97.94 291 ARG A CA 1
ATOM 2234 C C . ARG A 1 291 ? -0.033 -26.274 12.917 1.00 97.94 291 ARG A C 1
ATOM 2236 O O . ARG A 1 291 ? 0.902 -27.058 13.010 1.00 97.94 291 ARG A O 1
ATOM 2243 N N . HIS A 1 292 ? -1.307 -26.671 12.848 1.00 96.94 292 HIS A N 1
ATOM 2244 C CA . HIS A 1 292 ? -1.716 -28.075 12.755 1.00 96.94 292 HIS A CA 1
ATOM 2245 C C . HIS A 1 292 ? -1.626 -28.608 11.316 1.00 96.94 292 HIS A C 1
ATOM 2247 O O . HIS A 1 292 ? -0.763 -29.424 11.012 1.00 96.94 292 HIS A O 1
ATOM 2253 N N . ARG A 1 293 ? -2.523 -28.165 10.422 1.00 96.38 293 ARG A N 1
ATOM 2254 C CA . ARG A 1 293 ? -2.590 -28.624 9.015 1.00 96.38 293 ARG A CA 1
ATOM 2255 C C . ARG A 1 293 ? -2.729 -27.473 8.017 1.00 96.38 293 ARG A C 1
ATOM 2257 O O . ARG A 1 293 ? -3.295 -27.652 6.949 1.00 96.38 293 ARG A O 1
ATOM 2264 N N . GLY A 1 294 ? -2.272 -26.282 8.392 1.00 96.31 294 GLY A N 1
ATOM 2265 C CA . GLY A 1 294 ? -2.155 -25.144 7.482 1.00 96.31 294 GLY A CA 1
ATOM 2266 C C . GLY A 1 294 ? -3.446 -24.388 7.163 1.00 96.31 294 GLY A C 1
ATOM 2267 O O . GLY A 1 294 ? -3.381 -23.440 6.388 1.00 96.31 294 GLY A O 1
ATOM 2268 N N . ALA A 1 295 ? -4.591 -24.763 7.749 1.00 97.75 295 ALA A N 1
ATOM 2269 C CA . ALA A 1 295 ? -5.867 -24.081 7.514 1.00 97.75 295 ALA A CA 1
ATOM 2270 C C . ALA A 1 295 ? -5.774 -22.574 7.798 1.00 97.75 295 ALA A C 1
ATOM 2272 O O . ALA A 1 295 ? -5.175 -22.177 8.803 1.00 97.75 295 ALA A O 1
ATOM 2273 N N . GLU A 1 296 ? -6.395 -21.764 6.941 1.00 98.00 296 GLU A N 1
ATOM 2274 C CA . GLU A 1 296 ? -6.544 -20.327 7.167 1.00 98.00 296 GLU A CA 1
ATOM 2275 C C . GLU A 1 296 ? -7.301 -20.079 8.479 1.00 98.00 296 GLU A C 1
ATOM 2277 O O . GLU A 1 296 ? -8.277 -20.769 8.790 1.00 98.00 296 GLU A O 1
ATOM 2282 N N . LEU A 1 297 ? -6.805 -19.149 9.297 1.00 98.50 297 LEU A N 1
ATOM 2283 C CA . LEU A 1 297 ? -7.329 -18.917 10.643 1.00 98.50 297 LEU A CA 1
ATOM 2284 C C . LEU A 1 297 ? -8.448 -17.877 10.635 1.00 98.50 297 LEU A C 1
ATOM 2286 O O . LEU A 1 297 ? -9.473 -18.091 11.278 1.00 98.50 297 LEU A O 1
ATOM 2290 N N . LEU A 1 298 ? -8.243 -16.767 9.925 1.00 97.44 298 LEU A N 1
ATOM 2291 C CA . LEU A 1 298 ? -9.182 -15.651 9.825 1.00 97.44 298 LEU A CA 1
ATOM 2292 C C . LEU A 1 298 ? -9.441 -15.359 8.342 1.00 97.44 298 LEU A C 1
ATOM 2294 O O . LEU A 1 298 ? -8.541 -14.901 7.651 1.00 97.44 298 LEU A O 1
ATOM 2298 N N . GLY A 1 299 ? -10.650 -15.644 7.850 1.00 92.44 299 GLY A N 1
ATOM 2299 C CA . GLY A 1 299 ? -11.020 -15.407 6.442 1.00 92.44 299 GLY A CA 1
ATOM 2300 C C . GLY A 1 299 ? -11.646 -14.032 6.177 1.00 92.44 299 GLY A C 1
ATOM 2301 O O . GLY A 1 299 ? -11.828 -13.636 5.030 1.00 92.44 299 GLY A O 1
ATOM 2302 N N . GLU A 1 300 ? -12.005 -13.298 7.230 1.00 93.69 300 GLU A N 1
ATOM 2303 C CA . GLU A 1 300 ? -12.537 -11.937 7.123 1.00 93.69 300 GLU A CA 1
ATOM 2304 C C . GLU A 1 300 ? -11.384 -10.944 6.932 1.00 93.69 300 GLU A C 1
ATOM 2306 O O . GLU A 1 300 ? -10.358 -11.067 7.597 1.00 93.69 300 GLU A O 1
ATOM 2311 N N . SER A 1 301 ? -11.558 -9.934 6.072 1.00 91.88 301 SER A N 1
ATOM 2312 C CA . SER A 1 301 ? -10.544 -8.888 5.840 1.00 91.88 301 SER A CA 1
ATOM 2313 C C . SER A 1 301 ? -10.328 -7.978 7.051 1.00 91.88 301 SER A C 1
ATOM 2315 O O . SER A 1 301 ? -9.282 -7.352 7.190 1.00 91.88 301 SER A O 1
ATOM 2317 N N . GLN A 1 302 ? -11.328 -7.887 7.927 1.00 95.50 302 GLN A N 1
ATOM 2318 C CA . GLN A 1 302 ? -11.288 -7.143 9.179 1.00 95.50 302 GLN A CA 1
ATOM 2319 C C . GLN A 1 302 ? -12.258 -7.772 10.177 1.00 95.50 302 GLN A C 1
ATOM 2321 O O . GLN A 1 302 ? -13.320 -8.252 9.782 1.00 95.50 302 GLN A O 1
ATOM 2326 N N . GLY A 1 303 ? -11.942 -7.712 11.465 1.00 97.00 303 GLY A N 1
ATOM 2327 C CA . GLY A 1 303 ? -12.836 -8.232 12.490 1.00 97.00 303 GLY A CA 1
ATOM 2328 C C . GLY A 1 303 ? -12.317 -8.028 13.903 1.00 97.00 303 GLY A C 1
ATOM 2329 O O . GLY A 1 303 ? -11.403 -7.242 14.156 1.00 97.00 303 GLY A O 1
ATOM 2330 N N . SER A 1 304 ? -12.921 -8.743 14.851 1.00 98.00 304 SER A N 1
ATOM 2331 C CA . SER A 1 304 ? -12.427 -8.800 16.225 1.00 98.00 304 SER A CA 1
ATOM 2332 C C . SER A 1 304 ? -12.581 -10.197 16.810 1.00 98.00 304 SER A C 1
ATOM 2334 O O . SER A 1 304 ? -13.546 -10.906 16.524 1.00 98.00 304 SER A O 1
ATOM 2336 N N . CYS A 1 305 ? -11.630 -10.609 17.641 1.00 97.75 305 CYS A N 1
ATOM 2337 C CA . CYS A 1 305 ? -11.674 -11.896 18.320 1.00 97.75 305 CYS A CA 1
ATOM 2338 C C . CYS A 1 305 ? -11.076 -11.805 19.728 1.00 97.75 305 CYS A C 1
ATOM 2340 O O . CYS A 1 305 ? -10.249 -10.951 20.027 1.00 97.75 305 CYS A O 1
ATOM 2342 N N . ARG A 1 306 ? -11.492 -12.707 20.625 1.00 97.62 306 ARG A N 1
ATOM 2343 C CA . ARG A 1 306 ? -10.884 -12.829 21.968 1.00 97.62 306 ARG A CA 1
ATOM 2344 C C . ARG A 1 306 ? -9.653 -13.736 21.986 1.00 97.62 306 ARG A C 1
ATOM 2346 O O . ARG A 1 306 ? -8.892 -13.690 22.950 1.00 97.62 306 ARG A O 1
ATOM 2353 N N . ALA A 1 307 ? -9.540 -14.587 20.971 1.00 98.00 307 ALA A N 1
ATOM 2354 C CA . ALA A 1 307 ? -8.477 -15.545 20.704 1.00 98.00 307 ALA A CA 1
ATOM 2355 C C . ALA A 1 307 ? -8.591 -15.962 19.228 1.00 98.00 307 ALA A C 1
ATOM 2357 O O . ALA A 1 307 ? -9.701 -16.003 18.687 1.00 98.00 307 ALA A O 1
ATOM 2358 N N . ILE A 1 308 ? -7.470 -16.300 18.595 1.00 98.69 308 ILE A N 1
ATOM 2359 C CA . ILE A 1 308 ? -7.431 -16.729 17.195 1.00 98.69 308 ILE A CA 1
ATOM 2360 C C . ILE A 1 308 ? -7.736 -18.227 17.164 1.00 98.69 308 ILE A C 1
ATOM 2362 O O . ILE A 1 308 ? -6.935 -19.042 17.620 1.00 98.69 308 ILE A O 1
ATOM 2366 N N . ARG A 1 309 ? -8.909 -18.613 16.658 1.00 98.38 309 ARG A N 1
ATOM 2367 C CA . ARG A 1 309 ? -9.366 -20.009 16.657 1.00 98.38 309 ARG A CA 1
ATOM 2368 C C . ARG A 1 309 ? -9.420 -20.557 15.240 1.00 98.38 309 ARG A C 1
ATOM 2370 O O . ARG A 1 309 ? -10.175 -20.066 14.414 1.00 98.38 309 ARG A O 1
ATOM 2377 N N . CYS A 1 310 ? -8.681 -21.635 15.004 1.00 98.44 310 CYS A N 1
ATOM 2378 C CA . CYS A 1 310 ? -8.700 -22.354 13.740 1.00 98.44 310 CYS A CA 1
ATOM 2379 C C . CYS A 1 310 ? -10.095 -22.949 13.467 1.00 98.44 310 CYS A C 1
ATOM 2381 O O . CYS A 1 310 ? -10.592 -23.712 14.309 1.00 98.44 310 CYS A O 1
ATOM 2383 N N . PRO A 1 311 ? -10.705 -22.680 12.297 1.00 96.75 311 PRO A N 1
ATOM 2384 C CA . PRO A 1 311 ? -12.030 -23.199 11.958 1.00 96.75 311 PRO A CA 1
ATOM 2385 C C . PRO A 1 311 ? -12.039 -24.718 11.739 1.00 96.75 311 PRO A C 1
ATOM 2387 O O . PRO A 1 311 ? -13.092 -25.337 11.838 1.00 96.75 311 PRO A O 1
ATOM 2390 N N . TYR A 1 312 ? -10.879 -25.336 11.487 1.00 97.50 312 TYR A N 1
ATOM 2391 C CA . TYR A 1 312 ? -10.794 -26.763 11.178 1.00 97.50 312 TYR A CA 1
ATOM 2392 C C . TYR A 1 312 ? -10.925 -27.645 12.432 1.00 97.50 312 TYR A C 1
ATOM 2394 O O . TYR A 1 312 ? -11.899 -28.371 12.595 1.00 97.50 312 TYR A O 1
ATOM 2402 N N . HIS A 1 313 ? -9.955 -27.570 13.347 1.00 97.44 313 HIS A N 1
ATOM 2403 C CA . HIS A 1 313 ? -9.896 -28.437 14.537 1.00 97.44 313 HIS A CA 1
ATOM 2404 C C . HIS A 1 313 ? -9.893 -27.649 15.848 1.00 97.44 313 HIS A C 1
ATOM 2406 O O . HIS A 1 313 ? -9.522 -28.173 16.892 1.00 97.44 313 HIS A O 1
ATOM 2412 N N . SER A 1 314 ? -10.276 -26.368 15.811 1.00 97.31 314 SER A N 1
ATOM 2413 C CA . SER A 1 314 ? -10.375 -25.520 17.006 1.00 97.31 314 SER A CA 1
ATOM 2414 C C . SER A 1 314 ? -9.074 -25.342 17.797 1.00 97.31 314 SER A C 1
ATOM 2416 O O . SER A 1 314 ? -9.118 -24.974 18.972 1.00 97.31 314 SER A O 1
ATOM 2418 N N . TRP A 1 315 ? -7.915 -25.535 17.157 1.00 98.12 315 TRP A N 1
ATOM 2419 C CA . TRP A 1 315 ? -6.649 -25.064 17.716 1.00 98.12 315 TRP A CA 1
ATOM 2420 C C . TRP A 1 315 ? -6.763 -23.564 17.963 1.00 98.12 315 TRP A C 1
ATOM 2422 O O . TRP A 1 315 ? -7.155 -22.814 17.068 1.00 98.12 315 TRP A O 1
ATOM 2432 N N . THR A 1 316 ? -6.505 -23.153 19.196 1.00 98.50 316 THR A N 1
ATOM 2433 C CA . THR A 1 316 ? -6.772 -21.797 19.667 1.00 98.50 316 THR A CA 1
ATOM 2434 C C . THR A 1 316 ? -5.474 -21.172 20.140 1.00 98.50 316 THR A C 1
ATOM 2436 O O . THR A 1 316 ? -4.785 -21.738 20.991 1.00 98.50 316 THR A O 1
ATOM 2439 N N . TYR A 1 317 ? -5.176 -19.998 19.604 1.00 98.69 317 TYR A N 1
ATOM 2440 C CA . TYR A 1 317 ? -4.008 -19.191 19.913 1.00 98.69 317 TYR A CA 1
ATOM 2441 C C . TYR A 1 317 ? -4.443 -17.915 20.638 1.00 98.69 317 TYR A C 1
ATOM 2443 O O . TYR A 1 317 ? -5.541 -17.405 20.392 1.00 98.69 317 TYR A O 1
ATOM 2451 N N . ASP A 1 318 ? -3.610 -17.397 21.536 1.00 98.31 318 ASP A N 1
ATOM 2452 C CA . ASP A 1 318 ? -3.822 -16.060 22.087 1.00 98.31 318 ASP A CA 1
ATOM 2453 C C . ASP A 1 318 ? -3.538 -14.988 21.022 1.00 98.31 318 ASP A C 1
ATOM 2455 O O . ASP A 1 318 ? -3.067 -15.279 19.919 1.00 98.31 318 ASP A O 1
ATOM 2459 N N . LEU A 1 319 ? -3.822 -13.732 21.356 1.00 98.44 319 LEU A N 1
ATOM 2460 C CA . LEU A 1 319 ? -3.592 -12.585 20.474 1.00 98.44 319 LEU A CA 1
ATOM 2461 C C . LEU A 1 319 ? -2.098 -12.311 20.218 1.00 98.44 319 LEU A C 1
ATOM 2463 O O . LEU A 1 319 ? -1.761 -11.637 19.249 1.00 98.44 319 LEU A O 1
ATOM 2467 N N . ASP A 1 320 ? -1.207 -12.847 21.057 1.00 97.69 320 ASP A N 1
ATOM 2468 C CA . ASP A 1 320 ? 0.249 -12.824 20.859 1.00 97.69 320 ASP A CA 1
ATOM 2469 C C . ASP A 1 320 ? 0.769 -14.016 20.023 1.00 97.69 320 ASP A C 1
ATOM 2471 O O . ASP A 1 320 ? 1.972 -14.128 19.779 1.00 97.69 320 ASP A O 1
ATOM 2475 N N . GLY A 1 321 ? -0.130 -14.900 19.570 1.00 98.06 321 GLY A N 1
ATOM 2476 C CA . GLY A 1 321 ? 0.180 -16.083 18.770 1.00 98.06 321 GLY A CA 1
ATOM 2477 C C . GLY A 1 321 ? 0.522 -17.344 19.570 1.00 98.06 321 GLY A C 1
ATOM 2478 O O . GLY A 1 321 ? 0.721 -18.402 18.964 1.00 98.06 321 GLY A O 1
ATOM 2479 N N . THR A 1 322 ? 0.565 -17.285 20.902 1.00 98.19 322 THR A N 1
ATOM 2480 C CA . THR A 1 322 ? 0.850 -18.441 21.764 1.00 98.19 322 THR A CA 1
ATOM 2481 C C . THR A 1 322 ? -0.253 -19.494 21.666 1.00 98.19 322 THR A C 1
ATOM 2483 O O . THR A 1 322 ?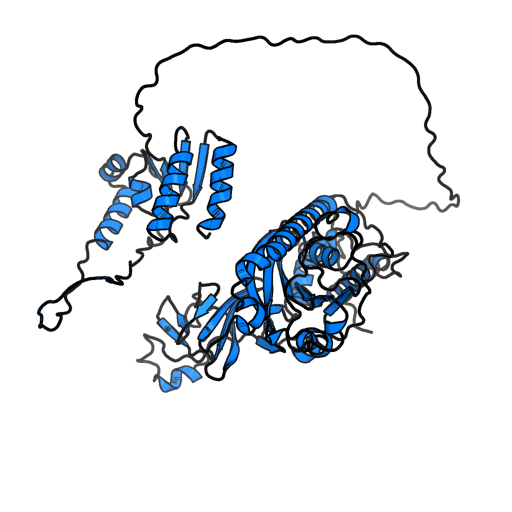 -1.434 -19.175 21.773 1.00 98.19 322 THR A O 1
ATOM 2486 N N . LEU A 1 323 ? 0.099 -20.772 21.491 1.00 98.44 323 LEU A N 1
ATOM 2487 C CA . LEU A 1 323 ? -0.869 -21.872 21.452 1.00 98.44 323 LEU A CA 1
ATOM 2488 C C . LEU A 1 323 ? -1.465 -22.136 22.848 1.00 98.44 323 LEU A C 1
ATOM 2490 O O . LEU A 1 323 ? -0.763 -22.551 23.768 1.00 98.44 323 LEU A O 1
ATOM 2494 N N . LEU A 1 324 ? -2.781 -21.943 22.991 1.00 96.62 324 LEU A N 1
ATOM 2495 C CA . LEU A 1 324 ? -3.517 -22.082 24.258 1.00 96.62 324 LEU A CA 1
ATOM 2496 C C . LEU A 1 324 ? -4.296 -23.398 24.385 1.00 96.62 324 LEU A C 1
ATOM 2498 O O . LEU A 1 324 ? -4.592 -23.853 25.498 1.00 96.62 324 LEU A O 1
ATOM 2502 N N . MET A 1 325 ? -4.732 -23.955 23.254 1.00 96.75 325 MET A N 1
ATOM 2503 C CA . MET A 1 325 ? -5.546 -25.168 23.189 1.00 96.75 325 MET A CA 1
ATOM 2504 C C . MET A 1 325 ? -5.319 -25.884 21.860 1.00 96.75 325 MET A C 1
ATOM 2506 O O . MET A 1 325 ? -5.397 -25.261 20.803 1.00 96.75 325 MET A O 1
ATOM 2510 N N . ALA A 1 326 ? -5.114 -27.194 21.927 1.00 96.69 326 ALA A N 1
ATOM 2511 C CA . ALA A 1 326 ? -5.014 -28.083 20.780 1.00 96.69 326 ALA A CA 1
ATOM 2512 C C . ALA A 1 326 ? -5.865 -29.332 21.067 1.00 96.69 326 ALA A C 1
ATOM 2514 O O . ALA A 1 326 ? -5.374 -30.264 21.698 1.00 96.69 326 ALA A O 1
ATOM 2515 N N . PRO A 1 327 ? -7.159 -29.334 20.693 1.00 95.44 327 PRO A N 1
ATOM 2516 C CA . PRO A 1 327 ? -8.016 -30.492 20.921 1.00 95.44 327 PRO A CA 1
ATOM 2517 C C . PRO A 1 327 ? -7.442 -31.756 20.275 1.00 95.44 327 PRO A C 1
ATOM 2519 O O . PRO A 1 327 ? -6.987 -31.707 19.128 1.00 95.44 327 PRO A O 1
ATOM 2522 N N . GLY A 1 328 ? -7.494 -32.873 20.999 1.00 91.75 328 GLY A N 1
ATOM 2523 C CA . GLY A 1 328 ? -6.960 -34.164 20.567 1.00 91.75 328 GLY A CA 1
ATOM 2524 C C . GLY A 1 328 ? -5.486 -34.393 20.908 1.00 91.75 328 GLY A C 1
ATOM 2525 O O . GLY A 1 328 ? -4.926 -35.374 20.433 1.00 91.75 328 GLY A O 1
ATOM 2526 N N . THR A 1 329 ? -4.857 -33.506 21.688 1.00 91.75 329 THR A N 1
ATOM 2527 C CA . THR A 1 329 ? -3.473 -33.674 22.168 1.00 91.75 329 THR A CA 1
ATOM 2528 C C . THR A 1 329 ? -3.375 -33.825 23.690 1.00 91.75 329 THR A C 1
ATOM 2530 O O . THR A 1 329 ? -2.297 -33.672 24.267 1.00 91.75 329 THR A O 1
ATOM 2533 N N . GLU A 1 330 ? -4.507 -34.000 24.376 1.00 91.31 330 GLU A N 1
ATOM 2534 C CA . GLU A 1 330 ? -4.590 -33.980 25.840 1.00 91.31 330 GLU A CA 1
ATOM 2535 C C . GLU A 1 330 ? -3.927 -35.201 26.491 1.00 91.31 330 GLU A C 1
ATOM 2537 O O . GLU A 1 330 ? -3.534 -35.134 27.656 1.00 91.31 330 GLU A O 1
ATOM 2542 N N . THR A 1 331 ? -3.800 -36.308 25.757 1.00 91.25 331 THR A N 1
ATOM 2543 C CA . THR A 1 331 ? -3.108 -37.521 26.209 1.00 91.25 331 THR A CA 1
ATOM 2544 C C . THR A 1 331 ? -1.589 -37.398 26.111 1.00 91.25 331 THR A C 1
ATOM 2546 O O . THR A 1 331 ? -0.875 -38.043 26.876 1.00 91.25 331 THR A O 1
ATOM 2549 N N . GLU A 1 332 ? -1.089 -36.552 25.212 1.00 91.88 332 GLU A N 1
ATOM 2550 C CA . GLU A 1 332 ? 0.335 -36.372 24.927 1.00 91.88 332 GLU A CA 1
ATOM 2551 C C . GLU A 1 332 ? 0.925 -35.171 25.670 1.00 91.88 332 GLU A C 1
ATOM 2553 O O . GLU A 1 332 ? 2.076 -35.219 26.111 1.00 91.88 332 GLU A O 1
ATOM 2558 N N . TYR A 1 333 ? 0.155 -34.088 25.820 1.00 90.44 333 TYR A N 1
ATOM 2559 C CA . TYR A 1 333 ? 0.651 -32.825 26.356 1.00 90.44 333 TYR A CA 1
ATOM 2560 C C . TYR A 1 333 ? -0.299 -32.217 27.385 1.00 90.44 333 TYR A C 1
ATOM 2562 O O . TYR A 1 333 ? -1.485 -31.992 27.140 1.00 90.44 333 TYR A O 1
ATOM 2570 N N . ALA A 1 334 ? 0.264 -31.832 28.532 1.00 88.75 334 ALA A N 1
ATOM 2571 C CA . ALA A 1 334 ? -0.432 -30.960 29.465 1.00 88.75 334 ALA A CA 1
ATOM 2572 C C . ALA A 1 334 ? -0.677 -29.588 28.819 1.00 88.75 334 ALA A C 1
ATOM 2574 O O . ALA A 1 334 ? 0.186 -29.048 28.125 1.00 88.75 334 ALA A O 1
ATOM 2575 N N . ARG A 1 335 ? -1.824 -28.968 29.119 1.00 88.31 335 ARG A N 1
ATOM 2576 C CA . ARG A 1 335 ? -2.188 -27.651 28.570 1.00 88.31 335 ARG A CA 1
ATOM 2577 C C . ARG A 1 335 ? -1.124 -26.575 28.814 1.00 88.31 335 ARG A C 1
ATOM 2579 O O . ARG A 1 335 ? -0.887 -25.744 27.947 1.00 88.31 335 ARG A O 1
ATOM 2586 N N . SER A 1 336 ? -0.465 -26.609 29.972 1.00 91.31 336 SER A N 1
ATOM 2587 C CA . SER A 1 336 ? 0.616 -25.681 30.332 1.00 91.31 336 SER A CA 1
ATOM 2588 C C . SER A 1 336 ? 1.876 -25.827 29.472 1.00 91.31 336 SER A C 1
ATOM 2590 O O . SER A 1 336 ? 2.681 -24.903 29.426 1.00 91.31 336 SER A O 1
ATOM 2592 N N . ALA A 1 337 ? 2.057 -26.958 28.787 1.00 93.44 337 ALA A N 1
ATOM 2593 C CA . ALA A 1 337 ? 3.204 -27.200 27.918 1.00 93.44 337 ALA A CA 1
ATOM 2594 C C . ALA A 1 337 ? 2.987 -26.700 26.478 1.00 93.44 337 ALA A C 1
ATOM 2596 O O . ALA A 1 337 ? 3.970 -26.507 25.765 1.00 93.44 337 ALA A O 1
ATOM 2597 N N . LEU A 1 338 ? 1.736 -26.463 26.051 1.00 92.88 338 LEU A N 1
ATOM 2598 C CA . LEU A 1 338 ? 1.387 -26.184 24.648 1.00 92.88 338 LEU A CA 1
ATOM 2599 C C . LEU A 1 338 ? 2.138 -24.982 24.058 1.00 92.88 338 LEU A C 1
ATOM 2601 O O . LEU A 1 338 ? 2.658 -25.075 22.946 1.00 92.88 338 LEU A O 1
ATOM 2605 N N . GLY A 1 339 ? 2.267 -23.893 24.820 1.00 92.56 339 GLY A N 1
ATOM 2606 C CA . GLY A 1 339 ? 2.963 -22.679 24.376 1.00 92.56 339 GLY A CA 1
ATOM 2607 C C . GLY A 1 339 ? 4.466 -22.862 24.117 1.00 92.56 339 GLY A C 1
ATOM 2608 O O . GLY A 1 339 ? 5.073 -22.033 23.444 1.00 92.56 339 GLY A O 1
ATOM 2609 N N . ASN A 1 340 ? 5.064 -23.959 24.598 1.00 93.94 340 ASN A N 1
ATOM 2610 C CA . ASN A 1 340 ? 6.495 -24.253 24.469 1.00 93.94 340 ASN A CA 1
ATOM 2611 C C . ASN A 1 340 ? 6.803 -25.357 23.442 1.00 93.94 340 ASN A C 1
ATOM 2613 O O . ASN A 1 340 ? 7.960 -25.734 23.279 1.00 93.94 340 ASN A O 1
ATOM 2617 N N . LEU A 1 341 ? 5.799 -25.866 22.717 1.00 93.44 341 LEU A N 1
ATOM 2618 C CA . LEU A 1 341 ? 5.980 -26.953 21.742 1.00 93.44 341 LEU A CA 1
ATOM 2619 C C . LEU A 1 341 ? 6.609 -26.508 20.407 1.00 93.44 341 LEU A C 1
ATOM 2621 O O . LEU A 1 341 ? 6.768 -27.321 19.503 1.00 93.44 341 LEU A O 1
ATOM 2625 N N . GLY A 1 342 ? 6.908 -25.217 20.227 1.00 94.69 342 GLY A N 1
ATOM 2626 C CA . GLY A 1 342 ? 7.317 -24.672 18.921 1.00 94.69 342 GLY A CA 1
ATOM 2627 C C . GLY A 1 342 ? 6.166 -24.578 17.903 1.00 94.69 342 GLY A C 1
ATOM 2628 O O . GLY A 1 342 ? 6.391 -24.392 16.701 1.00 94.69 342 GLY A O 1
ATOM 2629 N N . LEU A 1 343 ? 4.921 -24.684 18.382 1.00 96.31 343 LEU A N 1
ATOM 2630 C CA . LEU A 1 343 ? 3.686 -24.683 17.588 1.00 96.31 343 LEU A CA 1
ATOM 2631 C C . LEU A 1 343 ? 2.859 -23.392 17.733 1.00 96.31 343 LEU A C 1
ATOM 2633 O O . LEU A 1 343 ? 1.703 -23.361 17.314 1.00 96.31 343 LEU A O 1
ATOM 2637 N N . ASN A 1 344 ? 3.445 -22.324 18.279 1.00 97.94 344 ASN A N 1
ATOM 2638 C CA . ASN A 1 344 ? 2.859 -20.976 18.268 1.00 97.94 344 ASN A CA 1
ATOM 2639 C C . ASN A 1 344 ? 2.734 -20.454 16.831 1.00 97.94 344 ASN A C 1
ATOM 2641 O O . ASN A 1 344 ? 3.438 -20.927 15.934 1.00 97.94 344 ASN A O 1
ATOM 2645 N N . LEU A 1 345 ? 1.858 -19.482 16.585 1.00 98.25 345 LEU A N 1
ATOM 2646 C CA . LEU A 1 345 ? 1.743 -18.874 15.259 1.00 98.25 345 LEU A CA 1
ATOM 2647 C C . LEU A 1 345 ? 3.096 -18.347 14.782 1.00 98.25 345 LEU A C 1
ATOM 2649 O O . LEU A 1 345 ? 3.887 -17.819 15.560 1.00 98.25 345 LEU A O 1
ATOM 2653 N N . THR A 1 346 ? 3.371 -18.520 13.491 1.00 97.31 346 THR A N 1
ATOM 2654 C CA . THR A 1 346 ? 4.614 -18.035 12.895 1.00 97.31 346 THR A CA 1
ATOM 2655 C C . THR A 1 346 ? 4.538 -16.512 12.783 1.00 97.31 346 THR A C 1
ATOM 2657 O O . THR A 1 346 ? 3.700 -16.026 12.015 1.00 97.31 346 THR A O 1
ATOM 2660 N N . PRO A 1 347 ? 5.370 -15.757 13.524 1.00 97.12 347 PRO A N 1
ATOM 2661 C CA . PRO A 1 347 ? 5.333 -14.306 13.476 1.00 97.12 347 PRO A CA 1
ATOM 2662 C C . PRO A 1 347 ? 5.824 -13.802 12.119 1.00 97.12 347 PRO A C 1
ATOM 2664 O O . PRO A 1 347 ? 6.677 -14.414 11.471 1.00 97.12 347 PRO A O 1
ATOM 2667 N N . VAL A 1 348 ? 5.285 -12.660 11.718 1.00 96.75 348 VAL A N 1
ATOM 2668 C CA . VAL A 1 348 ? 5.728 -11.870 10.571 1.00 96.75 348 VAL A CA 1
ATOM 2669 C C . VAL A 1 348 ? 6.138 -10.502 11.118 1.00 96.75 348 VAL A C 1
ATOM 2671 O O . VAL A 1 348 ? 5.385 -9.945 11.923 1.00 96.75 348 VAL A O 1
ATOM 2674 N N . PRO A 1 349 ? 7.314 -9.957 10.750 1.00 97.44 349 PRO A N 1
ATOM 2675 C CA . PRO A 1 349 ? 7.722 -8.635 11.202 1.00 97.44 349 PRO A CA 1
ATOM 2676 C C . PRO A 1 349 ? 6.639 -7.601 10.918 1.00 97.44 349 PRO A C 1
ATOM 2678 O O . PRO A 1 349 ? 6.197 -7.425 9.783 1.00 97.44 349 PRO A O 1
ATOM 2681 N N . CYS A 1 350 ? 6.196 -6.941 11.980 1.00 97.25 350 CYS A N 1
ATOM 2682 C CA . CYS A 1 350 ? 5.108 -5.987 11.948 1.00 97.25 350 CYS A CA 1
ATOM 2683 C C . CYS A 1 350 ? 5.344 -4.935 13.024 1.00 97.25 350 CYS A C 1
ATOM 2685 O O . CYS A 1 350 ? 5.778 -5.263 14.131 1.00 97.25 350 CYS A O 1
ATOM 2687 N N . ALA A 1 351 ? 5.096 -3.676 12.689 1.00 95.38 351 ALA A N 1
ATOM 2688 C CA . ALA A 1 351 ? 5.214 -2.575 13.627 1.00 95.38 351 ALA A CA 1
ATOM 2689 C C . ALA A 1 351 ? 4.345 -1.397 13.186 1.00 95.38 351 ALA A C 1
ATOM 2691 O O . ALA A 1 351 ? 4.128 -1.189 11.993 1.00 95.38 351 ALA A O 1
ATOM 2692 N N . SER A 1 352 ? 3.894 -0.606 14.161 1.00 96.31 352 SER A N 1
ATOM 2693 C CA . SER A 1 352 ? 3.307 0.707 13.906 1.00 96.31 352 SER A CA 1
ATOM 2694 C C . SER A 1 352 ? 4.320 1.822 14.167 1.00 96.31 352 SER A C 1
ATOM 2696 O O . SER A 1 352 ? 5.090 1.758 15.135 1.00 96.31 352 SER A O 1
ATOM 2698 N N . ARG A 1 353 ? 4.310 2.849 13.314 1.00 96.75 353 ARG A N 1
ATOM 2699 C CA . ARG A 1 353 ? 5.034 4.114 13.488 1.00 96.75 353 ARG A CA 1
ATOM 2700 C C . ARG A 1 353 ? 4.121 5.277 13.135 1.00 96.75 353 ARG A C 1
ATOM 2702 O O . ARG A 1 353 ? 3.555 5.309 12.051 1.00 96.75 353 ARG A O 1
ATOM 2709 N N . HIS A 1 354 ? 3.967 6.221 14.065 1.00 95.75 354 HIS A N 1
ATOM 2710 C CA . HIS A 1 354 ? 3.169 7.444 13.885 1.00 95.75 354 HIS A CA 1
ATOM 2711 C C . HIS A 1 354 ? 1.750 7.202 13.332 1.00 95.75 354 HIS A C 1
ATOM 2713 O O . HIS A 1 354 ? 1.212 8.019 12.589 1.00 95.75 354 HIS A O 1
ATOM 2719 N N . GLY A 1 355 ? 1.124 6.088 13.728 1.00 95.75 355 GLY A N 1
ATOM 2720 C CA . GLY A 1 355 ? -0.226 5.725 13.305 1.00 95.75 355 GLY A CA 1
ATOM 2721 C C . GLY A 1 355 ? -0.307 4.873 12.043 1.00 95.75 355 GLY A C 1
ATOM 2722 O O . GLY A 1 355 ? -1.413 4.620 11.578 1.00 95.75 355 GLY A O 1
ATOM 2723 N N . MET A 1 356 ? 0.823 4.444 11.485 1.00 97.81 356 MET A N 1
ATOM 2724 C CA . MET A 1 356 ? 0.898 3.673 10.248 1.00 97.81 356 MET A CA 1
ATOM 2725 C C . MET A 1 356 ? 1.472 2.290 10.523 1.00 97.81 356 MET A C 1
ATOM 2727 O O . MET A 1 356 ? 2.570 2.168 11.068 1.00 97.81 356 MET A O 1
ATOM 2731 N N . ILE A 1 357 ? 0.741 1.255 10.124 1.00 98.19 357 ILE A N 1
ATOM 2732 C CA . ILE A 1 357 ? 1.119 -0.137 10.330 1.00 98.19 357 ILE A CA 1
ATOM 2733 C C . ILE A 1 357 ? 1.857 -0.649 9.100 1.00 98.19 357 ILE A C 1
ATOM 2735 O O . ILE A 1 357 ? 1.353 -0.566 7.978 1.00 98.19 357 ILE A O 1
ATOM 2739 N N . TYR A 1 358 ? 3.026 -1.238 9.334 1.00 98.12 358 TYR A N 1
ATOM 2740 C CA . TYR A 1 358 ? 3.850 -1.863 8.313 1.00 98.12 358 TYR A CA 1
ATOM 2741 C C . TYR A 1 358 ? 4.070 -3.343 8.605 1.00 98.12 358 TYR A C 1
ATOM 2743 O O . TYR A 1 358 ? 4.169 -3.760 9.763 1.00 98.12 358 TYR A O 1
ATOM 2751 N N . VAL A 1 359 ? 4.192 -4.126 7.537 1.00 97.62 359 VAL A N 1
ATOM 2752 C CA . VAL A 1 359 ? 4.498 -5.558 7.559 1.00 97.62 359 VAL A CA 1
ATOM 2753 C C . VAL A 1 359 ? 5.636 -5.849 6.591 1.00 97.62 359 VAL A C 1
ATOM 2755 O O . VAL A 1 359 ? 5.683 -5.302 5.494 1.00 97.62 359 VAL A O 1
ATOM 2758 N N . ASN A 1 360 ? 6.539 -6.747 6.968 1.00 96.81 360 ASN A N 1
ATOM 2759 C CA . ASN A 1 360 ? 7.532 -7.309 6.060 1.00 96.81 360 ASN A CA 1
ATOM 2760 C C . ASN A 1 360 ? 7.302 -8.814 5.931 1.00 96.81 360 ASN A C 1
ATOM 2762 O O . ASN A 1 360 ? 7.263 -9.513 6.936 1.00 96.81 360 ASN A O 1
ATOM 2766 N N . VAL A 1 361 ? 7.151 -9.325 4.709 1.00 91.00 361 VAL A N 1
ATOM 2767 C CA . VAL A 1 361 ? 6.895 -10.759 4.479 1.00 91.00 361 VAL A CA 1
ATOM 2768 C C . VAL A 1 361 ? 8.133 -11.633 4.714 1.00 91.00 361 VAL A C 1
ATOM 2770 O O . VAL A 1 361 ? 8.004 -12.830 4.989 1.00 91.00 361 VAL A O 1
ATOM 2773 N N . SER A 1 362 ? 9.339 -11.058 4.647 1.00 90.06 362 SER A N 1
ATOM 2774 C CA . SER A 1 362 ? 10.560 -11.745 5.062 1.00 90.06 362 SER A CA 1
ATOM 2775 C C . SER A 1 362 ? 10.593 -11.861 6.588 1.00 90.06 362 SER A C 1
ATOM 2777 O O . SER A 1 362 ? 10.451 -10.851 7.273 1.00 90.06 362 SER A O 1
ATOM 2779 N N . PRO A 1 363 ? 10.861 -13.048 7.166 1.00 86.88 363 PRO A N 1
ATOM 2780 C CA . PRO A 1 363 ? 10.946 -13.212 8.621 1.00 86.88 363 PRO A CA 1
ATOM 2781 C C . PRO A 1 363 ? 12.101 -12.416 9.245 1.00 86.88 363 PRO A C 1
ATOM 2783 O O . PRO A 1 363 ? 12.088 -12.141 10.444 1.00 86.88 363 PRO A O 1
ATOM 2786 N N . LYS A 1 364 ? 13.108 -12.056 8.441 1.00 90.62 364 LYS A N 1
ATOM 2787 C CA . LYS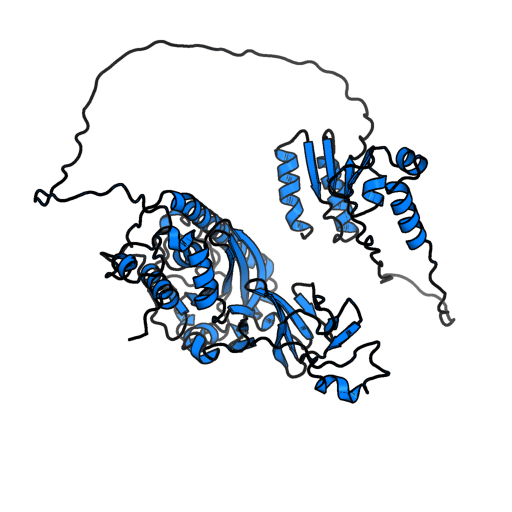 A 1 364 ? 14.234 -11.219 8.842 1.00 90.62 364 LYS A CA 1
ATOM 2788 C C . LYS A 1 364 ? 14.394 -10.104 7.803 1.00 90.62 364 LYS A C 1
ATOM 2790 O O . LYS A 1 364 ? 15.009 -10.344 6.762 1.00 90.62 364 LYS A O 1
ATOM 2795 N N . PRO A 1 365 ? 13.813 -8.918 8.041 1.00 92.69 365 PRO A N 1
ATOM 2796 C CA . PRO A 1 365 ? 13.958 -7.798 7.127 1.00 92.69 365 PRO A CA 1
ATOM 2797 C C . PRO A 1 365 ? 15.434 -7.371 7.102 1.00 92.69 365 PRO A C 1
ATOM 2799 O O . PRO A 1 365 ? 16.098 -7.441 8.142 1.00 92.69 365 PRO A O 1
ATOM 2802 N N . PRO A 1 366 ? 15.977 -6.950 5.946 1.00 92.44 366 PRO A N 1
ATOM 2803 C CA . PRO A 1 366 ? 17.386 -6.564 5.847 1.00 92.44 366 PRO A CA 1
ATOM 2804 C C . PRO A 1 366 ? 17.702 -5.314 6.673 1.00 92.44 366 PRO A C 1
ATOM 2806 O O . PRO A 1 366 ? 18.807 -5.190 7.195 1.00 92.44 366 PRO A O 1
ATOM 2809 N N . VAL A 1 367 ? 16.720 -4.422 6.836 1.00 94.69 367 VAL A N 1
ATOM 2810 C CA . VAL A 1 367 ? 16.819 -3.223 7.670 1.00 94.69 367 VAL A CA 1
ATOM 2811 C C . VAL A 1 367 ? 15.609 -3.105 8.610 1.00 94.69 367 VAL A C 1
ATOM 2813 O O . VAL A 1 367 ? 14.489 -3.473 8.229 1.00 94.69 367 VAL A O 1
ATOM 2816 N N . PRO A 1 368 ? 15.792 -2.596 9.843 1.00 96.38 368 PRO A N 1
ATOM 2817 C CA . PRO A 1 368 ? 14.680 -2.260 10.730 1.00 96.38 368 PRO A CA 1
ATOM 2818 C C . PRO A 1 368 ? 13.752 -1.205 10.114 1.00 96.38 368 PRO A C 1
ATOM 2820 O O . PRO A 1 368 ? 14.207 -0.360 9.345 1.00 96.38 368 PRO A O 1
ATOM 2823 N N . LEU A 1 369 ? 12.471 -1.209 10.502 1.00 97.50 369 LEU A N 1
ATOM 2824 C CA . LEU A 1 369 ? 11.467 -0.277 9.970 1.00 97.50 369 LEU A CA 1
ATOM 2825 C C . LEU A 1 369 ? 11.877 1.197 10.125 1.00 97.50 369 LEU A C 1
ATOM 2827 O O . LEU A 1 369 ? 11.698 1.972 9.197 1.00 97.50 369 LEU A O 1
ATOM 2831 N N . ASP A 1 370 ? 12.468 1.580 11.258 1.00 97.44 370 ASP A N 1
ATOM 2832 C CA . ASP A 1 370 ? 12.878 2.973 11.502 1.00 97.44 370 ASP A CA 1
ATOM 2833 C C . ASP A 1 370 ? 13.972 3.443 10.535 1.00 97.44 370 ASP A C 1
ATOM 2835 O O . ASP A 1 370 ? 13.947 4.573 10.061 1.00 97.44 370 ASP A O 1
ATOM 2839 N N . VAL A 1 371 ? 14.897 2.547 10.176 1.00 97.81 371 VAL A N 1
ATOM 2840 C CA . VAL A 1 371 ? 15.926 2.825 9.163 1.00 97.81 371 VAL A CA 1
ATOM 2841 C C . VAL A 1 371 ? 15.303 2.863 7.768 1.00 97.81 371 VAL A C 1
ATOM 2843 O O . VAL A 1 371 ? 15.665 3.712 6.961 1.00 97.81 371 VAL A O 1
ATOM 2846 N N . TYR A 1 372 ? 14.343 1.973 7.498 1.00 98.06 372 TYR A N 1
ATOM 2847 C CA . TYR A 1 372 ? 13.620 1.929 6.228 1.00 98.06 372 TYR A CA 1
ATOM 2848 C C . TYR A 1 372 ? 12.835 3.218 5.966 1.00 98.06 372 TYR A C 1
ATOM 2850 O O . TYR A 1 372 ? 12.890 3.757 4.869 1.00 98.06 372 TYR A O 1
ATOM 2858 N N . LEU A 1 373 ? 12.121 3.732 6.970 1.00 98.25 373 LEU A N 1
ATOM 2859 C CA . LEU A 1 373 ? 11.328 4.957 6.843 1.00 98.25 373 LEU A CA 1
ATOM 2860 C C . LEU A 1 373 ? 12.189 6.229 6.857 1.00 98.25 373 LEU A C 1
ATOM 2862 O O . LEU A 1 373 ? 11.759 7.248 6.322 1.00 98.25 373 LEU A O 1
ATOM 2866 N N . GLY A 1 374 ? 13.377 6.174 7.469 1.00 98.25 374 GLY A N 1
ATOM 2867 C CA . GLY A 1 374 ? 14.295 7.303 7.594 1.00 98.25 374 GLY A CA 1
ATOM 2868 C C . GLY A 1 374 ? 13.616 8.540 8.187 1.00 98.25 374 GLY A C 1
ATOM 2869 O O . GLY A 1 374 ? 13.138 8.493 9.319 1.00 98.25 374 GLY A O 1
ATOM 2870 N N . ASP A 1 375 ? 13.566 9.650 7.446 1.00 97.88 375 ASP A N 1
ATOM 2871 C CA . ASP A 1 375 ? 12.970 10.907 7.924 1.00 97.88 375 ASP A CA 1
ATOM 2872 C C . ASP A 1 375 ? 11.452 11.020 7.689 1.00 97.88 375 ASP A C 1
ATOM 2874 O O . ASP A 1 375 ? 10.843 11.969 8.186 1.00 97.88 375 ASP A O 1
ATOM 2878 N N . TYR A 1 376 ? 10.809 10.065 7.000 1.00 98.19 376 TYR A N 1
ATOM 2879 C CA . TYR A 1 376 ? 9.369 10.120 6.704 1.00 98.19 376 TYR A CA 1
ATOM 2880 C C . TYR A 1 376 ? 8.480 10.356 7.940 1.00 98.19 376 TYR A C 1
ATOM 2882 O O . TYR A 1 376 ? 7.589 11.213 7.876 1.00 98.19 376 TYR A O 1
ATOM 2890 N N . PRO A 1 377 ? 8.684 9.660 9.082 1.00 97.38 377 PRO A N 1
ATOM 2891 C CA . PRO A 1 377 ? 7.768 9.788 10.207 1.00 97.38 377 PRO A CA 1
ATOM 2892 C C . PRO A 1 377 ? 7.794 11.182 10.839 1.00 97.38 377 PRO A C 1
ATOM 2894 O O . PRO A 1 377 ? 6.738 11.745 11.111 1.00 97.38 377 PRO A O 1
ATOM 2897 N N . GLU A 1 378 ? 8.976 11.774 11.003 1.00 96.44 378 GLU A N 1
ATOM 2898 C CA . GLU A 1 378 ? 9.134 13.098 11.620 1.00 96.44 378 GLU A CA 1
ATOM 2899 C C . GLU A 1 378 ? 8.878 14.247 10.641 1.00 96.44 378 GLU A C 1
ATOM 2901 O O . GLU A 1 378 ? 8.478 15.339 11.046 1.00 96.44 378 GLU A O 1
ATOM 2906 N N . ARG A 1 379 ? 9.082 14.014 9.341 1.00 96.56 379 ARG A N 1
ATOM 2907 C CA . ARG A 1 379 ? 8.903 15.033 8.304 1.00 96.56 379 ARG A CA 1
ATOM 2908 C C . ARG A 1 379 ? 7.481 15.121 7.766 1.00 96.56 379 ARG A C 1
ATOM 2910 O O . ARG A 1 379 ? 7.053 16.205 7.372 1.00 96.56 379 ARG A O 1
ATOM 2917 N N . VAL A 1 380 ? 6.768 13.997 7.726 1.00 97.69 380 VAL A N 1
ATOM 2918 C CA . VAL A 1 380 ? 5.441 13.892 7.105 1.00 97.69 380 VAL A CA 1
ATOM 2919 C C . VAL A 1 380 ? 4.422 13.336 8.096 1.00 97.69 380 VAL A C 1
ATOM 2921 O O . VAL A 1 380 ? 3.474 14.032 8.452 1.00 97.69 380 VAL A O 1
ATOM 2924 N N . ALA A 1 381 ? 4.606 12.122 8.616 1.00 97.94 381 ALA A N 1
ATOM 2925 C CA . ALA A 1 381 ? 3.537 11.476 9.383 1.00 97.94 381 ALA A CA 1
ATOM 2926 C C . ALA A 1 381 ? 3.155 12.235 10.674 1.00 97.94 381 ALA A C 1
ATOM 2928 O O . ALA A 1 381 ? 1.968 12.437 10.950 1.00 97.94 381 ALA A O 1
ATOM 2929 N N . ALA A 1 382 ? 4.139 12.686 11.459 1.00 98.00 382 ALA A N 1
ATOM 2930 C CA . ALA A 1 382 ? 3.908 13.420 12.702 1.00 98.00 382 ALA A CA 1
ATOM 2931 C C . ALA A 1 382 ? 3.380 14.850 12.462 1.00 98.00 382 ALA A C 1
ATOM 2933 O O . ALA A 1 382 ? 2.343 15.180 13.046 1.00 98.00 382 ALA A O 1
ATOM 2934 N N . PRO A 1 383 ? 3.977 15.671 11.567 1.00 97.81 383 PRO A N 1
ATOM 2935 C CA . PRO A 1 383 ? 3.469 17.009 11.252 1.00 97.81 383 PRO A CA 1
ATOM 2936 C C . PRO A 1 383 ? 2.021 17.030 10.764 1.00 97.81 383 PRO A C 1
ATOM 2938 O O . PRO A 1 383 ? 1.263 17.915 11.151 1.00 97.81 383 PRO A O 1
ATOM 2941 N N . TYR A 1 384 ? 1.613 16.040 9.964 1.00 97.56 384 TYR A N 1
ATOM 2942 C CA . TYR A 1 384 ? 0.242 15.913 9.456 1.00 97.56 384 TYR A CA 1
ATOM 2943 C C . TYR A 1 384 ? -0.704 15.174 10.415 1.00 97.56 384 TYR A C 1
ATOM 2945 O O . TYR A 1 384 ? -1.875 14.975 10.094 1.00 97.56 384 TYR A O 1
ATOM 2953 N N . GLN A 1 385 ? -0.224 14.784 11.601 1.00 97.75 385 GLN A N 1
ATOM 2954 C CA . GLN A 1 385 ? -1.005 14.085 12.622 1.00 97.75 385 GLN A CA 1
ATOM 2955 C C . GLN A 1 385 ? -1.648 12.782 12.106 1.00 97.75 385 GLN A C 1
ATOM 2957 O O . GLN A 1 385 ? -2.809 12.492 12.408 1.00 97.75 385 GLN A O 1
ATOM 2962 N N . VAL A 1 386 ? -0.904 11.965 11.349 1.00 98.12 386 VAL A N 1
ATOM 2963 C CA . VAL A 1 386 ? -1.421 10.729 10.722 1.00 98.12 386 VAL A CA 1
ATOM 2964 C C . VAL A 1 386 ? -2.043 9.760 11.738 1.00 98.12 386 VAL A C 1
ATOM 2966 O O . VAL A 1 386 ? -3.049 9.121 11.443 1.00 98.12 386 VAL A O 1
ATOM 2969 N N . SER A 1 387 ? -1.558 9.728 12.982 1.00 96.94 387 SER A N 1
ATOM 2970 C CA . SER A 1 387 ? -2.145 8.937 14.080 1.00 96.94 387 SER A CA 1
ATOM 2971 C C . SER A 1 387 ? -3.598 9.286 14.431 1.00 96.94 387 SER A C 1
ATOM 2973 O O . SER A 1 387 ? -4.292 8.513 15.101 1.00 96.94 387 SER A O 1
ATOM 2975 N N . ARG A 1 388 ? -4.092 10.439 13.972 1.00 96.31 388 ARG A N 1
ATOM 2976 C CA . ARG A 1 388 ? -5.483 10.874 14.140 1.00 96.31 388 ARG A CA 1
ATOM 2977 C C . ARG A 1 388 ? -6.384 10.480 12.978 1.00 96.31 388 ARG A C 1
ATOM 2979 O O . ARG A 1 388 ? -7.604 10.565 13.136 1.00 96.31 388 ARG A O 1
ATOM 2986 N N . MET A 1 389 ? -5.807 10.088 11.846 1.00 98.25 389 MET A N 1
ATOM 2987 C CA . MET A 1 389 ? -6.542 9.784 10.626 1.00 98.25 389 MET A CA 1
ATOM 2988 C C . MET A 1 389 ? -7.360 8.508 10.792 1.00 98.25 389 MET A C 1
ATOM 2990 O O . MET A 1 389 ? -6.908 7.525 11.377 1.00 98.25 389 MET A O 1
ATOM 2994 N N . VAL A 1 390 ? -8.582 8.530 10.276 1.00 98.00 390 VAL A N 1
ATOM 2995 C CA . VAL A 1 390 ? -9.507 7.398 10.241 1.00 98.00 390 VAL A CA 1
ATOM 2996 C C . VAL A 1 390 ? -9.844 7.131 8.785 1.00 98.00 390 VAL A C 1
ATOM 2998 O O . VAL A 1 390 ? -10.324 8.029 8.094 1.00 98.00 390 VAL A O 1
ATOM 3001 N N . CYS A 1 391 ? -9.605 5.902 8.329 1.00 97.69 391 CYS A N 1
ATOM 3002 C CA . CYS A 1 391 ? -9.999 5.467 6.994 1.00 97.69 391 CYS A CA 1
ATOM 3003 C C . CYS A 1 391 ? -11.516 5.244 6.955 1.00 97.69 391 CYS A C 1
ATOM 3005 O O . CYS A 1 391 ? -12.024 4.290 7.545 1.00 97.69 391 CYS A O 1
ATOM 3007 N N . VAL A 1 392 ? -12.244 6.126 6.270 1.00 96.94 392 VAL A N 1
ATOM 3008 C CA . VAL A 1 392 ? -13.718 6.112 6.205 1.00 96.94 392 VAL A CA 1
ATOM 3009 C C . VAL A 1 392 ? -14.258 5.376 4.985 1.00 96.94 392 VAL A C 1
ATOM 3011 O O . VAL A 1 392 ? -15.414 4.962 4.974 1.00 96.94 392 VAL A O 1
ATOM 3014 N N . ARG A 1 393 ? -13.429 5.205 3.952 1.00 95.75 393 ARG A N 1
ATOM 3015 C CA . ARG A 1 393 ? -13.798 4.531 2.708 1.00 95.75 393 ARG A CA 1
ATOM 3016 C C . ARG A 1 393 ? -12.604 3.752 2.181 1.00 95.75 393 ARG A C 1
ATOM 3018 O O . ARG A 1 393 ? -11.491 4.268 2.190 1.00 95.75 393 ARG A O 1
ATOM 3025 N N . ARG A 1 394 ? -12.856 2.516 1.748 1.00 95.50 394 ARG A N 1
ATOM 3026 C CA . ARG A 1 394 ? -11.869 1.628 1.129 1.00 95.50 394 ARG A CA 1
ATOM 3027 C C . ARG A 1 394 ? -12.367 1.177 -0.235 1.00 95.50 394 ARG A C 1
ATOM 3029 O O . ARG A 1 394 ? -13.537 0.820 -0.366 1.00 95.50 394 ARG A O 1
ATOM 3036 N N . LEU A 1 395 ? -11.485 1.198 -1.222 1.00 95.81 395 LEU A N 1
ATOM 3037 C CA . LEU A 1 395 ? -11.740 0.750 -2.589 1.00 95.81 395 LEU A CA 1
ATOM 3038 C C . LEU A 1 395 ? -10.646 -0.236 -2.993 1.00 95.81 395 LEU A C 1
ATOM 3040 O O . LEU A 1 395 ? -9.564 -0.245 -2.408 1.00 95.81 395 LEU A O 1
ATOM 3044 N N . SER A 1 396 ? -10.934 -1.072 -3.981 1.00 95.69 396 SER A N 1
ATOM 3045 C CA . SER A 1 396 ? -9.989 -2.059 -4.487 1.00 95.69 396 SER A CA 1
ATOM 3046 C C . SER A 1 396 ? -10.190 -2.251 -5.984 1.00 95.69 396 SER A C 1
ATOM 3048 O O . SER A 1 396 ? -11.332 -2.249 -6.455 1.00 95.69 396 SER A O 1
ATOM 3050 N N . TYR A 1 397 ? -9.084 -2.396 -6.712 1.00 96.88 397 TYR A N 1
ATOM 3051 C CA . TYR A 1 397 ? -9.070 -2.555 -8.160 1.00 96.88 397 TYR A CA 1
ATOM 3052 C C . TYR A 1 397 ? -8.081 -3.646 -8.572 1.00 96.88 397 TYR A C 1
ATOM 3054 O O . TYR A 1 397 ? -6.993 -3.764 -8.014 1.00 96.88 397 TYR A O 1
ATOM 3062 N N . ASP A 1 398 ? -8.447 -4.411 -9.598 1.00 97.50 398 ASP A N 1
ATOM 3063 C CA . ASP A 1 398 ? -7.549 -5.333 -10.290 1.00 97.50 398 ASP A CA 1
ATOM 3064 C C . ASP A 1 398 ? -7.244 -4.758 -11.672 1.00 97.50 398 ASP A C 1
ATOM 3066 O O . ASP A 1 398 ? -8.134 -4.655 -12.518 1.00 97.50 398 ASP A O 1
ATOM 3070 N N . LEU A 1 399 ? -5.990 -4.371 -11.891 1.00 97.56 399 LEU A N 1
ATOM 3071 C CA . LEU A 1 399 ? -5.563 -3.609 -13.060 1.00 97.56 399 LEU A CA 1
ATOM 3072 C C . LEU A 1 399 ? -4.674 -4.437 -13.987 1.00 97.56 399 LEU A C 1
ATOM 3074 O O . LEU A 1 399 ? -3.795 -5.195 -13.560 1.00 97.56 399 LEU A O 1
ATOM 3078 N N . ALA A 1 400 ? -4.867 -4.244 -15.289 1.00 97.88 400 ALA A N 1
ATOM 3079 C CA . ALA A 1 400 ? -4.050 -4.809 -16.354 1.00 97.88 400 ALA A CA 1
ATOM 3080 C C . ALA A 1 400 ? -2.814 -3.945 -16.649 1.00 97.88 400 ALA A C 1
ATOM 3082 O O . ALA A 1 400 ? -2.647 -3.450 -17.765 1.00 97.88 400 ALA A O 1
ATOM 3083 N N . THR A 1 401 ? -1.961 -3.758 -15.642 1.00 98.06 401 THR A N 1
ATOM 3084 C CA . THR A 1 401 ? -0.761 -2.919 -15.733 1.00 98.06 401 THR A CA 1
ATOM 3085 C C . THR A 1 401 ? 0.405 -3.463 -14.901 1.00 98.06 401 THR A C 1
ATOM 3087 O O . THR A 1 401 ? 0.220 -4.340 -14.054 1.00 98.06 401 THR A O 1
ATOM 3090 N N . ASN A 1 402 ? 1.609 -2.937 -15.141 1.00 98.00 402 ASN A N 1
ATOM 3091 C CA . ASN A 1 402 ? 2.781 -3.156 -14.294 1.00 98.00 402 ASN A CA 1
ATOM 3092 C C . ASN A 1 402 ? 2.780 -2.165 -13.120 1.00 98.00 402 ASN A C 1
ATOM 3094 O O . ASN A 1 402 ? 2.375 -1.014 -13.269 1.00 98.00 402 ASN A O 1
ATOM 3098 N N . TRP A 1 403 ? 3.288 -2.588 -11.962 1.00 98.00 403 TRP A N 1
ATOM 3099 C CA . TRP A 1 403 ? 3.334 -1.756 -10.756 1.00 98.00 403 TRP A CA 1
ATOM 3100 C C . TRP A 1 403 ? 4.137 -0.458 -10.926 1.00 98.00 403 TRP A C 1
ATOM 3102 O O . TRP A 1 403 ? 3.750 0.559 -10.353 1.00 98.00 403 TRP A O 1
ATOM 3112 N N . LYS A 1 404 ? 5.211 -0.478 -11.730 1.00 98.06 404 LYS A N 1
ATOM 3113 C CA . LYS A 1 404 ? 6.065 0.695 -11.966 1.00 98.06 404 LYS A CA 1
ATOM 3114 C C . LYS A 1 404 ? 5.311 1.808 -12.669 1.00 98.06 404 LYS A C 1
ATOM 3116 O O . LYS A 1 404 ? 5.347 2.923 -12.180 1.00 98.06 404 LYS A O 1
ATOM 3121 N N . LEU A 1 405 ? 4.535 1.489 -13.708 1.00 97.38 405 LEU A N 1
ATOM 3122 C CA . LEU A 1 405 ? 3.744 2.481 -14.450 1.00 97.38 405 LEU A CA 1
ATOM 3123 C C . LEU A 1 405 ? 2.803 3.272 -13.534 1.00 97.38 405 LEU A C 1
ATOM 3125 O O . LEU A 1 405 ? 2.602 4.465 -13.721 1.00 97.38 405 LEU A O 1
ATOM 3129 N N . TYR A 1 406 ? 2.253 2.611 -12.514 1.00 96.56 406 TYR A N 1
ATOM 3130 C CA . TYR A 1 406 ? 1.407 3.276 -11.529 1.00 96.56 406 TYR A CA 1
ATOM 3131 C C . TYR A 1 406 ? 2.223 4.213 -10.621 1.00 96.56 406 TYR A C 1
ATOM 3133 O O . TYR A 1 406 ? 1.809 5.341 -10.378 1.00 96.56 406 TYR A O 1
ATOM 3141 N N . CYS A 1 407 ? 3.401 3.783 -10.155 1.00 97.00 407 CYS A N 1
ATOM 3142 C CA . CYS A 1 407 ? 4.314 4.648 -9.398 1.00 97.00 407 CYS A CA 1
ATOM 3143 C C . CYS A 1 407 ? 4.825 5.838 -10.228 1.00 97.00 407 CYS A C 1
ATOM 3145 O O . CYS A 1 407 ? 5.012 6.919 -9.678 1.00 97.00 407 CYS A O 1
ATOM 3147 N N . GLU A 1 408 ? 5.071 5.638 -11.524 1.00 96.25 408 GLU A N 1
ATOM 3148 C CA . GLU A 1 408 ? 5.532 6.678 -12.446 1.00 96.25 408 GLU A CA 1
ATOM 3149 C C . GLU A 1 408 ? 4.476 7.781 -12.576 1.00 96.25 408 GLU A C 1
ATOM 3151 O O . GLU A 1 408 ? 4.797 8.932 -12.297 1.00 96.25 408 GLU A O 1
ATOM 3156 N N . VAL A 1 409 ? 3.218 7.424 -12.878 1.00 94.50 409 VAL A N 1
ATOM 3157 C CA . VAL A 1 409 ? 2.090 8.376 -12.981 1.00 94.50 409 VAL A CA 1
ATOM 3158 C C . VAL A 1 409 ? 1.892 9.172 -11.688 1.00 94.50 409 VAL A C 1
ATOM 3160 O O . VAL A 1 409 ? 1.659 10.375 -11.727 1.00 94.50 409 VAL A O 1
ATOM 3163 N N . GLU A 1 410 ? 2.050 8.545 -10.521 1.00 93.50 410 GLU A N 1
ATOM 3164 C CA . GLU A 1 410 ? 1.925 9.234 -9.228 1.00 93.50 410 GLU A CA 1
ATOM 3165 C C . GLU A 1 410 ? 3.049 10.256 -8.961 1.00 93.50 410 GLU A C 1
ATOM 3167 O O . GLU A 1 410 ? 2.875 11.157 -8.137 1.00 93.50 410 GLU A O 1
ATOM 3172 N N . MET A 1 411 ? 4.211 10.106 -9.608 1.00 94.50 411 MET A N 1
ATOM 3173 C CA . MET A 1 411 ? 5.445 10.852 -9.322 1.00 94.50 411 MET A CA 1
ATOM 3174 C C . MET A 1 411 ? 5.818 11.877 -10.407 1.00 94.50 411 MET A C 1
ATOM 3176 O O . MET A 1 411 ? 6.941 12.395 -10.415 1.00 94.50 411 MET A O 1
ATOM 3180 N N . GLU A 1 412 ? 4.883 12.222 -11.289 1.00 91.81 412 GLU A N 1
ATOM 3181 C CA . GLU A 1 412 ? 4.991 13.336 -12.233 1.00 91.81 412 GLU A CA 1
ATOM 3182 C C . GLU A 1 412 ? 3.687 14.133 -12.331 1.00 91.81 412 GLU A C 1
ATOM 3184 O O . GLU A 1 412 ? 2.623 13.694 -11.902 1.00 91.81 412 GLU A O 1
ATOM 3189 N N . THR A 1 413 ? 3.777 15.358 -12.852 1.00 89.75 413 THR A N 1
ATOM 3190 C CA . THR A 1 413 ? 2.619 16.256 -13.003 1.00 89.75 413 THR A CA 1
ATOM 3191 C C . THR A 1 413 ? 2.332 16.642 -14.448 1.00 89.75 413 THR A C 1
ATOM 3193 O O . THR A 1 413 ? 1.397 17.404 -14.703 1.00 89.75 413 THR A O 1
ATOM 3196 N N . LEU A 1 414 ? 3.099 16.125 -15.405 1.00 91.12 414 LEU A N 1
ATOM 3197 C CA . LEU A 1 414 ? 2.912 16.368 -16.828 1.00 91.12 414 LEU A CA 1
ATOM 3198 C C . LEU A 1 414 ? 1.527 15.893 -17.283 1.00 91.12 414 LEU A C 1
ATOM 3200 O O . LEU A 1 414 ? 0.856 16.617 -18.024 1.00 91.12 414 LEU A O 1
ATOM 3204 N N . HIS A 1 415 ? 1.062 14.727 -16.823 1.00 93.12 415 HIS A N 1
ATOM 3205 C CA . HIS A 1 415 ? -0.245 14.193 -17.222 1.00 93.12 415 HIS A CA 1
ATOM 3206 C C . HIS A 1 415 ? -1.423 14.997 -16.646 1.00 93.12 415 HIS A C 1
ATOM 3208 O O . HIS A 1 415 ? -2.487 15.043 -17.269 1.00 93.12 415 HIS A O 1
ATOM 3214 N N . THR A 1 416 ? -1.254 15.673 -15.502 1.00 89.50 416 THR A N 1
ATOM 3215 C CA . THR A 1 416 ? -2.361 16.311 -14.759 1.00 89.50 416 THR A CA 1
ATOM 3216 C C . THR A 1 416 ? -3.134 17.337 -15.596 1.00 89.50 416 THR A C 1
ATOM 3218 O O . THR A 1 416 ? -4.365 17.313 -15.653 1.00 89.50 416 THR A O 1
ATOM 3221 N N . LYS A 1 417 ? -2.433 18.176 -16.368 1.00 85.88 417 LYS A N 1
ATOM 3222 C CA . LYS A 1 417 ? -3.041 19.177 -17.269 1.00 85.88 417 LYS A CA 1
ATOM 3223 C C . LYS A 1 417 ? -3.750 18.575 -18.491 1.00 85.88 417 LYS A C 1
ATOM 3225 O O . LYS A 1 417 ? -4.535 19.265 -19.149 1.00 85.88 417 LYS A O 1
ATOM 3230 N N . HIS A 1 418 ? -3.488 17.307 -18.808 1.00 89.69 418 HIS A N 1
ATOM 3231 C CA . HIS A 1 418 ? -4.012 16.619 -19.989 1.00 89.69 418 HIS A CA 1
ATOM 3232 C C . HIS A 1 418 ? -5.133 15.636 -19.643 1.00 89.69 418 HIS A C 1
ATOM 3234 O O . HIS A 1 418 ? -6.221 15.738 -20.212 1.00 89.69 418 HIS A O 1
ATOM 3240 N N . ILE A 1 419 ? -4.875 14.725 -18.704 1.00 91.75 419 ILE A N 1
ATOM 3241 C CA . ILE A 1 419 ? -5.801 13.682 -18.257 1.00 91.75 419 ILE A CA 1
ATOM 3242 C C . ILE A 1 419 ? -6.742 14.245 -17.191 1.00 91.75 419 ILE A C 1
ATOM 3244 O O . ILE A 1 419 ? -7.957 14.253 -17.378 1.00 91.75 419 ILE A O 1
ATOM 3248 N N . HIS A 1 420 ? -6.189 14.862 -16.147 1.00 90.94 420 HIS A N 1
ATOM 3249 C CA . HIS A 1 420 ? -6.951 15.382 -15.010 1.00 90.94 420 HIS A CA 1
ATOM 3250 C C . HIS A 1 420 ? -7.422 16.828 -15.164 1.00 90.94 420 HIS A C 1
ATOM 3252 O O . HIS A 1 420 ? -7.606 17.558 -14.184 1.00 90.94 420 HIS A O 1
ATOM 3258 N N . ARG A 1 421 ? -7.662 17.281 -16.398 1.00 87.69 421 ARG A N 1
ATOM 3259 C CA . ARG A 1 421 ? -7.969 18.692 -16.688 1.00 87.69 421 ARG A CA 1
ATOM 3260 C C . ARG A 1 421 ? -9.154 19.243 -15.882 1.00 87.69 421 ARG A C 1
ATOM 3262 O O . ARG A 1 421 ? -9.223 20.445 -15.641 1.00 87.69 421 ARG A O 1
ATOM 3269 N N . ARG A 1 422 ? -10.114 18.385 -15.518 1.00 87.94 422 ARG A N 1
ATOM 3270 C CA . ARG A 1 422 ? -11.318 18.759 -14.753 1.00 87.94 422 ARG A CA 1
ATOM 3271 C C . ARG A 1 422 ? -11.250 18.385 -13.273 1.00 87.94 422 ARG A C 1
ATOM 3273 O O . ARG A 1 422 ? -11.947 19.012 -12.485 1.00 87.94 422 ARG A O 1
ATOM 3280 N N . SER A 1 423 ? -10.466 17.376 -12.915 1.00 90.12 423 SER A N 1
ATOM 3281 C CA . SER A 1 423 ? -10.423 16.763 -11.584 1.00 90.12 423 SER A CA 1
ATOM 3282 C C . SER A 1 423 ? -9.283 17.301 -10.713 1.00 90.12 423 SER A C 1
ATOM 3284 O O . SER A 1 423 ? -9.490 17.510 -9.519 1.00 90.12 423 SER A O 1
ATOM 3286 N N . ILE A 1 424 ? -8.121 17.590 -11.311 1.00 89.12 424 ILE A N 1
ATOM 3287 C CA . ILE A 1 424 ? -6.937 18.158 -10.642 1.00 89.12 424 ILE A CA 1
ATOM 3288 C C . ILE A 1 424 ? -6.578 19.538 -11.206 1.00 89.12 424 ILE A C 1
ATOM 3290 O O . ILE A 1 424 ? -6.325 20.467 -10.444 1.00 89.12 424 ILE A O 1
ATOM 3294 N N . GLY A 1 425 ? -6.590 19.703 -12.531 1.00 86.94 425 GLY A N 1
ATOM 3295 C CA . GLY A 1 425 ? -6.092 20.916 -13.185 1.00 86.94 425 GLY A CA 1
ATOM 3296 C C . GLY A 1 425 ? -4.562 21.021 -13.146 1.00 86.94 425 GLY A C 1
ATOM 3297 O O . GLY A 1 425 ? -3.869 20.009 -13.189 1.00 86.94 425 GLY A O 1
ATOM 3298 N N . GLU A 1 426 ? -4.032 22.246 -13.104 1.00 84.81 426 GLU A N 1
ATOM 3299 C CA . GLU A 1 426 ? -2.594 22.470 -12.917 1.00 84.81 426 GLU A CA 1
ATOM 3300 C C . GLU A 1 426 ? -2.207 22.249 -11.452 1.00 84.81 426 GLU A C 1
ATOM 3302 O O . GLU A 1 426 ? -2.768 22.870 -10.545 1.00 84.81 426 GLU A O 1
ATOM 3307 N N . GLN A 1 427 ? -1.223 21.380 -11.234 1.00 86.25 427 GLN A N 1
ATOM 3308 C CA . GLN A 1 427 ? -0.715 21.037 -9.913 1.00 86.25 427 GLN A CA 1
ATOM 3309 C C . GLN A 1 427 ? 0.809 21.187 -9.900 1.00 86.25 427 GLN A C 1
ATOM 3311 O O . GLN A 1 427 ? 1.527 20.211 -10.093 1.00 86.25 427 GLN A O 1
ATOM 3316 N N . PRO A 1 428 ? 1.333 22.409 -9.719 1.00 88.12 428 PRO A N 1
ATOM 3317 C CA . PRO A 1 428 ? 2.772 22.612 -9.646 1.00 88.12 428 PRO A CA 1
ATOM 3318 C C . PRO A 1 428 ? 3.326 21.930 -8.396 1.00 88.12 428 PRO A C 1
ATOM 3320 O O . PRO A 1 428 ? 2.827 22.129 -7.287 1.00 88.12 428 PRO A O 1
ATOM 3323 N N . VAL A 1 429 ? 4.365 21.123 -8.565 1.00 91.94 429 VAL A N 1
ATOM 3324 C CA . VAL A 1 429 ? 5.019 20.438 -7.452 1.00 91.94 429 VAL A CA 1
ATOM 3325 C C . VAL A 1 429 ? 6.521 20.649 -7.483 1.00 91.94 429 VAL A C 1
ATOM 3327 O O . VAL A 1 429 ? 7.121 20.905 -8.526 1.00 91.94 429 VAL A O 1
ATOM 3330 N N . THR A 1 430 ? 7.144 20.507 -6.319 1.00 93.19 430 THR A N 1
ATOM 3331 C CA . THR A 1 430 ? 8.600 20.484 -6.178 1.00 93.19 430 THR A CA 1
ATOM 3332 C C . THR A 1 430 ? 9.045 19.141 -5.618 1.00 93.19 430 THR A C 1
ATOM 3334 O O . THR A 1 430 ? 8.412 18.596 -4.716 1.00 93.19 430 THR A O 1
ATOM 3337 N N . ALA A 1 431 ? 10.126 18.581 -6.159 1.00 93.88 431 ALA A N 1
ATOM 3338 C CA . ALA A 1 431 ? 10.682 17.332 -5.651 1.00 93.88 431 ALA A CA 1
ATOM 3339 C C . ALA A 1 431 ? 11.245 17.532 -4.236 1.00 93.88 431 ALA A C 1
ATOM 3341 O O . ALA A 1 431 ? 12.047 18.440 -4.005 1.00 93.88 431 ALA A O 1
ATOM 3342 N N . ALA A 1 432 ? 10.871 16.658 -3.304 1.00 93.50 432 ALA A N 1
ATOM 3343 C CA . ALA A 1 432 ? 11.439 16.651 -1.966 1.00 93.50 432 ALA A CA 1
ATOM 3344 C C . ALA A 1 432 ? 12.767 15.875 -1.934 1.00 93.50 432 ALA A C 1
ATOM 3346 O O . ALA A 1 432 ? 12.939 14.839 -2.584 1.00 93.50 432 ALA A O 1
ATOM 3347 N N . THR A 1 433 ? 13.712 16.358 -1.130 1.00 93.88 433 THR A N 1
ATOM 3348 C CA . THR A 1 433 ? 14.853 15.552 -0.671 1.00 93.88 433 THR A CA 1
ATOM 3349 C C . THR A 1 433 ? 14.377 14.643 0.452 1.00 93.88 433 THR A C 1
ATOM 3351 O O . THR A 1 433 ? 13.746 15.151 1.371 1.00 93.88 433 THR A O 1
ATOM 3354 N N . THR A 1 434 ? 14.693 13.353 0.423 1.00 96.38 434 THR A N 1
ATOM 3355 C CA . THR A 1 434 ? 14.211 12.351 1.389 1.00 96.38 434 THR A CA 1
ATOM 3356 C C . THR A 1 434 ? 15.376 11.552 1.982 1.00 96.38 434 THR A C 1
ATOM 3358 O O . THR A 1 434 ? 16.452 11.486 1.385 1.00 96.38 434 THR A O 1
ATOM 3361 N N . GLN A 1 435 ? 15.186 10.971 3.168 1.00 97.00 435 GLN A N 1
ATOM 3362 C CA . GLN A 1 435 ? 16.086 9.988 3.776 1.00 97.00 435 GLN A CA 1
ATOM 3363 C C . GLN A 1 435 ? 15.295 8.715 4.089 1.00 97.00 435 GLN A C 1
ATOM 3365 O O . GLN A 1 435 ? 14.240 8.787 4.713 1.00 97.00 435 GLN A O 1
ATOM 3370 N N . GLY A 1 436 ? 15.814 7.554 3.691 1.00 96.75 436 GLY A N 1
ATOM 3371 C CA . GLY A 1 436 ? 15.100 6.274 3.759 1.00 96.75 436 GLY A CA 1
ATOM 3372 C C . GLY A 1 436 ? 14.511 5.858 2.407 1.00 96.75 436 GLY A C 1
ATOM 3373 O O . GLY A 1 436 ? 14.815 6.440 1.369 1.00 96.75 436 GLY A O 1
ATOM 3374 N N . GLU A 1 437 ? 13.661 4.838 2.422 1.00 96.81 437 GLU A N 1
ATOM 3375 C CA . GLU A 1 437 ? 13.077 4.190 1.242 1.00 96.81 437 GLU A CA 1
ATOM 3376 C C . GLU A 1 437 ? 11.778 4.864 0.800 1.00 96.81 437 GLU A C 1
ATOM 3378 O O . GLU A 1 437 ? 10.706 4.254 0.746 1.00 96.81 437 GLU A O 1
ATOM 3383 N N . TRP A 1 438 ? 11.862 6.159 0.502 1.00 97.69 438 TRP A N 1
ATOM 3384 C CA . TRP A 1 438 ? 10.720 6.919 0.014 1.00 97.69 438 TRP A CA 1
ATOM 3385 C C . TRP A 1 438 ? 11.122 8.089 -0.883 1.00 97.69 438 TRP A C 1
ATOM 3387 O O . TRP A 1 438 ? 12.216 8.647 -0.783 1.00 97.69 438 TRP A O 1
ATOM 3397 N N . ILE A 1 439 ? 10.203 8.469 -1.763 1.00 97.56 439 ILE A N 1
ATOM 3398 C CA . ILE A 1 439 ? 10.296 9.616 -2.672 1.00 97.56 439 ILE A CA 1
ATOM 3399 C C . ILE A 1 439 ? 9.037 10.465 -2.525 1.00 97.56 439 ILE A C 1
ATOM 3401 O O . ILE A 1 439 ? 7.990 9.952 -2.130 1.00 97.56 439 ILE A O 1
ATOM 3405 N N . ALA A 1 440 ? 9.128 11.762 -2.813 1.00 96.81 440 ALA A N 1
ATOM 3406 C CA . ALA A 1 440 ? 7.968 12.635 -2.731 1.00 96.81 440 ALA A CA 1
ATOM 3407 C C . ALA A 1 440 ? 8.079 13.884 -3.604 1.00 96.81 440 ALA A C 1
ATOM 3409 O O . ALA A 1 440 ? 9.174 14.368 -3.916 1.00 96.81 440 ALA A O 1
ATOM 3410 N N . VAL A 1 441 ? 6.911 14.442 -3.904 1.00 95.69 441 VAL A N 1
ATOM 3411 C CA . VAL A 1 441 ? 6.733 15.793 -4.428 1.00 95.69 441 VAL A CA 1
ATOM 3412 C C . VAL A 1 441 ? 5.793 16.585 -3.515 1.00 95.69 441 VAL A C 1
ATOM 3414 O O . VAL A 1 441 ? 4.934 16.017 -2.837 1.00 95.69 441 VAL A O 1
ATOM 3417 N N . VAL A 1 442 ? 5.972 17.903 -3.460 1.00 94.88 442 VAL A N 1
ATOM 3418 C CA . VAL A 1 442 ? 5.229 18.794 -2.558 1.00 94.88 442 VAL A CA 1
ATOM 3419 C C . VAL A 1 442 ? 4.508 19.865 -3.362 1.00 94.88 442 VAL A C 1
ATOM 3421 O O . VAL A 1 442 ? 5.127 20.536 -4.189 1.00 94.88 442 VAL A O 1
ATOM 3424 N N . ASN A 1 443 ? 3.216 20.048 -3.084 1.00 93.44 443 ASN A N 1
ATOM 3425 C CA . ASN A 1 443 ? 2.415 21.164 -3.585 1.00 93.44 443 ASN A CA 1
ATOM 3426 C C . ASN A 1 443 ? 2.138 22.152 -2.446 1.00 93.44 443 ASN A C 1
ATOM 3428 O O . ASN A 1 443 ? 1.559 21.766 -1.433 1.00 93.44 443 ASN A O 1
ATOM 3432 N N . THR A 1 444 ? 2.517 23.417 -2.622 1.00 91.00 444 THR A N 1
ATOM 3433 C CA . THR A 1 444 ? 2.299 24.505 -1.644 1.00 91.00 444 THR A CA 1
ATOM 3434 C C . THR A 1 444 ? 1.271 25.537 -2.108 1.00 91.00 444 THR A C 1
ATOM 3436 O O . THR A 1 444 ? 0.956 26.478 -1.385 1.00 91.00 444 THR A O 1
ATOM 3439 N N . ASP A 1 445 ? 0.747 25.382 -3.324 1.00 82.62 445 ASP A N 1
ATOM 3440 C CA . ASP A 1 445 ? -0.052 26.420 -3.982 1.00 82.62 445 ASP A CA 1
ATOM 3441 C C . ASP A 1 445 ? -1.537 26.354 -3.614 1.00 82.62 445 ASP A C 1
ATOM 3443 O O . ASP A 1 445 ? -2.277 27.317 -3.830 1.00 82.62 445 ASP A O 1
ATOM 3447 N N . GLN A 1 446 ? -1.996 25.230 -3.057 1.00 74.31 446 GLN A N 1
ATOM 3448 C CA . GLN A 1 446 ? -3.392 25.035 -2.686 1.00 74.31 446 GLN A CA 1
ATOM 3449 C C . GLN A 1 446 ? -3.530 24.517 -1.249 1.00 74.31 446 GLN A C 1
ATOM 3451 O O . GLN A 1 446 ? -2.788 23.627 -0.836 1.00 74.31 446 GLN A O 1
ATOM 3456 N N . PRO A 1 447 ? -4.515 25.027 -0.481 1.00 71.25 447 PRO A N 1
ATOM 3457 C CA . PRO A 1 447 ? -4.737 24.597 0.898 1.00 71.25 447 PRO A CA 1
ATOM 3458 C C . PRO A 1 447 ? -5.220 23.144 1.000 1.00 71.25 447 PRO A C 1
ATOM 3460 O O . PRO A 1 447 ? -4.957 22.499 2.010 1.00 71.25 447 PRO A O 1
ATOM 3463 N N . THR A 1 448 ? -5.913 22.630 -0.024 1.00 84.38 448 THR A N 1
ATOM 3464 C CA . THR A 1 448 ? -6.202 21.199 -0.175 1.00 84.38 448 THR A CA 1
ATOM 3465 C C . THR A 1 448 ? -6.296 20.823 -1.658 1.00 84.38 448 THR A C 1
ATOM 3467 O O . THR A 1 448 ? -7.060 21.452 -2.394 1.00 84.38 448 THR A O 1
ATOM 3470 N N . PRO A 1 449 ? -5.553 19.805 -2.126 1.00 86.56 449 PRO A N 1
ATOM 3471 C CA . PRO A 1 449 ? -5.684 19.291 -3.485 1.00 86.56 449 PRO A CA 1
ATOM 3472 C C . PRO A 1 449 ? -6.837 18.290 -3.625 1.00 86.56 449 PRO A C 1
ATOM 3474 O O . PRO A 1 449 ? -7.064 17.783 -4.719 1.00 86.56 449 PRO A O 1
ATOM 3477 N N . ALA A 1 450 ? -7.556 17.969 -2.547 1.00 91.94 450 ALA A N 1
ATOM 3478 C CA . ALA A 1 450 ? -8.548 16.896 -2.521 1.00 91.94 450 ALA A CA 1
ATOM 3479 C C . ALA A 1 450 ? -9.946 17.295 -3.032 1.00 91.94 450 ALA A C 1
ATOM 3481 O O . ALA A 1 450 ? -10.850 16.465 -3.086 1.00 91.94 450 ALA A O 1
ATOM 3482 N N . LEU A 1 451 ? -10.134 18.553 -3.432 1.00 92.19 451 LEU A N 1
ATOM 3483 C CA . LEU A 1 451 ? -11.380 19.064 -4.003 1.00 92.19 451 LEU A CA 1
ATOM 3484 C C . LEU A 1 451 ? -11.198 19.458 -5.469 1.00 92.19 451 LEU A C 1
ATOM 3486 O O . LEU A 1 451 ? -10.084 19.680 -5.938 1.00 92.19 451 LEU A O 1
ATOM 3490 N N . TYR A 1 452 ? -12.312 19.564 -6.196 1.00 92.25 452 TYR A N 1
ATOM 3491 C CA . TYR A 1 452 ? -12.292 20.029 -7.581 1.00 92.25 452 TYR A CA 1
ATOM 3492 C C . TYR A 1 452 ? -11.730 21.458 -7.706 1.00 92.25 452 TYR A C 1
ATOM 3494 O O . TYR A 1 452 ? -12.072 22.322 -6.885 1.00 92.25 452 TYR A O 1
ATOM 3502 N N . PRO A 1 453 ? -10.966 21.756 -8.776 1.00 86.81 453 PRO A N 1
ATOM 3503 C CA . PRO A 1 453 ? -10.508 23.108 -9.073 1.00 86.81 453 PRO A CA 1
ATOM 3504 C C . PRO A 1 453 ? -11.664 24.109 -9.125 1.00 86.81 453 PRO A C 1
ATOM 3506 O O . PRO A 1 453 ? -12.675 23.891 -9.792 1.00 86.81 453 PRO A O 1
ATOM 3509 N N . GLY A 1 454 ? -11.520 25.229 -8.413 1.00 80.75 454 GLY A N 1
ATOM 3510 C CA . GLY A 1 454 ? -12.547 26.273 -8.357 1.00 80.75 454 GLY A CA 1
ATOM 3511 C C . GLY A 1 454 ? -13.794 25.910 -7.538 1.00 80.75 454 GLY A C 1
ATOM 3512 O O . GLY A 1 454 ? -14.792 26.635 -7.609 1.00 80.75 454 GLY A O 1
ATOM 3513 N N . SER A 1 455 ? -13.762 24.822 -6.758 1.00 82.25 455 SER A N 1
ATOM 3514 C CA . SER A 1 455 ? -14.831 24.495 -5.812 1.00 82.25 455 SER A CA 1
ATOM 3515 C C . SER A 1 455 ? -15.106 25.668 -4.866 1.00 82.25 455 SER A C 1
ATOM 3517 O O . SER A 1 455 ? -14.196 26.288 -4.318 1.00 82.25 455 SER A O 1
ATOM 3519 N N . ARG A 1 456 ? -16.394 25.977 -4.661 1.00 66.88 456 ARG A N 1
ATOM 3520 C CA . ARG A 1 456 ? -16.836 27.008 -3.703 1.00 66.88 456 ARG A CA 1
ATOM 3521 C C . ARG A 1 456 ? -16.780 26.523 -2.252 1.00 66.88 456 ARG A C 1
ATOM 3523 O O . ARG A 1 456 ? -16.862 27.347 -1.342 1.00 66.88 456 ARG A O 1
ATOM 3530 N N . SER A 1 457 ? -16.682 25.209 -2.037 1.00 71.75 457 SER A N 1
ATOM 3531 C CA . SER A 1 457 ? -16.488 24.629 -0.709 1.00 71.75 457 SER A CA 1
ATOM 3532 C C . SER A 1 457 ? -15.063 24.913 -0.246 1.00 71.75 457 SER A C 1
ATOM 3534 O O . SER A 1 457 ? -14.114 24.635 -0.972 1.00 71.75 457 SER A O 1
ATOM 3536 N N . LYS A 1 458 ? -14.907 25.442 0.973 1.00 71.25 458 LYS A N 1
ATOM 3537 C CA . LYS A 1 458 ? -13.586 25.634 1.597 1.00 71.25 458 LYS A CA 1
ATOM 3538 C C . LYS A 1 458 ? -12.982 24.329 2.131 1.00 71.25 458 LYS A C 1
ATOM 3540 O O . LYS A 1 458 ? -11.916 24.379 2.734 1.00 71.25 458 LYS A O 1
ATOM 3545 N N . GLY A 1 459 ? -13.667 23.203 1.926 1.00 85.00 459 GLY A N 1
ATOM 3546 C CA . GLY A 1 459 ? -13.301 21.926 2.515 1.00 85.00 459 GLY A CA 1
ATOM 3547 C C . GLY A 1 459 ? -13.573 21.858 4.014 1.00 85.00 459 GLY A C 1
ATOM 3548 O O . GLY A 1 459 ? -14.170 22.762 4.611 1.00 85.00 459 GLY A O 1
ATOM 3549 N N . PHE A 1 460 ? -13.151 20.755 4.618 1.00 93.25 460 PHE A N 1
ATOM 3550 C CA . PHE A 1 460 ? -13.116 20.614 6.064 1.00 93.25 460 PHE A CA 1
ATOM 3551 C C . PHE A 1 460 ? -12.045 21.526 6.681 1.00 93.25 460 PHE A C 1
ATOM 3553 O O . PHE A 1 460 ? -11.101 21.943 6.007 1.00 93.25 460 PHE A O 1
ATOM 3560 N N . PRO A 1 461 ? -12.162 21.855 7.980 1.00 92.00 461 PRO A N 1
ATOM 3561 C CA . PRO A 1 461 ? -11.072 22.498 8.699 1.00 92.00 461 PRO A CA 1
ATOM 3562 C C . PRO A 1 461 ? -9.790 21.665 8.629 1.00 92.00 461 PRO A C 1
ATOM 3564 O O . PRO A 1 461 ? -9.835 20.437 8.556 1.00 92.00 461 PRO A O 1
ATOM 3567 N N . ARG A 1 462 ? -8.649 22.348 8.739 1.00 93.62 462 ARG A N 1
ATOM 3568 C CA . ARG A 1 462 ? -7.348 21.686 8.862 1.00 93.62 462 ARG A CA 1
ATOM 3569 C C . ARG A 1 462 ? -7.336 20.753 10.076 1.00 93.62 462 ARG A C 1
ATOM 3571 O O . ARG A 1 462 ? -7.961 21.033 11.102 1.00 93.62 462 ARG A O 1
ATOM 3578 N N . THR A 1 463 ? -6.574 19.679 9.956 1.00 95.25 463 THR A N 1
ATOM 3579 C CA . THR A 1 463 ? -6.342 18.678 10.990 1.00 95.25 463 THR A CA 1
ATOM 3580 C C . THR A 1 463 ? -5.833 19.354 12.268 1.00 95.25 463 THR A C 1
ATOM 3582 O O . THR A 1 463 ? -4.862 20.113 12.215 1.00 95.25 463 THR A O 1
ATOM 3585 N N . PRO A 1 464 ? -6.461 19.125 13.436 1.00 95.31 464 PRO A N 1
ATOM 3586 C CA . PRO A 1 464 ? -6.035 19.792 14.659 1.00 95.31 464 PRO A CA 1
ATOM 3587 C C . PRO A 1 464 ? -4.621 19.375 15.074 1.00 95.31 464 PRO A C 1
ATOM 3589 O O . PRO A 1 464 ? -4.336 18.184 15.202 1.00 95.31 464 PRO A O 1
ATOM 3592 N N . GLY A 1 465 ? -3.767 20.364 15.346 1.00 95.56 465 GLY A N 1
ATOM 3593 C CA . GLY A 1 465 ? -2.402 20.147 15.830 1.00 95.56 465 GLY A CA 1
ATOM 3594 C C . GLY A 1 465 ? -1.357 19.923 14.739 1.00 95.56 465 GLY A C 1
ATOM 3595 O O . GLY A 1 465 ? -0.245 19.526 15.072 1.00 95.56 465 GLY A O 1
ATOM 3596 N N . ILE A 1 466 ? -1.683 20.164 13.465 1.00 95.88 466 ILE A N 1
ATOM 3597 C CA . ILE A 1 466 ? -0.657 20.211 12.417 1.00 95.88 466 ILE A CA 1
ATOM 3598 C C . ILE A 1 466 ? 0.375 21.305 12.699 1.00 95.88 466 ILE A C 1
ATOM 3600 O O . ILE A 1 466 ? 0.056 22.316 13.325 1.00 95.88 466 ILE A O 1
ATOM 3604 N N . TYR A 1 467 ? 1.602 21.099 12.234 1.00 96.56 467 TYR A N 1
ATOM 3605 C CA . TYR A 1 467 ? 2.707 22.043 12.397 1.00 96.56 467 TYR A CA 1
ATOM 3606 C C . TYR A 1 467 ? 3.712 21.913 11.247 1.00 96.56 467 TYR A C 1
ATOM 3608 O O . TYR A 1 467 ? 3.745 20.893 10.556 1.00 96.56 467 TYR A O 1
ATOM 3616 N N . GLY A 1 468 ? 4.560 22.924 11.051 1.00 93.56 468 GLY A N 1
ATOM 3617 C CA . GLY A 1 468 ? 5.707 22.832 10.142 1.00 93.56 468 GLY A CA 1
ATOM 3618 C C . GLY A 1 468 ? 5.280 22.572 8.689 1.00 93.56 468 GLY A C 1
ATOM 3619 O O . GLY A 1 468 ? 4.387 23.263 8.205 1.00 93.56 468 GLY A O 1
ATOM 3620 N N . PRO A 1 469 ? 5.837 21.566 7.981 1.00 87.75 469 PRO A N 1
ATOM 3621 C CA . PRO A 1 469 ? 5.494 21.307 6.577 1.00 87.75 469 PRO A CA 1
ATOM 3622 C C . PRO A 1 469 ? 3.997 21.076 6.312 1.00 87.75 469 PRO A C 1
ATOM 3624 O O . PRO A 1 469 ? 3.516 21.333 5.210 1.00 87.75 469 PRO A O 1
ATOM 3627 N N . ALA A 1 470 ? 3.246 20.605 7.312 1.00 90.31 470 ALA A N 1
ATOM 3628 C CA . ALA A 1 470 ? 1.800 20.418 7.207 1.00 90.31 470 ALA A CA 1
ATOM 3629 C C . ALA A 1 470 ? 1.012 21.736 7.189 1.00 90.31 470 ALA A C 1
ATOM 3631 O O . ALA A 1 470 ? -0.140 21.774 6.745 1.00 90.31 470 ALA A O 1
ATOM 3632 N N . GLU A 1 471 ? 1.623 22.829 7.652 1.00 90.94 471 GLU A N 1
ATOM 3633 C CA . GLU A 1 471 ? 1.046 24.169 7.587 1.00 90.94 471 GLU A CA 1
ATOM 3634 C C . GLU A 1 471 ? 1.179 24.798 6.194 1.00 90.94 471 GLU A C 1
ATOM 3636 O O . GLU A 1 471 ? 0.376 25.675 5.862 1.00 90.94 471 GLU A O 1
ATOM 3641 N N . GLU A 1 472 ? 2.107 24.304 5.375 1.00 88.25 472 GLU A N 1
ATOM 3642 C CA . GLU A 1 472 ? 2.519 24.918 4.108 1.00 88.25 472 GLU A CA 1
ATOM 3643 C C . GLU A 1 472 ? 1.860 24.297 2.873 1.00 88.25 472 GLU A C 1
ATOM 3645 O O . GLU A 1 472 ? 1.613 25.006 1.901 1.00 88.25 472 GLU A O 1
ATOM 3650 N N . GLY A 1 473 ? 1.566 22.994 2.879 1.00 92.56 473 GLY A N 1
ATOM 3651 C CA . GLY A 1 473 ? 1.110 22.338 1.657 1.00 92.56 473 GLY A CA 1
ATOM 3652 C C . GLY A 1 473 ? 0.657 20.897 1.825 1.00 92.56 473 GLY A C 1
ATOM 3653 O O . GLY A 1 473 ? 0.163 20.501 2.875 1.00 92.56 473 GLY A O 1
ATOM 3654 N N . THR A 1 474 ? 0.788 20.132 0.744 1.00 95.56 474 THR A N 1
ATOM 3655 C CA . THR A 1 474 ? 0.472 18.704 0.661 1.00 95.56 474 THR A CA 1
ATOM 3656 C C . THR A 1 474 ? 1.688 17.931 0.180 1.00 95.56 474 THR A C 1
ATOM 3658 O O . THR A 1 474 ? 2.332 18.320 -0.797 1.00 95.56 474 THR A O 1
ATOM 3661 N N . TYR A 1 475 ? 1.969 16.813 0.844 1.00 96.56 475 TYR A N 1
ATOM 3662 C CA . TYR A 1 475 ? 2.991 15.858 0.426 1.00 96.56 475 TYR A CA 1
ATOM 3663 C C . TYR A 1 475 ? 2.350 14.709 -0.340 1.00 96.56 475 TYR A C 1
ATOM 3665 O O . TYR A 1 475 ? 1.489 14.019 0.200 1.00 96.56 475 TYR A O 1
ATOM 3673 N N . PHE A 1 476 ? 2.831 14.468 -1.555 1.00 96.81 476 PHE A N 1
ATOM 3674 C CA . PHE A 1 476 ? 2.544 13.278 -2.349 1.00 96.81 476 PHE A CA 1
ATOM 3675 C C . PHE A 1 476 ? 3.763 12.371 -2.240 1.00 96.81 476 PHE A C 1
ATOM 3677 O O . PHE A 1 476 ? 4.818 12.692 -2.786 1.00 96.81 476 PHE A O 1
ATOM 3684 N N . SER A 1 477 ? 3.655 11.295 -1.465 1.00 97.69 477 SER A N 1
ATOM 3685 C CA . SER A 1 477 ? 4.807 10.470 -1.092 1.00 97.69 477 SER A CA 1
ATOM 3686 C C . SER A 1 477 ? 4.613 9.028 -1.520 1.00 97.69 477 SER A C 1
ATOM 3688 O O . SER A 1 477 ? 3.563 8.459 -1.256 1.00 97.69 477 SER A O 1
ATOM 3690 N N . THR A 1 478 ? 5.643 8.401 -2.071 1.00 98.00 478 THR A N 1
ATOM 3691 C CA . THR A 1 478 ? 5.695 6.947 -2.244 1.00 98.00 478 THR A CA 1
ATOM 3692 C C . THR A 1 478 ? 6.714 6.383 -1.270 1.00 98.00 478 THR A C 1
ATOM 3694 O O . THR A 1 478 ? 7.917 6.559 -1.465 1.00 98.00 478 THR A O 1
ATOM 3697 N N . VAL A 1 479 ? 6.243 5.692 -0.228 1.00 97.94 479 VAL A N 1
ATOM 3698 C CA . VAL A 1 479 ? 7.086 4.778 0.551 1.00 97.94 479 VAL A CA 1
ATOM 3699 C C . VAL A 1 479 ? 7.250 3.522 -0.297 1.00 97.94 479 VAL A C 1
ATOM 3701 O O . VAL A 1 479 ? 6.293 2.785 -0.568 1.00 97.94 479 VAL A O 1
ATOM 3704 N N . LEU A 1 480 ? 8.462 3.347 -0.810 1.00 97.62 480 LEU A N 1
ATOM 3705 C CA . LEU A 1 480 ? 8.765 2.386 -1.857 1.00 97.62 480 LEU A CA 1
ATOM 3706 C C . LEU A 1 480 ? 8.607 0.952 -1.331 1.00 97.62 480 LEU A C 1
ATOM 3708 O O . LEU A 1 480 ? 8.754 0.716 -0.132 1.00 97.62 480 LEU A O 1
ATOM 3712 N N . PRO A 1 481 ? 8.297 -0.026 -2.197 1.00 95.50 481 PRO A N 1
ATOM 3713 C CA . PRO A 1 481 ? 8.004 0.129 -3.626 1.00 95.50 481 PRO A CA 1
ATOM 3714 C C . PRO A 1 481 ? 6.556 0.529 -3.948 1.00 95.50 481 PRO A C 1
ATOM 3716 O O . PRO A 1 481 ? 6.298 0.967 -5.061 1.00 95.50 481 PRO A O 1
ATOM 3719 N N . GLY A 1 482 ? 5.605 0.335 -3.025 1.00 88.50 482 GLY A N 1
ATOM 3720 C CA . GLY A 1 482 ? 4.184 0.229 -3.389 1.00 88.50 482 GLY A CA 1
ATOM 3721 C C . GLY A 1 482 ? 3.193 1.047 -2.564 1.00 88.50 482 GLY A C 1
ATOM 3722 O O . GLY A 1 482 ? 1.994 0.859 -2.749 1.00 88.50 482 GLY A O 1
ATOM 3723 N N . SER A 1 483 ? 3.641 1.919 -1.657 1.00 96.31 483 SER A N 1
ATOM 3724 C CA . SER A 1 483 ? 2.745 2.642 -0.740 1.00 96.31 483 SER A CA 1
ATOM 3725 C C . SER A 1 483 ? 2.718 4.130 -1.074 1.00 96.31 483 SER A C 1
ATOM 3727 O O . SER A 1 483 ? 3.533 4.897 -0.564 1.00 96.31 483 SER A O 1
ATOM 3729 N N . PHE A 1 484 ? 1.786 4.543 -1.932 1.00 98.06 484 PHE A N 1
ATOM 3730 C CA . PHE A 1 484 ? 1.570 5.962 -2.202 1.00 98.06 484 PHE A CA 1
ATOM 3731 C C . PHE A 1 484 ? 0.634 6.540 -1.158 1.00 98.06 484 PHE A C 1
ATOM 3733 O O . PHE A 1 484 ? -0.436 5.999 -0.902 1.00 98.06 484 PHE A O 1
ATOM 3740 N N . ILE A 1 485 ? 1.062 7.605 -0.507 1.00 98.25 485 ILE A N 1
ATOM 3741 C CA . ILE A 1 485 ? 0.399 8.221 0.625 1.00 98.25 485 ILE A CA 1
ATOM 3742 C C . ILE A 1 485 ? 0.439 9.721 0.398 1.00 98.25 485 ILE A C 1
ATOM 3744 O O . ILE A 1 485 ? 1.510 10.328 0.304 1.00 98.25 485 ILE A O 1
ATOM 3748 N N . VAL A 1 486 ? -0.744 10.315 0.350 1.00 97.81 486 VAL A N 1
ATOM 3749 C CA . VAL A 1 486 ? -0.898 11.755 0.245 1.00 97.81 486 VAL A CA 1
ATOM 3750 C C . VAL A 1 486 ? -1.424 12.292 1.559 1.00 97.81 486 VAL A C 1
ATOM 3752 O O . VAL A 1 486 ? -2.487 11.888 2.033 1.00 97.81 486 VAL A O 1
ATOM 3755 N N . THR A 1 487 ? -0.667 13.207 2.153 1.00 97.44 487 THR A N 1
ATOM 3756 C CA . THR A 1 487 ? -1.033 13.890 3.394 1.00 97.44 487 THR A CA 1
ATOM 3757 C C . THR A 1 487 ? -1.274 15.355 3.085 1.00 97.44 487 THR A C 1
ATOM 3759 O O . THR A 1 487 ? -0.332 16.091 2.780 1.00 97.44 487 THR A O 1
ATOM 3762 N N . ALA A 1 488 ? -2.540 15.757 3.143 1.00 95.88 488 ALA A N 1
ATOM 3763 C CA . ALA A 1 488 ? -2.982 17.132 2.980 1.00 95.88 488 ALA A CA 1
ATOM 3764 C C . ALA A 1 488 ? -3.346 17.728 4.350 1.00 95.88 488 ALA A C 1
ATOM 3766 O O . ALA A 1 488 ? -3.534 16.994 5.326 1.00 95.88 488 ALA A O 1
ATOM 3767 N N . PRO A 1 489 ? -3.471 19.059 4.469 1.00 94.75 489 PRO A N 1
ATOM 3768 C CA . PRO A 1 489 ? -3.735 19.672 5.763 1.00 94.75 489 PRO A CA 1
ATOM 3769 C C . PRO A 1 489 ? -5.059 19.254 6.411 1.00 94.75 489 PRO A C 1
ATOM 3771 O O . PRO A 1 489 ? -5.172 19.325 7.629 1.00 94.75 489 PRO A O 1
ATOM 3774 N N . ASP A 1 490 ? -6.062 18.844 5.639 1.00 94.56 490 ASP A N 1
ATOM 3775 C CA . ASP A 1 490 ? -7.430 18.537 6.080 1.00 94.56 490 ASP A CA 1
ATOM 3776 C C . ASP A 1 490 ? -7.836 17.059 5.917 1.00 94.56 490 ASP A C 1
ATOM 3778 O O . ASP A 1 490 ? -8.848 16.629 6.475 1.00 94.56 490 ASP A O 1
ATOM 3782 N N . CYS A 1 491 ? -7.061 16.278 5.163 1.00 97.00 491 CYS A N 1
ATOM 3783 C CA . CYS A 1 491 ? -7.363 14.890 4.825 1.00 97.00 491 CYS A CA 1
ATOM 3784 C C . CYS A 1 491 ? -6.102 14.105 4.433 1.00 97.00 491 CYS A C 1
ATOM 3786 O O . CYS A 1 491 ? -5.005 14.647 4.305 1.00 97.00 491 CYS A O 1
ATOM 3788 N N . MET A 1 492 ? -6.263 12.802 4.236 1.00 97.94 492 MET A N 1
ATOM 3789 C CA . MET A 1 492 ? -5.214 11.904 3.769 1.00 97.94 492 MET A CA 1
ATOM 3790 C C . MET A 1 492 ? -5.838 10.858 2.848 1.00 97.94 492 MET A C 1
ATOM 3792 O O . MET A 1 492 ? -6.979 10.453 3.051 1.00 97.94 492 MET A O 1
ATOM 3796 N N . TRP A 1 493 ? -5.094 10.368 1.867 1.00 98.31 493 TRP A N 1
ATOM 3797 C CA . TRP A 1 493 ? -5.452 9.127 1.186 1.00 98.31 493 TRP A CA 1
ATOM 3798 C C . TRP A 1 493 ? -4.210 8.304 0.895 1.00 98.31 493 TRP A C 1
ATOM 3800 O O . TRP A 1 493 ? -3.091 8.817 0.888 1.00 98.31 493 TRP A O 1
ATOM 3810 N N . TRP A 1 494 ? -4.403 7.010 0.690 1.00 98.31 494 TRP A N 1
ATOM 3811 C CA . TRP A 1 494 ? -3.321 6.093 0.369 1.00 98.31 494 TRP A CA 1
ATOM 3812 C C . TRP A 1 494 ? -3.740 5.111 -0.719 1.00 98.31 494 TRP A C 1
ATOM 3814 O O . TRP A 1 494 ? -4.919 4.786 -0.840 1.00 98.31 494 TRP A O 1
ATOM 3824 N N . ILE A 1 495 ? -2.762 4.646 -1.494 1.00 98.06 495 ILE A N 1
ATOM 3825 C CA . ILE A 1 495 ? -2.875 3.636 -2.544 1.00 98.06 495 ILE A CA 1
ATOM 3826 C C . ILE A 1 495 ? -1.769 2.605 -2.318 1.00 98.06 495 ILE A C 1
ATOM 3828 O O . ILE A 1 495 ? -0.576 2.909 -2.435 1.00 98.06 495 ILE A O 1
ATOM 3832 N N . ARG A 1 496 ? -2.166 1.371 -2.009 1.00 96.00 496 ARG A N 1
ATOM 3833 C CA . ARG A 1 496 ? -1.273 0.214 -1.926 1.00 96.00 496 ARG A CA 1
ATOM 3834 C C . ARG A 1 496 ? -1.244 -0.506 -3.260 1.00 96.00 496 ARG A C 1
ATOM 3836 O O . ARG A 1 496 ? -2.292 -0.763 -3.840 1.00 96.00 496 ARG A O 1
ATOM 3843 N N . LYS A 1 497 ? -0.048 -0.861 -3.712 1.00 94.69 497 LYS A N 1
ATOM 3844 C CA . LYS A 1 497 ? 0.217 -1.548 -4.977 1.00 94.69 497 LYS A CA 1
ATOM 3845 C C . LYS A 1 497 ? 0.790 -2.930 -4.687 1.00 94.69 497 LYS A C 1
ATOM 3847 O O . LYS A 1 497 ? 1.912 -3.049 -4.198 1.00 94.69 497 LYS A O 1
ATOM 3852 N N . ILE A 1 498 ? 0.011 -3.968 -4.976 1.00 94.44 498 ILE A N 1
ATOM 3853 C CA . ILE A 1 498 ? 0.359 -5.370 -4.730 1.00 94.44 498 ILE A CA 1
ATOM 3854 C C . ILE A 1 498 ? 0.472 -6.068 -6.090 1.00 94.44 498 ILE A C 1
ATOM 3856 O O . ILE A 1 498 ? -0.541 -6.472 -6.670 1.00 94.44 498 ILE A O 1
ATOM 3860 N N . PRO A 1 499 ? 1.685 -6.183 -6.657 1.00 96.00 499 PRO A N 1
ATOM 3861 C CA . PRO A 1 499 ? 1.843 -6.844 -7.940 1.00 96.00 499 PRO A CA 1
ATOM 3862 C C . PRO A 1 499 ? 1.616 -8.351 -7.814 1.00 96.00 499 PRO A C 1
ATOM 3864 O O . PRO A 1 499 ? 2.066 -8.986 -6.858 1.00 96.00 499 PRO A O 1
ATOM 3867 N N . THR A 1 500 ? 0.945 -8.928 -8.808 1.00 94.69 500 THR A N 1
ATOM 3868 C CA . THR A 1 500 ? 0.667 -10.374 -8.875 1.00 94.69 500 THR A CA 1
ATOM 3869 C C . THR A 1 500 ? 1.271 -11.039 -10.113 1.00 94.69 500 THR A C 1
ATOM 3871 O O . THR A 1 500 ? 1.465 -12.251 -10.113 1.00 94.69 500 THR A O 1
ATOM 3874 N N . ALA A 1 501 ? 1.609 -10.257 -11.141 1.00 95.62 501 ALA A N 1
ATOM 3875 C CA . ALA A 1 501 ? 2.337 -10.668 -12.344 1.00 95.62 501 ALA A CA 1
ATOM 3876 C C . ALA A 1 501 ? 2.965 -9.421 -13.013 1.00 95.62 501 ALA A C 1
ATOM 3878 O O . ALA A 1 501 ? 2.592 -8.305 -12.633 1.00 95.62 501 ALA A O 1
ATOM 3879 N N . PRO A 1 502 ? 3.819 -9.546 -14.055 1.00 95.38 502 PRO A N 1
ATOM 3880 C CA . PRO A 1 502 ? 4.380 -8.379 -14.748 1.00 95.38 502 PRO A CA 1
ATOM 3881 C C . PRO A 1 502 ? 3.317 -7.389 -15.255 1.00 95.38 502 PRO A C 1
ATOM 3883 O O . PRO A 1 502 ? 3.546 -6.187 -15.266 1.00 95.38 502 PRO A O 1
ATOM 3886 N N . GLY A 1 503 ? 2.139 -7.878 -15.653 1.00 96.50 503 GLY A N 1
ATOM 3887 C CA . GLY A 1 503 ? 1.017 -7.067 -16.150 1.00 96.50 503 GLY A CA 1
ATOM 3888 C C . GLY A 1 503 ? -0.244 -7.115 -15.297 1.00 96.50 503 GLY A C 1
ATOM 3889 O O . GLY A 1 503 ? -1.345 -6.926 -15.831 1.00 96.50 503 GLY A O 1
ATOM 3890 N N . ARG A 1 504 ? -0.115 -7.483 -14.018 1.00 97.56 504 ARG A N 1
ATOM 3891 C CA . ARG A 1 504 ? -1.240 -7.563 -13.084 1.00 97.56 504 ARG A CA 1
ATOM 3892 C C . ARG A 1 504 ? -0.890 -6.891 -11.771 1.00 97.56 504 ARG A C 1
ATOM 3894 O O . ARG A 1 504 ? 0.060 -7.279 -11.088 1.00 97.56 504 ARG A O 1
ATOM 3901 N N . LEU A 1 505 ? -1.725 -5.931 -11.406 1.00 97.19 505 LEU A N 1
ATOM 3902 C CA . LEU A 1 505 ? -1.590 -5.157 -10.190 1.00 97.19 505 LEU A CA 1
ATOM 3903 C C . LEU A 1 505 ? -2.919 -5.162 -9.445 1.00 97.19 505 LEU A C 1
ATOM 3905 O O . LEU A 1 505 ? -3.925 -4.712 -9.984 1.00 97.19 505 LEU A O 1
ATOM 3909 N N . HIS A 1 506 ? -2.906 -5.651 -8.210 1.00 96.75 506 HIS A N 1
ATOM 3910 C CA . HIS A 1 506 ? -3.998 -5.410 -7.281 1.00 96.75 506 HIS A CA 1
ATOM 3911 C C . HIS A 1 506 ? -3.715 -4.105 -6.538 1.00 96.75 506 HIS A C 1
ATOM 3913 O O . HIS A 1 506 ? -2.615 -3.931 -6.000 1.00 96.75 506 HIS A O 1
ATOM 3919 N N . THR A 1 507 ? -4.675 -3.187 -6.513 1.00 96.12 507 THR A N 1
ATOM 3920 C CA . THR A 1 507 ? -4.566 -1.946 -5.750 1.00 96.12 507 THR A CA 1
ATOM 3921 C C . THR A 1 507 ? -5.639 -1.857 -4.684 1.00 96.12 507 THR A C 1
ATOM 3923 O O . THR A 1 507 ? -6.786 -2.257 -4.880 1.00 96.12 507 THR A O 1
ATOM 3926 N N . GLU A 1 508 ? -5.258 -1.301 -3.542 1.00 96.75 508 GLU A N 1
ATOM 3927 C CA . GLU A 1 508 ? -6.188 -0.930 -2.485 1.00 96.75 508 GLU A CA 1
ATOM 3928 C C . GLU A 1 508 ? -6.042 0.549 -2.179 1.00 96.75 508 GLU A C 1
ATOM 3930 O O . GLU A 1 508 ? -4.928 1.064 -2.093 1.00 96.75 508 GLU A O 1
ATOM 3935 N N . VAL A 1 509 ? -7.166 1.222 -1.977 1.00 97.94 509 VAL A N 1
ATOM 3936 C CA . VAL A 1 509 ? -7.220 2.663 -1.758 1.00 97.94 509 VAL A CA 1
ATOM 3937 C C . VAL A 1 509 ? -7.976 2.946 -0.474 1.00 97.94 509 VAL A C 1
ATOM 3939 O O . VAL A 1 509 ? -9.036 2.363 -0.245 1.00 97.94 509 VAL A O 1
ATOM 3942 N N . GLY A 1 510 ? -7.469 3.868 0.339 1.00 98.06 510 GLY A N 1
ATOM 3943 C CA . GLY A 1 510 ? -8.155 4.348 1.533 1.00 98.06 510 GLY A CA 1
ATOM 3944 C C . GLY A 1 510 ? -8.273 5.860 1.554 1.00 98.06 510 GLY A C 1
ATOM 3945 O O . GLY A 1 510 ? -7.293 6.567 1.322 1.00 98.06 510 GLY A O 1
ATOM 3946 N N . TYR A 1 511 ? -9.473 6.350 1.857 1.00 98.31 511 TYR A N 1
ATOM 3947 C CA . TYR A 1 511 ? -9.752 7.768 2.066 1.00 98.31 511 TYR A CA 1
ATOM 3948 C C . TYR A 1 511 ? -9.901 8.044 3.549 1.00 98.31 511 TYR A C 1
ATOM 3950 O O . TYR A 1 511 ? -10.683 7.388 4.247 1.00 98.31 511 TYR A O 1
ATOM 3958 N N . CYS A 1 512 ? -9.145 9.022 4.023 1.00 98.56 512 CYS A N 1
ATOM 3959 C CA . CYS A 1 512 ? -8.942 9.254 5.433 1.00 98.56 512 CYS A CA 1
ATOM 3960 C C . CYS A 1 512 ? -9.200 10.713 5.799 1.00 98.56 512 CYS A C 1
ATOM 3962 O O . CYS A 1 512 ? -8.795 11.647 5.108 1.00 98.56 512 CYS A O 1
ATOM 3964 N N . PHE A 1 513 ? -9.828 10.897 6.954 1.00 98.31 513 PHE A N 1
ATOM 3965 C CA . PHE A 1 513 ? -10.023 12.205 7.567 1.00 98.31 513 PHE A CA 1
ATOM 3966 C C . PHE A 1 513 ? -9.629 12.142 9.044 1.00 98.31 513 PHE A C 1
ATOM 3968 O O . PHE A 1 513 ? -9.670 11.061 9.643 1.00 98.31 513 PHE A O 1
ATOM 3975 N N . PRO A 1 514 ? -9.283 13.277 9.671 1.00 97.50 514 PRO A N 1
ATOM 3976 C CA . PRO A 1 514 ? -9.069 13.330 11.112 1.00 97.50 514 PRO A CA 1
ATOM 3977 C C . PRO A 1 514 ? -10.309 12.845 11.863 1.00 97.50 514 PRO A C 1
ATOM 3979 O O . PRO A 1 514 ? -11.432 13.191 11.491 1.00 97.50 514 PRO A O 1
ATOM 3982 N N . ARG A 1 515 ? -10.132 12.092 12.953 1.00 97.00 515 ARG A N 1
ATOM 3983 C CA . ARG A 1 515 ? -11.252 11.605 13.780 1.00 97.00 515 ARG A CA 1
ATOM 3984 C C . ARG A 1 515 ? -12.219 12.712 14.211 1.00 97.00 515 ARG A C 1
ATOM 3986 O O . ARG A 1 515 ? -13.420 12.479 14.286 1.00 97.00 515 ARG A O 1
ATOM 3993 N N . GLU A 1 516 ? -11.712 13.917 14.467 1.00 96.50 516 GLU A N 1
ATOM 3994 C CA . GLU A 1 516 ? -12.519 15.082 14.827 1.00 96.50 516 GLU A CA 1
ATOM 3995 C C . GLU A 1 516 ? -13.394 15.552 13.663 1.00 96.50 516 GLU A C 1
ATOM 3997 O O . GLU A 1 516 ? -14.535 15.952 13.881 1.00 96.50 516 GLU A O 1
ATOM 4002 N N . THR A 1 517 ? -12.883 15.467 12.432 1.00 96.81 517 THR A N 1
ATOM 4003 C CA . THR A 1 517 ? -13.635 15.751 11.206 1.00 96.81 517 THR A CA 1
ATOM 4004 C C . THR A 1 517 ? -14.710 14.695 10.973 1.00 96.81 517 THR A C 1
ATOM 4006 O O . THR A 1 517 ? -15.856 15.052 10.713 1.00 96.81 517 THR A O 1
ATOM 4009 N N . VAL A 1 518 ? -14.377 13.411 11.148 1.00 97.75 518 VAL A N 1
ATOM 4010 C CA . VAL A 1 518 ? -15.331 12.293 11.015 1.00 97.75 518 VAL A CA 1
ATOM 4011 C C . VAL A 1 518 ? -16.473 12.389 12.034 1.00 97.75 518 VAL A C 1
ATOM 4013 O O . VAL A 1 518 ? -17.608 12.039 11.728 1.00 97.75 518 VAL A O 1
ATOM 4016 N N . ALA A 1 519 ? -16.202 12.901 13.237 1.00 97.19 519 ALA A N 1
ATOM 4017 C CA . ALA A 1 519 ? -17.204 13.062 14.291 1.00 97.19 519 ALA A CA 1
ATOM 4018 C C . ALA A 1 519 ? -18.200 14.216 14.051 1.00 97.19 519 ALA A C 1
ATOM 4020 O O . ALA A 1 519 ? -19.125 14.401 14.849 1.00 97.19 519 ALA A O 1
ATOM 4021 N N . ARG A 1 520 ? -18.024 15.026 12.999 1.00 96.69 520 ARG A N 1
ATOM 4022 C CA . ARG A 1 520 ? -18.903 16.169 12.732 1.00 96.69 520 ARG A CA 1
ATOM 4023 C C . ARG A 1 520 ? -20.283 15.718 12.228 1.00 96.69 520 ARG A C 1
ATOM 4025 O O . ARG A 1 520 ? -20.358 14.810 11.402 1.00 96.69 520 ARG A O 1
ATOM 4032 N N . PRO A 1 521 ? -21.377 16.406 12.611 1.00 96.62 521 PRO A N 1
ATOM 4033 C CA . PRO A 1 521 ? -22.717 16.091 12.105 1.00 96.62 521 PRO A CA 1
ATOM 4034 C C . PRO A 1 521 ? -22.879 16.258 10.587 1.00 96.62 521 PRO A C 1
ATOM 4036 O O . PRO A 1 521 ? -23.688 15.564 9.982 1.00 96.62 521 PRO A O 1
ATOM 4039 N N . ASP A 1 522 ? -22.118 17.172 9.978 1.00 94.50 522 ASP A N 1
ATOM 4040 C CA . ASP A 1 522 ? -22.136 17.479 8.541 1.00 94.50 522 ASP A CA 1
ATOM 4041 C C . ASP A 1 522 ? -21.095 16.679 7.736 1.00 94.50 522 ASP A C 1
ATOM 4043 O O . ASP A 1 522 ? -20.937 16.903 6.536 1.00 94.50 522 ASP A O 1
ATOM 4047 N N . PHE A 1 523 ? -20.383 15.739 8.375 1.00 96.44 523 PHE A N 1
ATOM 4048 C CA . PHE A 1 523 ? -19.293 14.995 7.745 1.00 96.44 523 PHE A CA 1
ATOM 4049 C C . PHE A 1 523 ? -19.747 14.250 6.489 1.00 96.44 523 PHE A C 1
ATOM 4051 O O . PHE A 1 523 ? -19.153 14.422 5.430 1.00 96.44 523 PHE A O 1
ATOM 4058 N N . ALA A 1 524 ? -20.808 13.447 6.601 1.00 94.38 524 ALA A N 1
ATOM 4059 C CA . ALA A 1 524 ? -21.260 12.595 5.504 1.00 94.38 524 ALA A CA 1
ATOM 4060 C C . ALA A 1 524 ? -21.651 13.405 4.257 1.00 94.38 524 ALA A C 1
ATOM 4062 O O . ALA A 1 524 ? -21.364 12.978 3.150 1.00 94.38 524 ALA A O 1
ATOM 4063 N N . GLU A 1 525 ? -22.257 14.583 4.428 1.00 92.19 525 GLU A N 1
ATOM 4064 C CA . GLU A 1 525 ? -22.638 15.456 3.311 1.00 92.19 525 GLU A CA 1
ATOM 4065 C C . GLU A 1 525 ? -21.411 16.100 2.653 1.00 92.19 525 GLU A C 1
ATOM 4067 O O . GLU A 1 525 ? -21.269 16.082 1.431 1.00 92.19 525 GLU A O 1
ATOM 4072 N N . LEU A 1 526 ? -20.499 16.658 3.455 1.00 92.12 526 LEU A N 1
ATOM 4073 C CA . LEU A 1 526 ? -19.337 17.380 2.935 1.00 92.12 526 LEU A CA 1
ATOM 4074 C C . LEU A 1 526 ? -18.265 16.446 2.355 1.00 92.12 526 LEU A C 1
ATOM 4076 O O . LEU A 1 526 ? -17.585 16.822 1.397 1.00 92.12 526 LEU A O 1
ATOM 4080 N N . ALA A 1 527 ? -18.129 15.232 2.895 1.00 95.19 527 ALA A N 1
ATOM 4081 C CA . ALA A 1 527 ? -17.175 14.235 2.418 1.00 95.19 527 ALA A CA 1
ATOM 4082 C C . ALA A 1 527 ? -17.493 13.746 0.996 1.00 95.19 527 ALA A C 1
ATOM 4084 O O . ALA A 1 527 ? -16.577 13.349 0.280 1.00 95.19 527 ALA A O 1
ATOM 4085 N N . GLU A 1 528 ? -18.744 13.839 0.534 1.00 93.69 528 GLU A N 1
ATOM 4086 C CA . GLU A 1 528 ? -19.108 13.438 -0.832 1.00 93.69 528 GLU A CA 1
ATOM 4087 C C . GLU A 1 528 ? -18.392 14.260 -1.908 1.00 93.69 528 GLU A C 1
ATOM 4089 O O . GLU A 1 528 ? -18.031 13.725 -2.953 1.00 93.69 528 GLU A O 1
ATOM 4094 N N . ALA A 1 529 ? -18.100 15.539 -1.647 1.00 93.44 529 ALA A N 1
ATOM 4095 C CA . ALA A 1 529 ? -17.331 16.359 -2.583 1.00 93.44 529 ALA A CA 1
ATOM 4096 C C . ALA A 1 529 ? -15.876 15.874 -2.729 1.00 93.44 529 ALA A C 1
ATOM 4098 O O . ALA A 1 529 ? -15.318 15.940 -3.826 1.00 93.44 529 ALA A O 1
ATOM 4099 N N . TYR A 1 530 ? -15.281 15.374 -1.641 1.00 95.75 530 TYR A N 1
ATOM 4100 C CA . TYR A 1 530 ? -13.951 14.760 -1.649 1.00 95.75 530 TYR A CA 1
ATOM 4101 C C . TYR A 1 530 ? -13.994 13.404 -2.354 1.00 95.75 530 TYR A C 1
ATOM 4103 O O . TYR A 1 530 ? -13.225 13.169 -3.283 1.00 95.75 530 TYR A O 1
ATOM 4111 N N . ASN A 1 531 ? -14.944 12.547 -1.958 1.00 95.62 531 ASN A N 1
ATOM 4112 C CA . ASN A 1 531 ? -15.132 11.216 -2.533 1.00 95.62 531 ASN A CA 1
ATOM 4113 C C . ASN A 1 531 ? -15.307 11.290 -4.051 1.00 95.62 531 ASN A C 1
ATOM 4115 O O . ASN A 1 531 ? -14.604 10.591 -4.768 1.00 95.62 531 ASN A O 1
ATOM 4119 N N . ALA A 1 532 ? -16.176 12.174 -4.550 1.00 94.56 532 ALA A N 1
ATOM 4120 C CA . ALA A 1 532 ? -16.433 12.287 -5.983 1.00 94.56 532 ALA A CA 1
ATOM 4121 C C . ALA A 1 532 ? -15.180 12.701 -6.773 1.00 94.56 532 ALA A C 1
ATOM 4123 O O . ALA A 1 532 ? -14.907 12.147 -7.838 1.00 94.56 532 ALA A O 1
ATOM 4124 N N . ARG A 1 533 ? -14.390 13.643 -6.237 1.00 95.06 533 ARG A N 1
ATOM 4125 C CA . ARG A 1 533 ? -13.135 14.062 -6.867 1.00 95.06 533 ARG A CA 1
ATOM 4126 C C . ARG A 1 533 ? -12.114 12.930 -6.854 1.00 95.06 533 ARG A C 1
ATOM 4128 O O . ARG A 1 533 ? -11.478 12.690 -7.877 1.00 95.06 533 ARG A O 1
ATOM 4135 N N . TRP A 1 534 ? -11.921 12.258 -5.719 1.00 96.69 534 TRP A N 1
ATOM 4136 C CA . TRP A 1 534 ? -10.961 11.159 -5.625 1.00 96.69 534 TRP A CA 1
ATOM 4137 C C . TRP A 1 534 ? -11.356 9.966 -6.493 1.00 96.69 534 TRP A C 1
ATOM 4139 O O . TRP A 1 534 ? -10.496 9.470 -7.211 1.00 96.69 534 TRP A O 1
ATOM 4149 N N . ASP A 1 535 ? -12.628 9.561 -6.491 1.00 95.94 535 ASP A N 1
ATOM 4150 C CA . ASP A 1 535 ? -13.136 8.479 -7.341 1.00 95.94 535 ASP A CA 1
ATOM 4151 C C . ASP A 1 535 ? -12.842 8.778 -8.822 1.00 95.94 535 ASP A C 1
ATOM 4153 O O . ASP A 1 535 ? -12.304 7.930 -9.530 1.00 95.94 535 ASP A O 1
ATOM 4157 N N . GLN A 1 536 ? -13.106 10.012 -9.279 1.00 96.44 536 GLN A N 1
ATOM 4158 C CA . GLN A 1 536 ? -12.816 10.408 -10.659 1.00 96.44 536 GLN A CA 1
ATOM 4159 C C . GLN A 1 536 ? -11.317 10.338 -10.990 1.00 96.44 536 GLN A C 1
ATOM 4161 O O . GLN A 1 536 ? -10.962 9.853 -12.061 1.00 96.44 536 GLN A O 1
ATOM 4166 N N . VAL A 1 537 ? -10.442 10.825 -10.103 1.00 95.38 537 VAL A N 1
ATOM 4167 C CA . VAL A 1 537 ? -8.987 10.771 -10.335 1.00 95.38 537 VAL A CA 1
ATOM 4168 C C . VAL A 1 537 ? -8.495 9.329 -10.387 1.00 95.38 537 VAL A C 1
ATOM 4170 O O . VAL A 1 537 ? -7.739 8.994 -11.289 1.00 95.38 537 VAL A O 1
ATOM 4173 N N . MET A 1 538 ? -8.979 8.461 -9.493 1.00 95.88 538 MET A N 1
ATOM 4174 C CA . MET A 1 538 ? -8.629 7.038 -9.521 1.00 95.88 538 MET A CA 1
ATOM 4175 C C . MET A 1 538 ? -9.071 6.368 -10.821 1.00 95.88 538 MET A C 1
ATOM 4177 O O . MET A 1 538 ? -8.296 5.618 -11.403 1.00 95.88 538 MET A O 1
ATOM 4181 N N . ASP A 1 539 ? -10.278 6.652 -11.312 1.00 95.81 539 ASP A N 1
ATOM 4182 C CA . ASP A 1 539 ? -10.739 6.119 -12.597 1.00 95.81 539 ASP A CA 1
ATOM 4183 C C . ASP A 1 539 ? -9.872 6.601 -13.771 1.00 95.81 539 ASP A C 1
ATOM 4185 O O . ASP A 1 539 ? -9.563 5.819 -14.673 1.00 95.81 539 ASP A O 1
ATOM 4189 N N . GLU A 1 540 ? -9.477 7.875 -13.768 1.00 96.62 540 GLU A N 1
ATOM 4190 C CA . GLU A 1 540 ? -8.611 8.475 -14.788 1.00 96.62 540 GLU A CA 1
ATOM 4191 C C . GLU A 1 540 ? -7.197 7.855 -14.771 1.00 96.62 540 GLU A C 1
ATOM 4193 O O . GLU A 1 540 ? -6.705 7.446 -15.829 1.00 96.62 540 GLU A O 1
ATOM 4198 N N . ASP A 1 541 ? -6.592 7.701 -13.588 1.00 96.75 541 ASP A N 1
ATOM 4199 C CA . ASP A 1 541 ? -5.275 7.074 -13.394 1.00 96.75 541 ASP A CA 1
ATOM 4200 C C . ASP A 1 541 ? -5.286 5.594 -13.787 1.00 96.75 541 ASP A C 1
ATOM 4202 O O . ASP A 1 541 ? -4.472 5.141 -14.595 1.00 96.75 541 ASP A O 1
ATOM 4206 N N . ASN A 1 542 ? -6.267 4.837 -13.286 1.00 97.44 542 ASN A N 1
ATOM 4207 C CA . ASN A 1 542 ? -6.441 3.419 -13.601 1.00 97.44 542 ASN A CA 1
ATOM 4208 C C . ASN A 1 542 ? -6.550 3.187 -15.114 1.00 97.44 542 ASN A C 1
ATOM 4210 O O . ASN A 1 542 ? -5.981 2.235 -15.651 1.00 97.44 542 ASN A O 1
ATOM 4214 N N . GLN A 1 543 ? -7.269 4.058 -15.826 1.00 96.88 543 GLN A N 1
ATOM 4215 C CA . GLN A 1 543 ? -7.412 3.947 -17.274 1.00 96.88 543 GLN A CA 1
ATOM 4216 C C . GLN A 1 543 ? -6.096 4.223 -18.004 1.00 96.88 543 GLN A C 1
ATOM 4218 O O . GLN A 1 543 ? -5.754 3.477 -18.930 1.00 96.88 543 GLN A O 1
ATOM 4223 N N . ILE A 1 544 ? -5.363 5.277 -17.628 1.00 96.56 544 ILE A N 1
ATOM 4224 C CA . ILE A 1 544 ? -4.163 5.674 -18.372 1.00 96.56 544 ILE A CA 1
ATOM 4225 C C . ILE A 1 544 ? -3.023 4.668 -18.195 1.00 96.56 544 ILE A C 1
ATOM 4227 O O . ILE A 1 544 ? -2.372 4.327 -19.185 1.00 96.56 544 ILE A O 1
ATOM 4231 N N . VAL A 1 545 ? -2.848 4.091 -17.001 1.00 97.25 545 VAL A N 1
ATOM 4232 C CA . VAL A 1 545 ? -1.798 3.083 -16.765 1.00 97.25 545 VAL A CA 1
ATOM 4233 C C . VAL A 1 545 ? -2.038 1.800 -17.565 1.00 97.25 545 VAL A C 1
ATOM 4235 O O . VAL A 1 545 ? -1.092 1.198 -18.069 1.00 97.25 545 VAL A O 1
ATOM 4238 N N . GLU A 1 546 ? -3.293 1.384 -17.764 1.00 97.38 546 GLU A N 1
ATOM 4239 C CA . GLU A 1 546 ? -3.607 0.237 -18.625 1.00 97.38 546 GLU A CA 1
ATOM 4240 C C . GLU A 1 546 ? -3.439 0.560 -20.116 1.00 97.38 546 GLU A C 1
ATOM 4242 O O . GLU A 1 546 ? -3.051 -0.307 -20.907 1.00 97.38 546 GLU A O 1
ATOM 4247 N N . VAL A 1 547 ? -3.739 1.798 -20.530 1.00 96.00 547 VAL A N 1
ATOM 4248 C CA . VAL A 1 547 ? -3.452 2.274 -21.893 1.00 96.00 547 VAL A CA 1
ATOM 4249 C C . VAL A 1 547 ? -1.949 2.220 -22.154 1.00 96.00 547 VAL A C 1
ATOM 4251 O O . VAL A 1 547 ? -1.540 1.657 -23.173 1.00 96.00 547 VAL A O 1
ATOM 4254 N N . GLN A 1 548 ? -1.141 2.742 -21.230 1.00 95.44 548 GLN A N 1
ATOM 4255 C CA . GLN A 1 548 ? 0.317 2.731 -21.321 1.00 95.44 548 GLN A CA 1
ATOM 4256 C C . GLN A 1 548 ? 0.850 1.296 -21.377 1.00 95.44 548 GLN A C 1
ATOM 4258 O O . GLN A 1 548 ? 1.603 0.963 -22.292 1.00 95.44 548 GLN A O 1
ATOM 4263 N N . TYR A 1 549 ? 0.376 0.409 -20.495 1.00 96.25 549 TYR A N 1
ATOM 4264 C CA . TYR A 1 549 ? 0.797 -0.993 -20.487 1.00 96.25 549 TYR A CA 1
ATOM 4265 C C . TYR A 1 549 ? 0.489 -1.721 -21.804 1.00 96.25 549 TYR A C 1
ATOM 4267 O O . TYR A 1 549 ? 1.331 -2.454 -22.325 1.00 96.25 549 TYR A O 1
ATOM 4275 N N . ARG A 1 550 ? -0.690 -1.492 -22.406 1.00 95.06 550 ARG A N 1
ATOM 4276 C CA . ARG A 1 550 ? -1.015 -2.049 -23.735 1.00 95.06 550 ARG A CA 1
ATOM 4277 C C . ARG A 1 550 ? -0.053 -1.562 -24.821 1.00 95.06 550 ARG A C 1
ATOM 4279 O O . ARG A 1 550 ? 0.259 -2.334 -25.728 1.00 95.06 550 ARG A O 1
ATOM 4286 N N . GLY A 1 551 ? 0.405 -0.314 -24.727 1.00 94.19 551 GLY A N 1
ATOM 4287 C CA . GLY A 1 551 ? 1.347 0.294 -25.667 1.00 94.19 551 GLY A CA 1
ATOM 4288 C C . GLY A 1 551 ? 2.761 -0.289 -25.605 1.00 94.19 551 GLY A C 1
ATOM 4289 O O . GLY A 1 551 ? 3.438 -0.327 -26.633 1.00 94.19 551 GLY A O 1
ATOM 4290 N N . LEU A 1 552 ? 3.187 -0.816 -24.449 1.00 91.19 552 LEU A N 1
ATOM 4291 C CA . LEU A 1 552 ? 4.554 -1.321 -24.247 1.00 91.19 552 LEU A CA 1
ATOM 4292 C C . LEU A 1 552 ? 4.954 -2.449 -25.206 1.00 91.19 552 LEU A C 1
ATOM 4294 O O . LEU A 1 552 ? 6.121 -2.595 -25.556 1.00 91.19 552 LEU A O 1
ATOM 4298 N N . ARG A 1 553 ? 3.985 -3.225 -25.703 1.00 78.62 553 ARG A N 1
ATOM 4299 C CA . ARG A 1 553 ? 4.232 -4.320 -26.660 1.00 78.62 553 ARG A CA 1
ATOM 4300 C C . ARG A 1 553 ? 4.832 -3.862 -27.988 1.00 78.62 553 ARG A C 1
ATOM 4302 O O . ARG A 1 553 ? 5.279 -4.695 -28.768 1.00 78.62 553 ARG A O 1
ATOM 4309 N N . SER A 1 554 ? 4.779 -2.571 -28.286 1.00 82.12 554 SER A N 1
ATOM 4310 C CA . SER A 1 554 ? 5.331 -1.990 -29.511 1.00 82.12 554 SER A CA 1
ATOM 4311 C C . SER A 1 554 ? 6.184 -0.756 -29.220 1.00 82.12 554 SER A C 1
ATOM 4313 O O . SER A 1 554 ? 6.470 0.014 -30.135 1.00 82.12 554 SER A O 1
ATOM 4315 N N . SER A 1 555 ? 6.558 -0.539 -27.955 1.00 84.38 555 SER A N 1
ATOM 4316 C CA . SER A 1 555 ? 7.340 0.625 -27.551 1.00 84.38 555 SER A CA 1
ATOM 4317 C C . SER A 1 555 ? 8.835 0.375 -27.693 1.00 84.38 555 SER A C 1
ATOM 4319 O O . SER A 1 555 ? 9.324 -0.711 -27.389 1.00 84.38 555 SER A O 1
ATOM 4321 N N . VAL A 1 556 ? 9.554 1.432 -28.046 1.00 87.38 556 VAL A N 1
ATOM 4322 C CA . VAL A 1 556 ? 10.988 1.587 -27.786 1.00 87.38 556 VAL A CA 1
ATOM 4323 C C . VAL A 1 556 ? 11.163 2.610 -26.656 1.00 87.38 556 VAL A C 1
ATOM 4325 O O . VAL A 1 556 ? 10.245 3.416 -26.464 1.00 87.38 556 VAL A O 1
ATOM 4328 N N . PRO A 1 557 ? 12.287 2.598 -25.915 1.00 92.00 557 PRO A N 1
ATOM 4329 C CA . PRO A 1 557 ? 12.550 3.593 -24.880 1.00 92.00 557 PRO A CA 1
ATOM 4330 C C . PRO A 1 557 ? 12.328 5.030 -25.371 1.00 92.00 557 PRO A C 1
ATOM 4332 O O . PRO A 1 557 ? 12.765 5.409 -26.461 1.00 92.00 557 PRO A O 1
ATOM 4335 N N . GLY A 1 558 ? 11.604 5.810 -24.570 1.00 94.25 558 GLY A N 1
ATOM 4336 C CA . GLY A 1 558 ? 11.365 7.232 -24.795 1.00 94.25 558 GLY A CA 1
ATOM 4337 C C . GLY A 1 558 ? 12.430 8.090 -24.120 1.00 94.25 558 GLY A C 1
ATOM 4338 O O . GLY A 1 558 ? 13.527 7.624 -23.832 1.00 94.25 558 GLY A O 1
ATOM 4339 N N . CYS A 1 559 ? 12.094 9.342 -23.825 1.00 95.69 559 CYS A N 1
ATOM 4340 C CA . CYS A 1 559 ? 12.918 10.237 -23.017 1.00 95.69 559 CYS A CA 1
ATOM 4341 C C . CYS A 1 559 ? 12.087 10.876 -21.905 1.00 95.69 559 CYS A C 1
ATOM 4343 O O . CYS A 1 559 ? 10.867 10.986 -22.022 1.00 95.69 559 CYS A O 1
ATOM 4345 N N . TYR A 1 560 ? 12.764 11.335 -20.855 1.00 96.50 560 TYR A N 1
ATOM 4346 C CA . TYR A 1 560 ? 12.134 12.101 -19.783 1.00 96.50 560 TYR A CA 1
ATOM 4347 C C . TYR A 1 560 ? 12.067 13.589 -20.131 1.00 96.50 560 TYR A C 1
ATOM 4349 O O . TYR A 1 560 ? 12.968 14.162 -20.753 1.00 96.50 560 TYR A O 1
ATOM 4357 N N . THR A 1 561 ? 11.023 14.248 -19.651 1.00 94.25 561 THR A N 1
ATOM 4358 C CA . THR A 1 561 ? 10.831 15.694 -19.725 1.00 94.25 561 THR A CA 1
ATOM 4359 C C . THR A 1 561 ? 11.317 16.399 -18.454 1.00 94.25 561 THR A C 1
ATOM 4361 O O . THR A 1 561 ? 11.707 15.790 -17.454 1.00 94.25 561 THR A O 1
ATOM 4364 N N . ALA A 1 562 ? 11.286 17.735 -18.466 1.00 91.25 562 ALA A N 1
ATOM 4365 C CA . ALA A 1 562 ? 11.643 18.539 -17.298 1.00 91.25 562 ALA A CA 1
ATOM 4366 C C . ALA A 1 562 ? 10.700 18.324 -16.094 1.00 91.25 562 ALA A C 1
ATOM 4368 O O . ALA A 1 562 ? 11.121 18.576 -14.964 1.00 91.25 562 ALA A O 1
ATOM 4369 N N . GLU A 1 563 ? 9.473 17.848 -16.336 1.00 90.44 563 GLU A N 1
ATOM 4370 C CA . GLU A 1 563 ? 8.424 17.594 -15.334 1.00 90.44 563 GLU A CA 1
ATOM 4371 C C . GLU A 1 563 ? 8.523 16.186 -14.705 1.00 90.44 563 GLU A C 1
ATOM 4373 O O . GLU A 1 563 ? 7.771 15.877 -13.787 1.00 90.44 563 GLU A O 1
ATOM 4378 N N . GLU A 1 564 ? 9.493 15.359 -15.124 1.00 94.25 564 GLU A N 1
ATOM 4379 C CA . GLU A 1 564 ? 9.660 13.961 -14.677 1.00 94.25 564 GLU A CA 1
ATOM 4380 C C . GLU A 1 564 ? 10.980 13.677 -13.905 1.00 94.25 564 GLU A C 1
ATOM 4382 O O . GLU A 1 564 ? 11.580 12.610 -14.065 1.00 94.25 564 GLU A O 1
ATOM 4387 N N . PRO A 1 565 ? 11.510 14.585 -13.050 1.00 93.94 565 PRO A N 1
ATOM 4388 C CA . PRO A 1 565 ? 12.760 14.323 -12.328 1.00 93.94 565 PRO A CA 1
ATOM 4389 C C . PRO A 1 565 ? 12.652 13.185 -11.305 1.00 93.94 565 PRO A C 1
ATOM 4391 O O . PRO A 1 565 ? 13.649 12.520 -11.026 1.00 93.94 565 PRO A O 1
ATOM 4394 N N . VAL A 1 566 ? 11.474 12.983 -10.708 1.00 96.38 566 VAL A N 1
ATOM 4395 C CA . VAL A 1 566 ? 11.269 11.939 -9.693 1.00 96.38 566 VAL A CA 1
ATOM 4396 C C . VAL A 1 566 ? 11.055 10.577 -10.348 1.00 96.38 566 VAL A C 1
ATOM 4398 O O . VAL A 1 566 ? 11.592 9.596 -9.844 1.00 96.38 566 VAL A O 1
ATOM 4401 N N . VAL A 1 567 ? 10.391 10.529 -11.506 1.00 97.00 567 VAL A N 1
ATOM 4402 C CA . VAL A 1 567 ? 10.249 9.320 -12.335 1.00 97.00 567 VAL A CA 1
ATOM 4403 C C . VAL A 1 567 ? 11.622 8.782 -12.748 1.00 97.00 567 VAL A C 1
ATOM 4405 O O . VAL A 1 567 ? 11.937 7.632 -12.469 1.00 97.00 567 VAL A O 1
ATOM 4408 N N . HIS A 1 568 ? 12.507 9.634 -13.282 1.00 97.12 568 HIS A N 1
ATOM 4409 C CA . HIS A 1 568 ? 13.878 9.220 -13.623 1.00 97.12 568 HIS A CA 1
ATOM 4410 C C . HIS A 1 568 ? 14.655 8.685 -12.408 1.00 97.12 568 HIS A C 1
ATOM 4412 O O . HIS A 1 568 ? 15.372 7.688 -12.511 1.00 97.12 568 HIS A O 1
ATOM 4418 N N . ARG A 1 569 ? 14.498 9.309 -11.232 1.00 96.12 569 ARG A N 1
ATOM 4419 C CA . ARG A 1 569 ? 15.107 8.824 -9.981 1.00 96.12 569 ARG A CA 1
ATOM 4420 C C . ARG A 1 569 ? 14.540 7.465 -9.563 1.00 96.12 569 ARG A C 1
ATOM 4422 O O . ARG A 1 569 ? 15.302 6.613 -9.119 1.00 96.12 569 ARG A O 1
ATOM 4429 N N . PHE A 1 570 ? 13.229 7.279 -9.684 1.00 97.62 570 PHE A N 1
ATOM 4430 C CA . PHE A 1 570 ? 12.550 6.027 -9.368 1.00 97.62 570 PHE A CA 1
ATOM 4431 C C . PHE A 1 570 ? 13.018 4.887 -10.281 1.00 97.62 570 PHE A C 1
ATOM 4433 O O . PHE A 1 570 ? 13.383 3.827 -9.779 1.00 97.62 570 PHE A O 1
ATOM 4440 N N . ASP A 1 571 ? 13.122 5.127 -11.586 1.00 97.75 571 ASP A N 1
ATOM 4441 C CA . ASP A 1 571 ? 13.610 4.128 -12.540 1.00 97.75 571 ASP A CA 1
ATOM 4442 C C . ASP A 1 571 ? 15.045 3.695 -12.223 1.00 97.75 571 ASP A C 1
ATOM 4444 O O . ASP A 1 571 ? 15.359 2.505 -12.206 1.00 97.75 571 ASP A O 1
ATOM 4448 N N . ASN A 1 5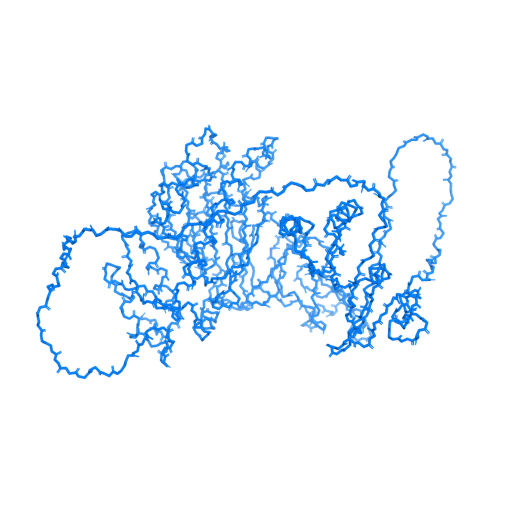72 ? 15.912 4.647 -11.870 1.00 97.50 572 ASN A N 1
ATOM 4449 C CA . ASN A 1 572 ? 17.266 4.341 -11.410 1.00 97.50 572 ASN A CA 1
ATOM 4450 C C . ASN A 1 572 ? 17.280 3.557 -10.092 1.00 97.50 572 ASN A C 1
ATOM 4452 O O . ASN A 1 572 ? 18.056 2.616 -9.960 1.00 97.50 572 ASN A O 1
ATOM 4456 N N . TRP A 1 573 ? 16.391 3.885 -9.151 1.00 97.12 573 TRP A N 1
ATOM 4457 C CA . TRP A 1 573 ? 16.239 3.134 -7.903 1.00 97.12 573 TRP A CA 1
ATOM 4458 C C . TRP A 1 573 ? 15.793 1.682 -8.146 1.00 97.12 573 TRP A C 1
ATOM 4460 O O . TRP A 1 573 ? 16.235 0.777 -7.432 1.00 97.12 573 TRP A O 1
ATOM 4470 N N . VAL A 1 574 ? 14.956 1.434 -9.163 1.00 97.88 574 VAL A N 1
ATOM 4471 C CA . VAL A 1 574 ? 14.604 0.072 -9.597 1.00 97.88 574 VAL A CA 1
ATOM 4472 C C . VAL A 1 574 ? 15.854 -0.644 -10.108 1.00 97.88 574 VAL A C 1
ATOM 4474 O O . VAL A 1 574 ? 16.140 -1.756 -9.660 1.00 97.88 574 VAL A O 1
ATOM 4477 N N . LEU A 1 575 ? 16.627 -0.011 -10.997 1.00 97.75 575 LEU A N 1
ATOM 4478 C CA . LEU A 1 575 ? 17.857 -0.594 -11.543 1.00 97.75 575 LEU A CA 1
ATOM 4479 C C . LEU A 1 575 ? 18.884 -0.921 -10.451 1.00 97.75 575 LEU A C 1
ATOM 4481 O O . LEU A 1 575 ? 19.392 -2.040 -10.437 1.00 97.75 575 LEU A O 1
ATOM 4485 N N . ASP A 1 576 ? 19.108 -0.013 -9.493 1.00 95.88 576 ASP A N 1
ATOM 4486 C CA . ASP A 1 576 ? 20.033 -0.200 -8.359 1.00 95.88 576 ASP A CA 1
ATOM 4487 C C . ASP A 1 576 ? 19.741 -1.474 -7.557 1.00 95.88 576 ASP A C 1
ATOM 4489 O O . ASP A 1 576 ? 20.631 -2.068 -6.953 1.00 95.88 576 ASP A O 1
ATOM 4493 N N . ARG A 1 577 ? 18.474 -1.893 -7.524 1.00 95.12 577 ARG A N 1
ATOM 4494 C CA . ARG A 1 577 ? 18.037 -3.077 -6.783 1.00 95.12 577 ARG A CA 1
ATOM 4495 C C . ARG A 1 577 ? 18.016 -4.316 -7.640 1.00 95.12 577 ARG A C 1
ATOM 4497 O O . ARG A 1 577 ? 18.382 -5.386 -7.165 1.00 95.12 577 ARG A O 1
ATOM 4504 N N . VAL A 1 578 ? 17.530 -4.212 -8.871 1.00 95.88 578 VAL A N 1
ATOM 4505 C CA . VAL A 1 578 ? 17.362 -5.380 -9.736 1.00 95.88 578 VAL A CA 1
ATOM 4506 C C . VAL A 1 578 ? 18.724 -5.882 -10.209 1.00 95.88 578 VAL A C 1
ATOM 4508 O O . VAL A 1 578 ? 18.993 -7.086 -10.115 1.00 95.88 578 VAL A O 1
ATOM 4511 N N . LEU A 1 579 ? 19.609 -4.981 -10.628 1.00 94.44 579 LEU A N 1
ATOM 4512 C CA . LEU A 1 579 ? 20.935 -5.319 -11.137 1.00 94.44 579 LEU A CA 1
ATOM 4513 C C . LEU A 1 579 ? 21.854 -5.777 -9.987 1.00 94.44 579 LEU A C 1
ATOM 4515 O O . LEU A 1 579 ? 21.720 -5.335 -8.850 1.00 94.44 579 LEU A O 1
ATOM 4519 N N . ASP A 1 580 ? 22.733 -6.751 -10.239 1.00 71.44 580 ASP A N 1
ATOM 4520 C CA . ASP A 1 580 ? 23.778 -7.171 -9.284 1.00 71.44 580 ASP A CA 1
ATOM 4521 C C . ASP A 1 580 ? 24.983 -6.228 -9.382 1.00 71.44 580 ASP A C 1
ATOM 4523 O O . ASP A 1 580 ? 26.092 -6.649 -9.704 1.00 71.44 580 ASP A O 1
ATOM 4527 N N . GLU A 1 581 ? 24.774 -4.936 -9.167 1.00 62.12 581 GLU A N 1
ATOM 4528 C CA . GLU A 1 581 ? 25.905 -4.031 -9.001 1.00 62.12 581 GLU A CA 1
ATOM 4529 C C . GLU A 1 581 ? 26.403 -4.195 -7.558 1.00 62.12 581 GLU A C 1
ATOM 4531 O O . GLU A 1 581 ? 25.668 -3.933 -6.603 1.00 62.12 581 GLU A O 1
ATOM 4536 N N . GLU A 1 582 ? 27.631 -4.704 -7.380 1.00 41.19 582 GLU A N 1
ATOM 4537 C CA . GLU A 1 582 ? 28.335 -4.557 -6.103 1.00 41.19 582 GLU A CA 1
ATOM 4538 C C . GLU A 1 582 ? 28.297 -3.065 -5.762 1.00 41.19 582 GLU A C 1
ATOM 4540 O O . GLU A 1 582 ? 28.784 -2.247 -6.544 1.00 41.19 582 GLU A O 1
ATOM 4545 N N . SER A 1 583 ? 27.637 -2.700 -4.657 1.00 29.67 583 SER A N 1
ATOM 4546 C CA . SER A 1 583 ? 27.564 -1.300 -4.236 1.00 29.67 583 SER A CA 1
ATOM 4547 C C . SER A 1 583 ? 28.984 -0.724 -4.181 1.00 29.67 583 SER A C 1
ATOM 4549 O O . SER A 1 583 ? 29.830 -1.352 -3.537 1.00 29.67 583 SER A O 1
ATOM 4551 N N . PRO A 1 584 ? 29.266 0.409 -4.851 1.00 31.95 584 PRO A N 1
ATOM 4552 C CA . PRO A 1 584 ? 30.573 1.048 -4.759 1.00 31.95 584 PRO A CA 1
ATOM 4553 C C . PRO A 1 584 ? 30.911 1.496 -3.333 1.00 31.95 584 PRO A C 1
ATOM 4555 O O . PRO A 1 584 ? 29.977 1.831 -2.562 1.00 31.95 584 PRO A O 1
#

Organism: NCBI:txid1306181

pLDDT: mean 79.44, std 24.94, range [22.23, 98.69]

Secondary structure (DSSP, 8-state):
--TTTHHHHHHHHHHH--SEEEEE---TT--HHHHHHHHHHHHHHHTTSEEEEEESSHHHHHTEEEEEEEETTEE---B-HHHHHHHTSHHHHHHHHHHHHH--PPPP-PPPP-------------------PPP--SEEEEEEEPPPPP----------------------------PPPP------------S---TTSPPTTTT-GGGGTTTTS-GGGPBPPPTHHHH-HHHHHHHIIIIITTSPEEEEEGGGS-STTEEEEEEETTEEEEEEE-TTS-EEEEESS-TTT---S--SSEEE-SSEE-TTT--EE-TTS-EEE-TT-TTT--GGGGGGSS-S--EE-EEEETTEEEE-SSSS-SS-HHHHHTTHIIIIITTTTGGGEEEEEEEEEEESS-HHHHHHHHT-STTTTTTSTTTT-----EEPP-SSSEEEEEE-S-S-SSS-TT-S---SPPPTT--THHHH-EEEEEETTTEEEEE-SS-EEEEEEEEEETTEEEEEEEEEEEHHHHTSTTHHHHHHHHHHHHHHHHHHHHHHHHHHHHHGGG----B--TT-HHHHHHHHHHHHHHS-----

Radius of gyration: 30.73 Å; chains: 1; bounding box: 84×70×95 Å

Sequence (584 aa):
MTAVSQQPSLARILLAAPHTVILDEATSLLDPAAARHAEQALAAVFEGRTVISIAHRLHTAQDADRIAPVEHGQVVELGAHGELLAQDGIYAALWRSWQRAEAVPAQNVDPPRGRPPGRTWAAALCAPYRQNVLPEAAVSILAVPRRPNPLTIAAQPSKAHRLITADSRSRHRSAGAITPVHRCCDGSDTSAKTEEDTGMAAPPDLFSPARYDAVRRNREKAETLPAWCYTDDEWFQRETAKIFRPAWHFVDLDTSLPEPGTFLTTTLLGESVIVIRDREGGVRGFRNSCRHRGAELLGESQGSCRAIRCPYHSWTYDLDGTLLMAPGTETEYARSALGNLGLNLTPVPCASRHGMIYVNVSPKPPVPLDVYLGDYPERVAAPYQVSRMVCVRRLSYDLATNWKLYCEVEMETLHTKHIHRRSIGEQPVTAATTQGEWIAVVNTDQPTPALYPGSRSKGFPRTPGIYGPAEEGTYFSTVLPGSFIVTAPDCMWWIRKIPTAPGRLHTEVGYCFPRETVARPDFAELAEAYNARWDQVMDEDNQIVEVQYRGLRSSVPGCYTAEEPVVHRFDNWVLDRVLDEESP